Protein AF-A0A9J6FDR6-F1 (afdb_monomer_lite)

Sequence (491 aa):
MSLQPTTLHLKLEGSGISIVPIRKLGHHIQQSADGALTLIRFNNITSHIMAMPRRLSLQRGDSSGLERRPSKRSCSPLIHHYRLASTEGTIRLRRSAPLRRRANQIPRSVSFDAPVVRLSTVPTSDIEVSTITVPSFVGERGPEYGKFLVSLTVITLAITMLQPLLLSRYLEHCTEPRCYKPALAIRESISPYISPCNDFFRYACSGAGSTRFAKIHDSLRNYVLHSLANTPTIPGQGGVEKAAILLQNCMKLTRQRREDIDKIRAVLSAGGLKFPEMPLTSVYSVVRGIVNINLNTGIGPIFRLTVGHNLHARSGYMLYFAPSYHTAMFARYLHQLLLDKNLDVYVRRCAEVIGERGMAYSHLIHAIQTVNRHFLQIPAADPLFVRVKLGHHYPKKSFWQALSKVLRRKFQAMPGVRTTCLVTDGEYAKFVSRNVFQLLEPTKISAYVGLYIVWLLSRLASHSLAYSTPVTNYSNSLKDMWPRCFSDVRQ

Radius of gyration: 34.71 Å; chains: 1; bounding box: 98×101×78 Å

Secondary structure (DSSP, 8-state):
--------------S----PPPP----------------------------------------------------------PPPPPS------PPPPP--PPP--PPPP-----------------------------STTHHHHHHHHHHHHHHHHHHHHHHHHHHHHHS----SHHHHHHHHHHHTT--TTS-TTT-HHHHHHSSS-THHHHHHHHHHHHHHHHHHHHS-------HHHHHHHHHHHHHHHHHS----HHHHHHHHHHTT--SS------HHHHHHHHHHHHHHH---SSEEEEEEE-TTSSS-EEEEEEE-HHHHHHHHHHHHHHHTT-HHHHHHHHHHHHS-TT---HHHHHHHHHHHHHHTTPPPPP---B---TTTSS-S-HHHHHHHHHHHHHHTTSTTEEEEEEES-HHHHHHIIIIITTTS-HHHHHHHHHHHHHHHHHHHH-HHHHHSS--TTTGGGGS-HHHHHHHHHH-

Organism: Haemaphysalis longicornis (NCBI:txid44386)

pLDDT: mean 70.32, std 27.01, range [20.95, 98.25]

Foldseek 3Di:
DDDDDDDDDDDDDDDDDDDDDDDDDDDYDDDDDDDDDDDDDDDDDDDDDDDDDDDDDDDDDDDDDDDDDDDDDDDDDDWDFDADDDPDDDDDDDDDDDDDDDDDDDDDDDDDPDDDPDPDDDDDDDPPPPPPPPPPPPDPCVVVVVVVVVVVVVVVVVCVVCVVVVVVVVPDPPPDPVNCVVVVVQVQQADPVDDCVVPVCCRRHVSVDPCPVVVVVVVVLVVLLVVLCPPDLDPDPDLSSVLSVLLNLLVVLVVPQAFQLVVLVVLCVQLVFDPPDLDQDDLLSLLSSQVSSCNNPVDRQAWHWGWGADPVDPFFIEIETGGDPLNLVVLVVLVLCVVVVNNVVLRLVLRVSNHPPPDDCPVLSVLLVVLSVLSPPQDDFDQDWDFDFQPPPDPPAPNSVSNLVSLVVVVVVPPRYDSGYTYRGPVSVVSCRPSPNPVHRSSSVSSNSSVSSSQVCCLRRHPCSVPVDDRVPPVVCSPDSSNVSSVVSVD

InterPro domains:
  IPR000718 Peptidase M13 [PS51885] (173-491)
  IPR000718 Peptidase M13 [PTHR11733] (157-490)
  IPR024079 Metallopeptidase, catalytic domain superfamily [G3DSA:3.40.390.10] (174-211)
  IPR042089 Peptidase M13, domain 2 [G3DSA:1.10.1380.10] (212-347)

Structure (mmCIF, N/CA/C/O backbone):
data_AF-A0A9J6FDR6-F1
#
_entry.id   AF-A0A9J6FDR6-F1
#
loop_
_atom_site.group_PDB
_atom_site.id
_atom_site.type_symbol
_atom_site.label_atom_id
_atom_site.label_alt_id
_atom_site.label_comp_id
_atom_site.label_asym_id
_atom_site.label_entity_id
_atom_site.label_seq_id
_atom_site.pdbx_PDB_ins_code
_atom_site.Cartn_x
_atom_site.Cartn_y
_atom_site.Cartn_z
_atom_site.occupancy
_atom_site.B_iso_or_equiv
_atom_site.auth_seq_id
_atom_site.auth_comp_id
_atom_site.auth_asym_id
_atom_site.auth_atom_id
_atom_site.pdbx_PDB_model_num
ATOM 1 N N . MET A 1 1 ? 9.803 60.140 -9.026 1.00 36.91 1 MET A N 1
ATOM 2 C CA . MET A 1 1 ? 11.269 59.953 -8.971 1.00 36.91 1 MET A CA 1
ATOM 3 C C . MET A 1 1 ? 11.672 59.066 -10.133 1.00 36.91 1 MET A C 1
ATOM 5 O O . MET A 1 1 ? 11.081 58.011 -10.317 1.00 36.91 1 MET A O 1
ATOM 9 N N . SER A 1 2 ? 12.575 59.575 -10.964 1.00 23.61 2 SER A N 1
ATOM 10 C CA . SER A 1 2 ? 13.025 58.988 -12.229 1.00 23.61 2 SER A CA 1
ATOM 11 C C . SER A 1 2 ? 13.882 57.741 -11.977 1.00 23.61 2 SER A C 1
ATOM 13 O O . SER A 1 2 ? 14.880 57.832 -11.266 1.00 23.61 2 SER A O 1
ATOM 15 N N . LEU A 1 3 ? 13.512 56.602 -12.568 1.00 27.70 3 LEU A N 1
ATOM 16 C CA . LEU A 1 3 ? 14.325 55.384 -12.597 1.00 27.70 3 LEU A CA 1
ATOM 17 C C . LEU A 1 3 ? 15.110 55.349 -13.911 1.00 27.70 3 LEU A C 1
ATOM 19 O O . LEU A 1 3 ? 14.529 55.178 -14.980 1.00 27.70 3 LEU A O 1
ATOM 23 N N . GLN A 1 4 ? 16.428 55.521 -13.821 1.00 27.75 4 GLN A N 1
ATOM 24 C CA . GLN A 1 4 ? 17.350 55.206 -14.910 1.00 27.75 4 GLN A CA 1
ATOM 25 C C . GLN A 1 4 ? 17.640 53.694 -14.932 1.00 27.75 4 GLN A C 1
ATOM 27 O O . GLN A 1 4 ? 17.746 53.086 -13.864 1.00 27.75 4 GLN A O 1
ATOM 32 N N . PRO A 1 5 ? 17.798 53.074 -16.115 1.00 29.23 5 PRO A N 1
ATOM 33 C CA . PRO A 1 5 ? 18.203 51.681 -16.224 1.00 29.23 5 PRO A CA 1
ATOM 34 C C . PRO A 1 5 ? 19.722 51.552 -16.054 1.00 29.23 5 PRO A C 1
ATOM 36 O O . PRO A 1 5 ? 20.500 52.150 -16.793 1.00 29.23 5 PRO A O 1
ATOM 39 N N . THR A 1 6 ? 20.155 50.740 -15.093 1.00 27.61 6 THR A N 1
ATOM 40 C CA . THR A 1 6 ? 21.552 50.321 -14.959 1.00 27.61 6 THR A CA 1
ATOM 41 C C . THR A 1 6 ? 21.852 49.195 -15.945 1.00 27.61 6 THR A C 1
ATOM 43 O O . THR A 1 6 ? 21.437 48.050 -15.773 1.00 27.61 6 THR A O 1
ATOM 46 N N . THR A 1 7 ? 22.596 49.534 -16.992 1.00 26.48 7 THR A N 1
ATOM 47 C CA . THR A 1 7 ? 23.209 48.598 -17.936 1.00 26.48 7 THR A CA 1
ATOM 48 C C . THR A 1 7 ? 24.392 47.905 -17.258 1.00 26.48 7 THR A C 1
ATOM 50 O O . THR A 1 7 ? 25.312 48.564 -16.779 1.00 26.48 7 THR A O 1
ATOM 53 N N . LEU A 1 8 ? 24.386 46.573 -17.212 1.00 23.28 8 LEU A N 1
ATOM 54 C CA . LEU A 1 8 ? 25.481 45.772 -16.662 1.00 23.28 8 LEU A CA 1
ATOM 55 C C . LEU A 1 8 ? 26.344 45.260 -17.824 1.00 23.28 8 LEU A C 1
ATOM 57 O O . LEU A 1 8 ? 25.929 44.381 -18.577 1.00 23.28 8 LEU A O 1
ATOM 61 N N . HIS A 1 9 ? 27.536 45.836 -17.987 1.00 24.64 9 HIS A N 1
ATOM 62 C CA . HIS A 1 9 ? 28.547 45.350 -18.926 1.00 24.64 9 HIS A CA 1
ATOM 63 C C . HIS A 1 9 ? 29.308 44.175 -18.302 1.00 24.64 9 HIS A C 1
ATOM 65 O O . HIS A 1 9 ? 30.040 44.344 -17.329 1.00 24.64 9 HIS A O 1
ATOM 71 N N . LEU A 1 10 ? 29.161 42.981 -18.878 1.00 25.42 10 LEU A N 1
ATOM 72 C CA . LEU A 1 10 ? 30.015 41.832 -18.583 1.00 25.42 10 LEU A CA 1
ATOM 73 C C . LEU A 1 10 ? 31.172 41.810 -19.583 1.00 25.42 10 LEU A C 1
ATOM 75 O O . LEU A 1 10 ? 30.984 41.478 -20.752 1.00 25.42 10 LEU A O 1
ATO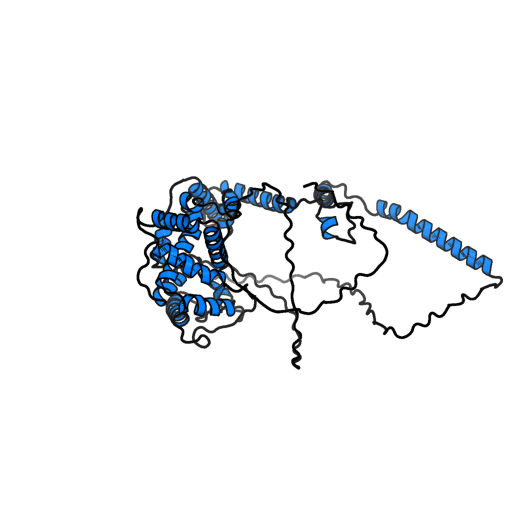M 79 N N . LYS A 1 11 ? 32.371 42.164 -19.112 1.00 24.56 11 LYS A N 1
ATOM 80 C CA . LYS A 1 11 ? 33.626 41.933 -19.830 1.00 24.56 11 LYS A CA 1
ATOM 81 C C . LYS A 1 11 ? 34.212 40.607 -19.338 1.00 24.56 11 LYS A C 1
ATOM 83 O O . LYS A 1 11 ? 34.548 40.473 -18.166 1.00 24.56 11 LYS A O 1
ATOM 88 N N . LEU A 1 12 ? 34.265 39.616 -20.225 1.00 29.53 12 LEU A N 1
ATOM 89 C CA . LEU A 1 12 ? 34.884 38.312 -19.989 1.00 29.53 12 LEU A CA 1
ATOM 90 C C . LEU A 1 12 ? 36.336 38.364 -20.464 1.00 29.53 12 LEU A C 1
ATOM 92 O O . LEU A 1 12 ? 36.585 38.370 -21.665 1.00 29.53 12 LEU A O 1
ATOM 96 N N . GLU A 1 13 ? 37.280 38.354 -19.529 1.00 28.23 13 GLU A N 1
ATOM 97 C CA . GLU A 1 13 ? 38.686 38.052 -19.799 1.00 28.23 13 GLU A CA 1
ATOM 98 C C . GLU A 1 13 ? 39.177 37.024 -18.767 1.00 28.23 13 GLU A C 1
ATOM 100 O O . GLU A 1 13 ? 38.993 37.200 -17.568 1.00 28.23 13 GLU A O 1
ATOM 105 N N . GLY A 1 14 ? 39.760 35.933 -19.274 1.00 29.06 14 GLY A N 1
ATOM 106 C CA . GLY A 1 14 ? 40.844 35.169 -18.648 1.00 29.06 14 GLY A CA 1
ATOM 107 C C . GLY A 1 14 ? 40.660 34.594 -17.238 1.00 29.06 14 GLY A C 1
ATOM 108 O O . GLY A 1 14 ? 40.887 35.265 -16.245 1.00 29.06 14 GLY A O 1
ATOM 109 N N . SER A 1 15 ? 40.430 33.277 -17.184 1.00 32.31 15 SER A N 1
ATOM 110 C CA . SER A 1 15 ? 41.043 32.331 -16.228 1.00 32.31 15 SER A CA 1
ATOM 111 C C . SER A 1 15 ? 41.102 32.688 -14.727 1.00 32.31 15 SER A C 1
ATOM 113 O O . SER A 1 15 ? 42.035 33.339 -14.266 1.00 32.31 15 SER A O 1
ATOM 115 N N . GLY A 1 16 ? 40.225 32.048 -13.941 1.00 29.67 16 GLY A N 1
ATOM 116 C CA . GLY A 1 16 ? 40.499 31.694 -12.540 1.00 29.67 16 GLY A CA 1
ATOM 117 C C . GLY A 1 16 ? 39.584 32.359 -11.511 1.00 29.67 16 GLY A C 1
ATOM 118 O O . GLY A 1 16 ? 39.782 33.507 -11.137 1.00 29.67 16 GLY A O 1
ATOM 119 N N . ILE A 1 17 ? 38.611 31.608 -10.986 1.00 29.38 17 ILE A N 1
ATOM 120 C CA . ILE A 1 17 ? 37.814 32.029 -9.825 1.00 29.38 17 ILE A CA 1
ATOM 121 C C . ILE A 1 17 ? 38.454 31.434 -8.567 1.00 29.38 17 ILE A C 1
ATOM 123 O O . ILE A 1 17 ? 38.370 30.229 -8.331 1.00 29.38 17 ILE A O 1
ATOM 127 N N . SER A 1 18 ? 39.067 32.292 -7.753 1.00 24.19 18 SER A N 1
ATOM 128 C CA . SER A 1 18 ? 39.426 32.003 -6.363 1.00 24.19 18 SER A CA 1
ATOM 129 C C . SER A 1 18 ? 38.373 32.634 -5.451 1.00 24.19 18 SER A C 1
ATOM 131 O O . SER A 1 18 ? 38.114 33.833 -5.543 1.00 24.19 18 SER A O 1
ATOM 133 N N . ILE A 1 19 ? 37.736 31.834 -4.591 1.00 30.03 19 ILE A N 1
ATOM 134 C CA . ILE A 1 19 ? 36.791 32.320 -3.576 1.00 30.03 19 ILE A CA 1
ATOM 135 C C . ILE A 1 19 ? 37.483 32.240 -2.216 1.00 30.03 19 ILE 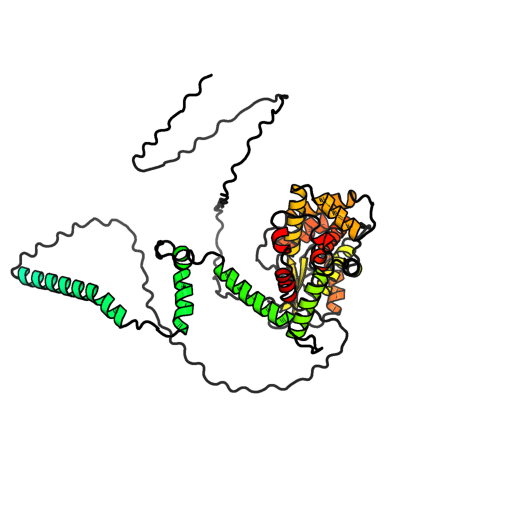A C 1
ATOM 137 O O . ILE A 1 19 ? 37.736 31.153 -1.699 1.00 30.03 19 ILE A O 1
ATOM 141 N N . VAL A 1 20 ? 37.760 33.404 -1.631 1.00 26.38 20 VAL A N 1
ATOM 142 C CA . VAL A 1 20 ? 38.257 33.561 -0.258 1.00 26.38 20 VAL A CA 1
ATOM 143 C C . VAL A 1 20 ? 37.059 33.639 0.705 1.00 26.38 20 VAL A C 1
ATOM 145 O O . VAL A 1 20 ? 36.102 34.357 0.411 1.00 26.38 20 VAL A O 1
ATOM 148 N N . PRO A 1 21 ? 37.061 32.940 1.857 1.00 27.56 21 PRO A N 1
ATOM 149 C CA . PRO A 1 21 ? 35.963 33.017 2.814 1.00 27.56 21 PRO A CA 1
ATOM 150 C C . PRO A 1 21 ? 36.130 34.218 3.756 1.00 27.56 21 PRO A C 1
ATOM 152 O O . PRO A 1 21 ? 37.122 34.320 4.478 1.00 27.56 21 PRO A O 1
ATOM 155 N N . ILE A 1 22 ? 35.123 35.094 3.817 1.00 28.22 22 ILE A N 1
ATOM 156 C CA . ILE A 1 22 ? 35.044 36.149 4.836 1.00 28.22 22 ILE A CA 1
ATOM 157 C C . ILE A 1 22 ? 34.408 35.578 6.111 1.00 28.22 22 ILE A C 1
ATOM 159 O O . ILE A 1 22 ? 33.312 35.015 6.103 1.00 28.22 22 ILE A O 1
ATOM 163 N N . ARG A 1 23 ? 35.144 35.714 7.219 1.00 26.78 23 ARG A N 1
ATOM 164 C CA . ARG A 1 23 ? 34.736 35.397 8.592 1.00 26.78 23 ARG A CA 1
ATOM 165 C C . ARG A 1 23 ? 33.761 36.443 9.150 1.00 26.78 23 ARG A C 1
ATOM 167 O O . ARG A 1 23 ? 33.906 37.628 8.895 1.00 26.78 23 ARG A O 1
ATOM 174 N N . LYS A 1 24 ? 32.851 35.935 9.992 1.00 29.11 24 LYS A N 1
ATOM 175 C CA . LYS A 1 24 ? 32.166 36.542 11.153 1.00 29.11 24 LYS A CA 1
ATOM 176 C C . LYS A 1 24 ? 32.281 38.067 11.341 1.00 29.11 24 LYS A C 1
ATOM 178 O O . LYS A 1 24 ? 33.341 38.561 11.703 1.00 29.11 24 LYS A O 1
ATOM 183 N N . LEU A 1 25 ? 31.121 38.719 11.402 1.00 27.19 25 LEU A N 1
ATOM 184 C CA . LEU A 1 25 ? 30.840 39.739 12.414 1.00 27.19 25 LEU A CA 1
ATOM 185 C C . LEU A 1 25 ? 29.486 39.436 13.057 1.00 27.19 25 LEU A C 1
ATOM 187 O O . LEU A 1 25 ? 28.544 39.024 12.383 1.00 27.19 25 LEU A O 1
ATOM 191 N N . GLY A 1 26 ? 29.448 39.550 14.380 1.00 24.55 26 GLY A N 1
ATOM 192 C CA . GLY A 1 26 ? 28.266 39.339 15.199 1.00 24.55 26 GLY A CA 1
ATOM 193 C C . GLY A 1 26 ? 27.732 40.633 15.804 1.00 24.55 26 GLY A C 1
ATOM 194 O O . GLY A 1 26 ? 28.276 41.709 15.584 1.00 24.55 26 GLY A O 1
ATOM 195 N N . HIS A 1 27 ? 26.728 40.411 16.652 1.00 27.66 27 HIS A N 1
ATOM 196 C CA . HIS A 1 27 ? 26.115 41.284 17.654 1.00 27.66 27 HIS A CA 1
ATOM 197 C C . HIS A 1 27 ? 24.980 42.246 17.244 1.00 27.66 27 HIS A C 1
ATOM 199 O O . HIS A 1 27 ? 25.174 43.265 16.603 1.00 27.66 27 HIS A O 1
ATOM 205 N N . HIS A 1 28 ? 23.820 41.899 17.825 1.00 26.05 28 HIS A N 1
ATOM 206 C CA . HIS A 1 28 ? 22.946 42.720 18.671 1.00 26.05 28 HIS A CA 1
ATOM 207 C C . HIS A 1 28 ? 21.931 43.710 18.062 1.00 26.05 28 HIS A C 1
ATOM 209 O O . HIS A 1 28 ? 22.288 44.694 17.434 1.00 26.05 28 HIS A O 1
ATOM 215 N N . ILE A 1 29 ? 20.673 43.478 18.483 1.00 26.05 29 ILE A N 1
ATOM 216 C CA . ILE A 1 29 ? 19.739 44.410 19.156 1.00 26.05 29 ILE A CA 1
ATOM 217 C C . ILE A 1 29 ? 18.378 44.690 18.468 1.00 26.05 29 ILE A C 1
ATOM 219 O O . ILE A 1 29 ? 18.285 45.093 17.318 1.00 26.05 29 ILE A O 1
ATOM 223 N N . GLN A 1 30 ? 17.360 44.503 19.323 1.00 25.23 30 GLN A N 1
ATOM 224 C CA . GLN A 1 30 ? 16.031 45.118 19.466 1.00 25.23 30 GLN A CA 1
ATOM 225 C C . GLN A 1 30 ? 14.821 44.765 18.591 1.00 25.23 30 GLN A C 1
ATOM 227 O O . GLN A 1 30 ? 14.801 44.819 17.368 1.00 25.23 30 GLN A O 1
ATOM 232 N N . GLN A 1 31 ? 13.766 44.478 19.359 1.00 28.39 31 GLN A N 1
ATOM 233 C CA . GLN A 1 31 ? 12.346 44.480 19.046 1.00 28.39 31 GLN A CA 1
ATOM 234 C C . GLN A 1 31 ? 11.886 45.828 18.471 1.00 28.39 31 GLN A C 1
ATOM 236 O O . GLN A 1 31 ? 12.274 46.875 18.981 1.00 28.39 31 GLN A O 1
ATOM 241 N N . SER A 1 32 ? 10.935 45.787 17.539 1.00 24.50 32 SER A N 1
ATOM 242 C CA . SER A 1 32 ? 9.804 46.719 17.529 1.00 24.50 32 SER A CA 1
ATOM 243 C C . SER A 1 32 ? 8.619 46.086 16.810 1.00 24.50 32 SER A C 1
ATOM 245 O O . SER A 1 32 ? 8.778 45.373 15.820 1.00 24.50 32 SER A O 1
ATOM 247 N N . ALA A 1 33 ? 7.448 46.344 17.377 1.00 29.28 33 ALA A N 1
ATOM 248 C CA . ALA A 1 33 ? 6.132 45.994 16.887 1.00 29.28 33 ALA A CA 1
ATOM 249 C C . ALA A 1 33 ? 5.666 46.932 15.754 1.00 29.28 33 ALA A C 1
ATOM 251 O O . ALA A 1 33 ? 6.257 47.988 15.529 1.00 29.28 33 ALA A O 1
ATOM 252 N N . ASP A 1 34 ? 4.560 46.506 15.141 1.00 27.67 34 ASP A N 1
ATOM 253 C CA . ASP A 1 34 ? 3.600 47.243 14.312 1.00 27.67 34 ASP A CA 1
ATOM 254 C C . ASP A 1 34 ? 3.985 47.632 12.877 1.00 27.67 34 ASP A C 1
ATOM 256 O O . ASP A 1 34 ? 5.003 48.259 12.603 1.00 27.67 34 ASP A O 1
ATOM 260 N N . GLY A 1 35 ? 3.085 47.308 11.937 1.00 26.11 35 GLY A N 1
ATOM 261 C CA . GLY A 1 35 ? 3.068 47.932 10.613 1.00 26.11 35 GLY A CA 1
ATOM 262 C C . GLY A 1 35 ? 2.505 47.069 9.485 1.00 26.11 35 GLY A C 1
ATOM 263 O O . GLY A 1 35 ? 3.231 46.312 8.856 1.00 26.11 35 GLY A O 1
ATOM 264 N N . ALA A 1 36 ? 1.203 47.226 9.240 1.00 24.97 36 ALA A N 1
ATOM 265 C CA . ALA A 1 36 ? 0.423 46.908 8.038 1.00 24.97 36 ALA A CA 1
ATOM 266 C C . ALA A 1 36 ? 1.167 46.353 6.796 1.00 24.97 36 ALA A C 1
ATOM 268 O O . ALA A 1 36 ? 1.967 47.033 6.156 1.00 24.97 36 ALA A O 1
ATOM 269 N N . LEU A 1 37 ? 0.782 45.143 6.374 1.00 22.70 37 LEU A N 1
ATOM 270 C CA . LEU A 1 37 ? 1.190 44.537 5.104 1.00 22.70 37 LEU A CA 1
ATOM 271 C C . LEU A 1 37 ? 0.155 44.843 4.012 1.00 22.70 37 LEU A C 1
ATOM 273 O O . LEU A 1 37 ? -0.924 44.251 3.957 1.00 22.70 37 LEU A O 1
ATOM 277 N N . THR A 1 38 ? 0.516 45.770 3.129 1.00 23.52 38 THR A N 1
ATOM 278 C CA . THR A 1 38 ? -0.179 46.068 1.873 1.00 23.52 38 THR A CA 1
ATOM 279 C C . THR A 1 38 ? 0.016 44.913 0.891 1.00 23.52 38 THR A C 1
ATOM 281 O O . THR A 1 38 ? 1.137 44.523 0.564 1.00 23.52 38 THR A O 1
ATOM 284 N N . LEU A 1 39 ? -1.093 44.351 0.417 1.00 21.34 39 LEU A N 1
ATOM 285 C CA . LEU A 1 39 ? -1.140 43.182 -0.455 1.00 21.34 39 LEU A CA 1
ATOM 286 C C . LEU A 1 39 ? -1.009 43.622 -1.924 1.00 21.34 39 LEU A C 1
ATOM 288 O O . LEU A 1 39 ? -1.997 43.989 -2.555 1.00 21.34 39 LEU A O 1
ATOM 292 N N . ILE A 1 40 ? 0.204 43.592 -2.481 1.00 23.08 40 ILE A N 1
ATOM 293 C CA . ILE A 1 40 ? 0.422 43.770 -3.926 1.00 23.08 40 ILE A CA 1
ATOM 294 C C . ILE A 1 40 ? 0.434 42.387 -4.587 1.00 23.08 40 ILE A C 1
ATOM 296 O O . ILE A 1 40 ? 1.348 41.587 -4.398 1.00 23.08 40 ILE A O 1
ATOM 300 N N . ARG A 1 41 ? -0.619 42.104 -5.362 1.00 20.95 41 ARG A N 1
ATOM 301 C CA . ARG A 1 41 ? -0.712 40.956 -6.277 1.00 20.95 41 ARG A CA 1
ATOM 302 C C . ARG A 1 41 ? 0.270 41.142 -7.435 1.00 20.95 41 ARG A C 1
ATOM 304 O O . ARG A 1 41 ? 0.124 42.092 -8.196 1.00 20.95 41 ARG A O 1
ATOM 311 N N . PHE A 1 42 ? 1.152 40.169 -7.648 1.00 22.12 42 PHE A N 1
ATOM 312 C CA . PHE A 1 42 ? 1.755 39.918 -8.957 1.00 22.12 42 PHE A CA 1
ATOM 313 C C . PHE A 1 42 ? 1.374 38.515 -9.435 1.00 22.12 42 PHE A C 1
ATOM 315 O O . PHE A 1 42 ? 1.606 37.518 -8.753 1.00 22.12 42 PHE A O 1
ATOM 322 N N . ASN A 1 43 ? 0.737 38.471 -10.605 1.00 22.95 43 ASN A N 1
ATOM 323 C CA . ASN A 1 43 ? 0.407 37.256 -11.339 1.00 22.95 43 ASN A CA 1
ATOM 324 C C . ASN A 1 43 ? 1.634 36.743 -12.108 1.00 22.95 43 ASN A C 1
ATOM 326 O O . ASN A 1 43 ? 2.361 37.533 -12.697 1.00 22.95 43 ASN A O 1
ATOM 330 N N . ASN A 1 44 ? 1.743 35.411 -12.166 1.00 23.14 44 ASN A N 1
ATOM 331 C CA . ASN A 1 44 ? 2.405 34.579 -13.178 1.00 23.14 44 ASN A CA 1
ATOM 332 C C . ASN A 1 44 ? 3.874 34.859 -13.537 1.00 23.14 44 ASN A C 1
ATOM 334 O O . ASN A 1 44 ? 4.168 35.785 -14.274 1.00 23.14 44 ASN A O 1
ATOM 338 N N . ILE A 1 45 ? 4.746 33.913 -13.166 1.00 23.33 45 ILE A N 1
ATOM 339 C CA . ILE A 1 45 ? 5.598 33.106 -14.067 1.00 23.33 45 ILE A CA 1
ATOM 340 C C . ILE A 1 45 ? 6.029 31.875 -13.247 1.00 23.33 45 ILE A C 1
ATOM 342 O O . ILE A 1 45 ? 6.754 31.995 -12.264 1.00 23.33 45 ILE A O 1
ATOM 346 N N . THR A 1 46 ? 5.556 30.680 -13.607 1.00 23.16 46 THR A N 1
ATOM 347 C CA . THR A 1 46 ? 6.067 29.411 -13.061 1.00 23.16 46 THR A CA 1
ATOM 348 C C . THR A 1 46 ? 6.991 28.783 -14.095 1.00 23.16 46 THR A C 1
ATOM 350 O O . THR A 1 46 ? 6.552 28.117 -15.027 1.00 23.16 46 THR A O 1
ATOM 353 N N . SER A 1 47 ? 8.294 29.011 -13.941 1.00 24.11 47 SER A N 1
ATOM 354 C CA . SER A 1 47 ? 9.329 28.223 -14.602 1.00 24.11 47 SER A CA 1
ATOM 355 C C . SER A 1 47 ? 9.681 27.026 -13.713 1.00 24.11 47 SER A C 1
ATOM 357 O O . SER A 1 47 ? 10.061 27.154 -12.549 1.00 24.11 47 SER A O 1
ATOM 359 N N . HIS A 1 48 ? 9.504 25.823 -14.255 1.00 24.02 48 HIS A N 1
ATOM 360 C CA . HIS A 1 48 ? 9.888 24.575 -13.607 1.00 24.02 48 HIS A CA 1
ATOM 361 C C . HIS A 1 48 ? 11.404 24.383 -13.675 1.00 24.02 48 HIS A C 1
ATOM 363 O O . HIS A 1 48 ? 11.919 23.911 -14.683 1.00 24.02 48 HIS A O 1
ATOM 369 N N . ILE A 1 49 ? 12.111 24.672 -12.581 1.00 23.94 49 ILE A N 1
ATOM 370 C CA . ILE A 1 49 ? 13.445 24.124 -12.318 1.00 23.94 49 ILE A CA 1
ATOM 371 C C . ILE A 1 49 ? 13.529 23.797 -10.823 1.00 23.94 49 ILE A C 1
ATOM 373 O O . ILE A 1 49 ? 13.649 24.685 -9.988 1.00 23.94 49 ILE A O 1
ATOM 377 N N . MET A 1 50 ? 13.481 22.511 -10.470 1.00 24.11 50 MET A N 1
ATOM 378 C CA . MET A 1 50 ? 13.983 22.036 -9.177 1.00 24.11 50 MET A CA 1
ATOM 379 C C . MET A 1 50 ? 14.989 20.918 -9.422 1.00 24.11 50 MET A C 1
ATOM 381 O O . MET A 1 50 ? 14.644 19.742 -9.513 1.00 24.11 50 MET A O 1
ATOM 385 N N . ALA A 1 51 ? 16.255 21.314 -9.522 1.00 23.94 51 ALA A N 1
ATOM 386 C CA . ALA A 1 51 ? 17.382 20.453 -9.213 1.00 23.94 51 ALA A CA 1
ATOM 387 C C . ALA A 1 51 ? 17.570 20.464 -7.687 1.00 23.94 51 ALA A C 1
ATOM 389 O O . ALA A 1 51 ? 17.714 21.528 -7.087 1.00 23.94 51 ALA A O 1
ATOM 390 N N . MET A 1 52 ? 17.552 19.295 -7.043 1.00 25.34 52 MET A N 1
ATOM 391 C CA . MET A 1 52 ? 17.948 19.177 -5.637 1.00 25.34 52 MET A CA 1
ATOM 392 C C . MET A 1 52 ? 19.476 19.107 -5.523 1.00 25.34 52 MET A C 1
ATOM 394 O O . MET A 1 52 ? 20.075 18.221 -6.138 1.00 25.34 52 MET A O 1
ATOM 398 N N . PRO A 1 53 ? 20.126 19.934 -4.687 1.00 27.58 53 PRO A N 1
ATOM 399 C CA . PRO A 1 53 ? 21.519 19.721 -4.335 1.00 27.58 53 PRO A CA 1
ATOM 400 C C . PRO A 1 53 ? 21.623 18.720 -3.174 1.00 27.58 53 PRO A C 1
ATOM 402 O O . PRO A 1 53 ? 21.224 18.993 -2.042 1.00 27.58 53 PRO A O 1
ATOM 405 N N . ARG A 1 54 ? 22.212 17.548 -3.442 1.00 25.84 54 ARG A N 1
ATOM 406 C CA . ARG A 1 54 ? 22.772 16.669 -2.404 1.00 25.84 54 ARG A CA 1
ATOM 407 C C . ARG A 1 54 ? 24.070 17.296 -1.890 1.00 25.84 54 ARG A C 1
ATOM 409 O O . ARG A 1 54 ? 25.066 17.297 -2.605 1.00 25.84 54 ARG A O 1
ATOM 416 N N . ARG A 1 55 ? 24.091 17.769 -0.643 1.00 23.84 55 ARG A N 1
ATOM 417 C CA . ARG A 1 55 ? 25.337 17.948 0.119 1.00 23.84 55 ARG A CA 1
ATOM 418 C C . ARG A 1 55 ? 25.498 16.760 1.064 1.00 23.84 55 ARG A C 1
ATOM 420 O O . ARG A 1 55 ? 24.810 16.672 2.073 1.00 23.84 55 ARG A O 1
ATOM 427 N N . LEU A 1 56 ? 26.395 15.843 0.709 1.00 27.03 56 LEU A N 1
ATOM 428 C CA . LEU A 1 56 ? 26.966 14.867 1.634 1.00 27.03 56 LEU A CA 1
ATOM 429 C C . LEU A 1 56 ? 28.247 15.484 2.195 1.00 27.03 56 LEU A C 1
ATOM 431 O O . LEU A 1 56 ? 29.259 15.555 1.504 1.00 27.03 56 LEU A O 1
ATOM 435 N N . SER A 1 57 ? 28.196 15.965 3.433 1.00 27.03 57 SER A N 1
ATOM 436 C CA . SER A 1 57 ? 29.392 16.270 4.212 1.00 27.03 57 SER A CA 1
ATOM 437 C C . SER A 1 57 ? 29.934 14.961 4.787 1.00 27.03 57 SER A C 1
ATOM 439 O O . SER A 1 57 ? 29.376 14.425 5.743 1.00 27.03 57 SER A O 1
ATOM 441 N N . LEU A 1 58 ? 30.999 14.430 4.181 1.00 26.52 58 LEU A N 1
ATOM 442 C CA . LEU A 1 58 ? 31.808 13.363 4.765 1.00 26.52 58 LEU A CA 1
ATOM 443 C C . LEU A 1 58 ? 32.638 13.962 5.910 1.00 26.52 58 LEU A C 1
ATOM 445 O O . LEU A 1 58 ? 33.575 14.718 5.666 1.00 26.52 58 LEU A O 1
ATOM 449 N N . GLN A 1 59 ? 32.302 13.622 7.154 1.00 27.25 59 GLN A N 1
ATOM 450 C CA . GLN A 1 59 ? 33.209 13.792 8.286 1.00 27.25 59 GLN A CA 1
ATOM 451 C C . GLN A 1 59 ? 34.030 12.508 8.426 1.00 27.25 59 GLN A C 1
ATOM 453 O O . GLN A 1 59 ? 33.489 11.421 8.624 1.00 27.25 59 GLN A O 1
ATOM 458 N N . ARG A 1 60 ? 35.342 12.653 8.242 1.00 25.97 60 ARG A N 1
ATOM 459 C CA . ARG A 1 60 ? 36.360 11.609 8.348 1.00 25.97 60 ARG A CA 1
ATOM 460 C C . ARG A 1 60 ? 36.672 11.432 9.836 1.00 25.97 60 ARG A C 1
ATOM 462 O O . ARG A 1 60 ? 37.253 12.325 10.442 1.00 25.97 60 ARG A O 1
ATOM 469 N N . GLY A 1 61 ? 36.204 10.337 10.423 1.00 28.73 61 GLY A N 1
ATOM 470 C CA . GLY A 1 61 ? 36.588 9.901 11.761 1.00 28.73 61 GLY A CA 1
ATOM 471 C C . GLY A 1 61 ? 37.471 8.671 11.633 1.00 28.73 61 GLY A C 1
ATOM 472 O O . GLY A 1 61 ? 37.010 7.641 11.142 1.00 28.73 61 GLY A O 1
ATOM 473 N N . ASP A 1 62 ? 38.729 8.804 12.035 1.00 29.84 62 ASP A N 1
ATOM 474 C CA . ASP A 1 62 ? 39.685 7.709 12.120 1.00 29.84 62 ASP A CA 1
ATOM 475 C C . ASP A 1 62 ? 39.212 6.674 13.145 1.00 29.84 62 ASP A C 1
ATOM 477 O O . ASP A 1 62 ? 38.894 6.991 14.291 1.00 29.84 62 ASP A O 1
ATOM 481 N N . SER A 1 63 ? 39.143 5.410 12.736 1.00 30.98 63 SER A N 1
ATOM 482 C CA . SER A 1 63 ? 39.181 4.278 13.662 1.00 30.98 63 SER A CA 1
ATOM 483 C C . SER A 1 63 ? 39.760 3.051 12.965 1.00 30.98 63 SER A C 1
ATOM 485 O O . SER A 1 63 ? 39.379 2.661 11.863 1.00 30.98 63 SER A O 1
ATOM 487 N N . SER A 1 64 ? 40.741 2.499 13.655 1.00 28.48 64 SER A N 1
ATOM 488 C CA . SER A 1 64 ? 41.611 1.376 13.360 1.00 28.48 64 SER A CA 1
ATOM 489 C C . SER A 1 64 ? 40.902 0.062 12.996 1.00 28.48 64 SER A C 1
ATOM 491 O O . SER A 1 64 ? 39.989 -0.398 13.673 1.00 28.48 64 SER A O 1
ATOM 493 N N . GLY A 1 65 ? 41.431 -0.580 11.949 1.00 29.75 65 GLY A N 1
ATOM 494 C CA . GLY A 1 65 ? 41.853 -1.985 11.949 1.00 29.75 65 GLY A CA 1
ATOM 495 C C . GLY A 1 65 ? 40.827 -3.074 12.271 1.00 29.75 65 GLY A C 1
ATOM 496 O O . GLY A 1 65 ? 40.737 -3.516 13.410 1.00 29.75 65 GLY A O 1
ATOM 497 N N . LEU A 1 66 ? 40.201 -3.641 11.233 1.00 28.31 66 LEU A N 1
ATOM 498 C CA . LEU A 1 66 ? 39.979 -5.091 11.138 1.00 28.31 66 LEU A CA 1
ATOM 499 C C . LEU A 1 66 ? 39.720 -5.485 9.670 1.00 28.31 66 LEU A C 1
ATOM 501 O O . LEU A 1 66 ? 38.641 -5.245 9.126 1.00 28.31 66 LEU A O 1
ATOM 505 N N . GLU A 1 67 ? 40.707 -6.096 9.012 1.00 28.02 67 GLU A N 1
ATOM 506 C CA . GLU A 1 67 ? 40.545 -6.659 7.669 1.00 28.02 67 GLU A CA 1
ATOM 507 C C . GLU A 1 67 ? 39.557 -7.838 7.690 1.00 28.02 67 GLU A C 1
ATOM 509 O O . GLU A 1 67 ? 39.806 -8.886 8.288 1.00 28.02 67 GLU A O 1
ATOM 514 N N . ARG A 1 68 ? 38.426 -7.701 6.988 1.00 31.09 68 ARG A N 1
ATOM 515 C CA . ARG A 1 68 ? 37.568 -8.830 6.602 1.00 31.09 68 ARG A CA 1
ATOM 516 C C . ARG A 1 68 ? 37.358 -8.823 5.092 1.00 31.09 68 ARG A C 1
ATOM 518 O O . ARG A 1 68 ? 36.786 -7.895 4.529 1.00 31.09 68 ARG A O 1
ATOM 525 N N . ARG A 1 69 ? 37.822 -9.900 4.451 1.00 28.30 69 ARG A N 1
ATOM 526 C CA . ARG A 1 69 ? 37.687 -10.181 3.012 1.00 28.30 69 ARG A CA 1
ATOM 527 C C . ARG A 1 69 ? 36.213 -10.164 2.562 1.00 28.30 69 ARG A C 1
ATOM 529 O O . ARG A 1 69 ? 35.385 -10.788 3.227 1.00 28.30 69 ARG A O 1
ATOM 536 N N . PRO A 1 70 ? 35.870 -9.569 1.403 1.00 29.83 70 PRO A N 1
ATOM 537 C CA . PRO A 1 70 ? 34.516 -9.632 0.868 1.00 29.83 70 PRO A CA 1
ATOM 538 C C . PRO A 1 70 ? 34.306 -10.914 0.048 1.00 29.83 70 PRO A C 1
ATOM 540 O O . PRO A 1 70 ? 34.952 -11.139 -0.976 1.00 29.83 70 PRO A O 1
ATOM 543 N N . SER A 1 71 ? 33.347 -11.750 0.456 1.00 27.47 71 SER A N 1
ATOM 544 C CA . SER A 1 71 ? 32.826 -12.820 -0.398 1.00 27.47 71 SER A CA 1
ATOM 545 C C . SER A 1 71 ? 31.842 -12.231 -1.414 1.00 27.47 71 SER A C 1
ATOM 547 O O . SER A 1 71 ? 30.734 -11.825 -1.059 1.00 27.47 71 SER A O 1
ATOM 549 N N . LYS A 1 72 ? 32.227 -12.208 -2.692 1.00 31.67 72 LYS A N 1
ATOM 550 C CA . LYS A 1 72 ? 31.333 -11.909 -3.818 1.00 31.67 72 LYS A CA 1
ATOM 551 C C . LYS A 1 72 ? 30.304 -13.034 -3.980 1.00 31.67 72 LYS A C 1
ATOM 553 O O . LYS A 1 72 ? 30.614 -14.040 -4.607 1.00 31.67 72 LYS A O 1
ATOM 558 N N . ARG A 1 73 ? 29.081 -12.868 -3.467 1.00 28.52 73 ARG A N 1
ATOM 559 C CA . ARG A 1 73 ? 27.887 -13.574 -3.973 1.00 28.52 73 ARG A CA 1
ATOM 560 C C . ARG A 1 73 ? 26.670 -12.657 -3.900 1.00 28.52 73 ARG A C 1
ATOM 562 O O . ARG A 1 73 ? 26.056 -12.498 -2.851 1.00 28.52 73 ARG A O 1
ATOM 569 N N . SER A 1 74 ? 26.347 -12.059 -5.044 1.00 25.56 74 SER A N 1
ATOM 570 C CA . SER A 1 74 ? 25.048 -11.442 -5.297 1.00 25.56 74 SER A CA 1
ATOM 571 C C . SER A 1 74 ? 24.011 -12.558 -5.431 1.00 25.56 74 SER A C 1
ATOM 573 O O . SER A 1 74 ? 24.133 -13.427 -6.292 1.00 25.56 74 SER A O 1
ATOM 575 N N . CYS A 1 75 ? 23.025 -12.572 -4.543 1.00 25.81 75 CYS A N 1
ATOM 576 C CA . CYS A 1 75 ? 21.819 -13.380 -4.663 1.00 25.81 75 CYS A CA 1
ATOM 577 C C . CYS A 1 75 ? 20.645 -12.464 -4.327 1.00 25.81 75 CYS A C 1
ATOM 579 O O . CYS A 1 75 ? 20.372 -12.206 -3.158 1.00 25.81 75 CYS A O 1
ATOM 581 N N . SER A 1 76 ? 19.973 -11.945 -5.351 1.00 25.69 76 SER A N 1
ATOM 582 C CA . SER A 1 76 ? 18.673 -11.291 -5.204 1.00 25.69 76 SER A CA 1
ATOM 583 C C . SER A 1 76 ? 17.603 -12.373 -5.016 1.00 25.69 76 SER A C 1
ATOM 585 O O . SER A 1 76 ? 17.444 -13.202 -5.913 1.00 25.69 76 SER A O 1
ATOM 587 N N . PRO A 1 77 ? 16.860 -12.423 -3.894 1.00 30.14 77 PRO A N 1
ATOM 588 C CA . PRO A 1 77 ? 15.767 -13.370 -3.762 1.00 30.14 77 PRO A CA 1
ATOM 589 C C . PRO A 1 77 ? 14.489 -12.772 -4.363 1.00 30.14 77 PRO A C 1
ATOM 591 O O . PRO A 1 77 ? 14.015 -11.720 -3.932 1.00 30.14 77 PRO A O 1
ATOM 594 N N . LEU A 1 78 ? 13.906 -13.473 -5.340 1.00 26.23 78 LEU A N 1
ATOM 595 C CA . LEU A 1 78 ? 12.504 -13.297 -5.715 1.00 26.23 78 LEU A CA 1
ATOM 596 C C . LEU A 1 78 ? 11.626 -13.642 -4.502 1.00 26.23 78 LEU A C 1
ATOM 598 O O . LEU A 1 78 ? 11.606 -14.778 -4.028 1.00 26.23 78 LEU A O 1
ATOM 602 N N . ILE A 1 79 ? 10.909 -12.647 -3.980 1.00 29.69 79 ILE A N 1
ATOM 603 C CA . ILE A 1 79 ? 9.919 -12.828 -2.916 1.00 29.69 79 ILE A CA 1
ATOM 604 C C . ILE A 1 79 ? 8.608 -13.255 -3.581 1.00 29.69 79 ILE A C 1
ATOM 606 O O . ILE A 1 79 ? 7.932 -12.441 -4.203 1.00 29.69 79 ILE A O 1
ATOM 610 N N . HIS A 1 80 ? 8.240 -14.528 -3.446 1.00 27.92 80 HIS A N 1
ATOM 611 C CA . HIS A 1 80 ? 6.935 -15.024 -3.880 1.00 27.92 80 HIS A CA 1
ATOM 612 C C . HIS A 1 80 ? 5.859 -14.711 -2.831 1.00 27.92 80 HIS A C 1
ATOM 614 O O . HIS A 1 80 ? 6.043 -14.950 -1.635 1.00 27.92 80 HIS A O 1
ATOM 620 N N . HIS A 1 81 ? 4.728 -14.168 -3.281 1.00 31.50 81 HIS A N 1
ATOM 621 C CA . HIS A 1 81 ? 3.546 -13.935 -2.458 1.00 31.50 81 HIS A CA 1
ATOM 622 C C . HIS A 1 81 ? 2.738 -15.230 -2.343 1.00 31.50 81 HIS A C 1
ATOM 624 O O . HIS A 1 81 ? 2.140 -15.679 -3.314 1.00 31.50 81 HIS A O 1
ATOM 630 N N . TYR A 1 82 ? 2.713 -15.832 -1.155 1.00 29.53 82 TYR A N 1
ATOM 631 C CA . TYR A 1 82 ? 1.808 -16.940 -0.859 1.00 29.53 82 TYR A CA 1
ATOM 632 C C . TYR A 1 82 ? 0.571 -16.400 -0.139 1.00 29.53 82 TYR A C 1
ATOM 634 O O . TYR A 1 82 ? 0.674 -15.824 0.946 1.00 29.53 82 TYR A O 1
ATOM 642 N N . ARG A 1 83 ? -0.601 -16.586 -0.750 1.00 35.09 83 ARG A N 1
ATOM 643 C CA . ARG A 1 83 ? -1.908 -16.375 -0.121 1.00 35.09 83 ARG A CA 1
ATOM 644 C C . ARG A 1 83 ? -2.318 -17.690 0.539 1.00 35.09 83 ARG A C 1
ATOM 646 O O . ARG A 1 83 ? -2.347 -18.720 -0.129 1.00 35.09 83 ARG A O 1
ATOM 653 N N . LEU A 1 84 ? -2.607 -17.670 1.840 1.00 29.81 84 LEU A N 1
ATOM 654 C CA . LEU A 1 84 ? -3.193 -18.827 2.519 1.00 29.81 84 LEU A CA 1
ATOM 655 C C . LEU A 1 84 ? -4.614 -19.015 1.971 1.00 29.81 84 LEU A C 1
ATOM 657 O O . LEU A 1 84 ? -5.440 -18.106 2.056 1.00 29.81 84 LEU A O 1
ATOM 661 N N . ALA A 1 85 ? -4.863 -20.159 1.337 1.00 27.23 85 ALA A N 1
ATOM 662 C CA . ALA A 1 85 ? -6.188 -20.527 0.862 1.00 27.23 85 ALA A CA 1
ATOM 663 C C . ALA A 1 85 ? -7.125 -20.755 2.057 1.00 27.23 85 ALA A C 1
ATOM 665 O O . ALA A 1 85 ? -6.718 -21.308 3.080 1.00 27.23 85 ALA A O 1
ATOM 666 N N . SER A 1 86 ? -8.374 -20.309 1.907 1.00 28.78 86 SER A N 1
ATOM 667 C CA . SER A 1 86 ? -9.466 -20.592 2.838 1.00 28.78 86 SER A CA 1
ATOM 668 C C . SER A 1 86 ? -9.606 -22.103 3.030 1.00 28.78 86 SER A C 1
ATOM 670 O O . SER A 1 86 ? -9.619 -22.853 2.055 1.00 28.78 86 SER A O 1
ATOM 672 N N . THR A 1 87 ? -9.690 -22.548 4.281 1.00 30.91 87 THR A N 1
ATOM 673 C CA . THR A 1 87 ? -9.903 -23.947 4.658 1.00 30.91 87 THR A CA 1
ATOM 674 C C . THR A 1 87 ? -11.361 -24.344 4.448 1.00 30.91 87 THR A C 1
ATOM 676 O O . THR A 1 87 ? -12.107 -24.471 5.410 1.00 30.91 87 THR A O 1
ATOM 679 N N . GLU A 1 88 ? -11.754 -24.565 3.198 1.00 30.70 88 GLU A N 1
ATOM 680 C CA . GLU A 1 88 ? -12.901 -25.404 2.844 1.00 30.70 88 GLU A CA 1
ATOM 681 C C . GLU A 1 88 ? -12.478 -26.280 1.659 1.00 30.70 88 GLU A C 1
ATOM 683 O O . GLU A 1 88 ? -12.361 -25.816 0.528 1.00 30.70 88 GLU A O 1
ATOM 688 N N . GLY A 1 89 ? -12.152 -27.545 1.945 1.00 30.19 89 GLY A N 1
ATOM 689 C CA . GLY A 1 89 ? -11.770 -28.544 0.943 1.00 30.19 89 GLY A CA 1
ATOM 690 C C . GLY A 1 89 ? -10.476 -29.281 1.286 1.00 30.19 89 GLY A C 1
ATOM 691 O O . GLY A 1 89 ? -9.369 -28.787 1.080 1.00 30.19 89 GLY A O 1
ATOM 692 N N . THR A 1 90 ? -10.605 -30.502 1.797 1.00 27.69 90 THR A N 1
ATOM 693 C CA . THR A 1 90 ? -9.506 -31.448 2.019 1.00 27.69 90 THR A CA 1
ATOM 694 C C . THR A 1 90 ? -8.927 -31.928 0.683 1.00 27.69 90 THR A C 1
ATOM 696 O O . THR A 1 90 ? -9.420 -32.871 0.070 1.00 27.69 90 THR A O 1
ATOM 699 N N . ILE A 1 91 ? -7.836 -31.310 0.221 1.00 28.17 91 ILE A N 1
ATOM 700 C CA . ILE A 1 91 ? -7.083 -31.800 -0.943 1.00 28.17 91 ILE A CA 1
ATOM 701 C C . ILE A 1 91 ? -6.163 -32.945 -0.491 1.00 28.17 91 ILE A C 1
ATOM 703 O O . ILE A 1 91 ? -5.135 -32.727 0.152 1.00 28.17 91 ILE A O 1
ATOM 707 N N . ARG A 1 92 ? -6.521 -34.187 -0.845 1.00 26.39 92 ARG A N 1
ATOM 708 C CA . ARG A 1 92 ? -5.621 -35.350 -0.768 1.00 26.39 92 ARG A CA 1
ATOM 709 C C . ARG A 1 92 ? -4.504 -35.193 -1.808 1.00 26.39 92 ARG A C 1
ATOM 711 O O . ARG A 1 92 ? -4.747 -35.284 -3.007 1.00 26.39 92 ARG A O 1
ATOM 718 N N . LEU A 1 93 ? -3.268 -34.999 -1.349 1.00 25.52 93 LEU A N 1
ATOM 719 C CA . LEU A 1 93 ? -2.071 -35.029 -2.194 1.00 25.52 93 LEU A CA 1
ATOM 720 C C . LEU A 1 93 ? -1.778 -36.471 -2.642 1.00 25.52 93 LEU A C 1
ATOM 722 O O . LEU A 1 93 ? -1.298 -37.293 -1.861 1.00 25.52 93 LEU A O 1
ATOM 726 N N . ARG A 1 94 ? -2.050 -36.778 -3.914 1.00 25.62 94 ARG A N 1
ATOM 727 C CA . ARG A 1 94 ? -1.625 -38.024 -4.567 1.00 25.62 94 ARG A CA 1
ATOM 728 C C . ARG A 1 94 ? -0.148 -37.878 -4.958 1.00 25.62 94 ARG A C 1
ATOM 730 O O . ARG A 1 94 ? 0.198 -37.003 -5.747 1.00 25.62 94 ARG A O 1
ATOM 737 N N . ARG A 1 95 ? 0.735 -38.700 -4.378 1.00 27.42 95 ARG A N 1
ATOM 738 C CA . ARG A 1 95 ? 2.163 -38.764 -4.742 1.00 27.42 95 ARG A CA 1
ATOM 739 C C . ARG A 1 95 ? 2.307 -39.347 -6.150 1.00 27.42 95 ARG A C 1
ATOM 741 O O . ARG A 1 95 ? 1.982 -40.511 -6.357 1.00 27.42 95 ARG A O 1
ATOM 748 N N . SER A 1 96 ? 2.828 -38.567 -7.090 1.00 26.67 96 SER A N 1
ATOM 749 C CA . SER A 1 96 ? 3.344 -39.061 -8.371 1.00 26.67 96 SER A CA 1
ATOM 750 C C . SER A 1 96 ? 4.856 -39.301 -8.274 1.00 26.67 96 SER A C 1
ATOM 752 O O . SER A 1 96 ? 5.596 -38.465 -7.756 1.00 26.67 96 SER A O 1
ATOM 754 N N . ALA A 1 97 ? 5.280 -40.479 -8.737 1.00 28.44 97 ALA A N 1
ATOM 755 C CA . ALA A 1 97 ? 6.647 -41.000 -8.718 1.00 28.44 97 ALA A CA 1
ATOM 756 C C . ALA A 1 97 ? 7.642 -40.150 -9.545 1.00 28.44 97 ALA A C 1
ATOM 758 O O . ALA A 1 97 ? 7.225 -39.442 -10.466 1.00 28.44 97 ALA A O 1
ATOM 759 N N . PRO A 1 98 ? 8.959 -40.213 -9.259 1.00 28.97 98 PRO A N 1
ATOM 760 C CA . PRO A 1 98 ? 9.947 -39.402 -9.958 1.00 28.97 98 PRO A CA 1
ATOM 761 C C . PRO A 1 98 ? 10.276 -39.985 -11.340 1.00 28.97 98 PRO A C 1
ATOM 763 O O . PRO A 1 98 ? 10.788 -41.096 -11.467 1.00 28.97 98 PRO A O 1
ATOM 766 N N . LEU A 1 99 ? 10.035 -39.193 -12.385 1.00 29.25 99 LEU A N 1
ATOM 767 C CA . LEU A 1 99 ? 10.531 -39.439 -13.739 1.00 29.25 99 LEU A CA 1
ATOM 768 C C . LEU A 1 99 ? 12.046 -39.177 -13.794 1.00 29.25 99 LEU A C 1
ATOM 770 O O . LEU A 1 99 ? 12.499 -38.035 -13.706 1.00 29.25 99 LEU A O 1
ATOM 774 N N . ARG A 1 100 ? 12.832 -40.246 -13.979 1.00 36.69 100 ARG A N 1
ATOM 775 C CA . ARG A 1 100 ? 14.238 -40.191 -14.415 1.00 36.69 100 ARG A CA 1
ATOM 776 C C . ARG A 1 100 ? 14.311 -39.479 -15.773 1.00 36.69 100 ARG A C 1
ATOM 778 O O . ARG A 1 100 ? 13.876 -40.037 -16.777 1.00 36.69 100 ARG A O 1
ATOM 785 N N . ARG A 1 101 ? 14.904 -38.282 -15.833 1.00 30.77 101 ARG A N 1
ATOM 786 C CA . ARG A 1 101 ? 15.341 -37.664 -17.098 1.00 30.77 101 ARG A CA 1
ATOM 787 C C . ARG A 1 101 ? 16.846 -37.835 -17.277 1.00 30.77 101 ARG A C 1
ATOM 789 O O . ARG A 1 101 ? 17.631 -37.439 -16.420 1.00 30.77 101 ARG A O 1
ATOM 796 N N . ARG A 1 102 ? 17.200 -38.446 -18.412 1.00 31.22 102 ARG A N 1
ATOM 797 C CA . ARG A 1 102 ? 18.551 -38.570 -18.968 1.00 31.22 102 ARG A CA 1
ATOM 798 C C . ARG A 1 102 ? 19.165 -37.182 -19.160 1.00 31.22 102 ARG A C 1
ATOM 800 O O . ARG A 1 102 ? 18.546 -36.310 -19.765 1.00 31.22 102 ARG A O 1
ATOM 807 N N . ALA A 1 103 ? 20.380 -37.011 -18.654 1.00 37.50 103 ALA A N 1
ATOM 808 C CA . ALA A 1 103 ? 21.237 -35.880 -18.959 1.00 37.50 103 ALA A CA 1
ATOM 809 C C . ALA A 1 103 ? 21.848 -36.085 -20.351 1.00 37.50 103 ALA A C 1
ATOM 811 O O . ALA A 1 103 ? 22.556 -37.065 -20.553 1.00 37.50 103 ALA A O 1
ATOM 812 N N . ASN A 1 104 ? 21.594 -35.163 -21.279 1.00 33.44 104 ASN A N 1
ATOM 813 C CA . ASN A 1 104 ? 22.380 -35.020 -22.499 1.00 33.44 104 ASN A CA 1
ATOM 814 C C . ASN A 1 104 ? 22.908 -33.582 -22.581 1.00 33.44 104 ASN A C 1
ATOM 816 O O . ASN A 1 104 ? 22.139 -32.630 -22.656 1.00 33.44 104 ASN A O 1
ATOM 820 N N . GLN A 1 105 ? 24.236 -33.504 -22.494 1.00 32.91 105 GLN A N 1
ATOM 821 C CA . GLN A 1 105 ? 25.164 -32.588 -23.163 1.00 32.91 105 GLN A CA 1
ATOM 822 C C . GLN A 1 105 ? 24.797 -31.094 -23.224 1.00 32.91 105 GLN A C 1
ATOM 824 O O . GLN A 1 105 ? 24.058 -30.623 -24.081 1.00 32.91 105 GLN A O 1
ATOM 829 N N . ILE A 1 106 ? 25.443 -30.340 -22.333 1.00 35.34 106 ILE A N 1
ATOM 830 C CA . ILE A 1 106 ? 25.623 -28.886 -22.409 1.00 35.34 106 ILE A CA 1
ATOM 831 C C . ILE A 1 106 ? 26.793 -28.612 -23.378 1.00 35.34 106 ILE A C 1
ATOM 833 O O . ILE A 1 106 ? 27.864 -29.193 -23.173 1.00 35.34 106 ILE A O 1
ATOM 837 N N . PRO A 1 107 ? 26.661 -27.740 -24.395 1.00 34.31 107 PRO A N 1
ATOM 838 C CA . PRO A 1 107 ? 27.806 -27.301 -25.185 1.00 34.31 107 PRO A CA 1
ATOM 839 C C . PRO A 1 107 ? 28.737 -26.439 -24.326 1.00 34.31 107 PRO A C 1
ATOM 841 O O . PRO A 1 107 ? 28.293 -25.528 -23.625 1.00 34.31 107 PRO A O 1
ATOM 844 N N . ARG A 1 108 ? 30.038 -26.741 -24.384 1.00 32.28 108 ARG A N 1
ATOM 845 C CA . ARG A 1 108 ? 31.114 -25.981 -23.739 1.00 32.28 108 ARG A CA 1
ATOM 846 C C . ARG A 1 108 ? 31.043 -24.506 -24.149 1.00 32.28 108 ARG A C 1
ATOM 848 O O . ARG A 1 108 ? 31.094 -24.187 -25.333 1.00 32.28 108 ARG A O 1
ATOM 855 N N . SER A 1 109 ? 30.984 -23.617 -23.163 1.00 30.19 109 SER A N 1
ATOM 856 C CA . SER A 1 109 ? 31.260 -22.194 -23.343 1.00 30.19 109 SER A CA 1
ATOM 857 C C . SER A 1 109 ? 32.734 -22.012 -23.706 1.00 30.19 109 SER A C 1
ATOM 859 O O . SER A 1 109 ? 33.607 -22.358 -22.909 1.00 30.19 109 SER A O 1
ATOM 861 N N . VAL A 1 110 ? 33.008 -21.476 -24.892 1.00 32.22 110 VAL A N 1
ATOM 862 C CA . VAL A 1 110 ? 34.335 -20.988 -25.281 1.00 32.22 110 VAL A CA 1
ATOM 863 C C . VAL A 1 110 ? 34.581 -19.688 -24.513 1.00 32.22 110 VAL A C 1
ATOM 865 O O . VAL A 1 110 ? 33.894 -18.695 -24.748 1.00 32.22 110 VAL A O 1
ATOM 868 N N . SER A 1 111 ? 35.507 -19.703 -23.551 1.00 28.50 111 SER A N 1
ATOM 869 C CA . SER A 1 111 ? 36.006 -18.479 -22.924 1.00 28.50 111 SER A CA 1
ATOM 870 C C . SER A 1 111 ? 37.046 -17.849 -23.843 1.00 28.50 111 SER A C 1
ATOM 872 O O . SER A 1 111 ? 38.072 -18.457 -24.135 1.00 28.50 111 SER A O 1
ATOM 874 N N . PHE A 1 112 ? 36.783 -16.629 -24.299 1.00 31.91 112 PHE A N 1
ATOM 875 C CA . PHE A 1 112 ? 37.830 -15.776 -24.844 1.00 31.91 112 PHE A CA 1
ATOM 876 C C . PHE A 1 112 ? 38.570 -15.142 -23.667 1.00 31.91 112 PHE A C 1
ATOM 878 O O . PHE A 1 112 ? 38.046 -14.240 -23.012 1.00 31.91 112 PHE A O 1
ATOM 885 N N . ASP A 1 113 ? 39.773 -15.638 -23.391 1.00 30.47 113 ASP A N 1
ATOM 886 C CA . ASP A 1 113 ? 40.722 -14.964 -22.513 1.00 30.47 113 ASP A CA 1
ATOM 887 C C . ASP A 1 113 ? 41.234 -13.716 -23.241 1.00 30.47 113 ASP A C 1
ATOM 889 O O . ASP A 1 113 ? 42.100 -13.779 -24.112 1.00 30.47 113 ASP A O 1
ATOM 893 N N . ALA A 1 114 ? 40.656 -12.560 -22.916 1.00 37.38 114 ALA A N 1
ATOM 894 C CA . ALA A 1 114 ? 41.241 -11.280 -23.287 1.00 37.38 114 ALA A CA 1
ATOM 895 C C . ALA A 1 114 ? 42.474 -11.030 -22.397 1.00 37.38 114 ALA A C 1
ATOM 897 O O . ALA A 1 114 ? 42.367 -11.155 -21.171 1.00 37.38 114 ALA A O 1
ATOM 898 N N . PRO A 1 115 ? 43.639 -10.655 -22.957 1.00 32.12 115 PRO A N 1
ATOM 899 C CA . PRO A 1 115 ? 44.800 -10.329 -22.147 1.00 32.12 115 PRO A CA 1
ATOM 900 C C . PRO A 1 115 ? 44.508 -9.071 -21.322 1.00 32.12 115 PRO A C 1
ATOM 902 O O . PRO A 1 115 ? 44.251 -7.988 -21.847 1.00 32.12 115 PRO A O 1
ATOM 905 N N . VAL A 1 116 ? 44.551 -9.225 -19.999 1.00 34.00 116 VAL A N 1
ATOM 906 C CA . VAL A 1 116 ? 44.515 -8.114 -19.047 1.00 34.00 116 VAL A CA 1
ATOM 907 C C . VAL A 1 116 ? 45.846 -7.373 -19.159 1.00 34.00 116 VAL A C 1
ATOM 909 O O . VAL A 1 116 ? 46.836 -7.759 -18.540 1.00 34.00 116 VAL A O 1
ATOM 912 N N . VAL A 1 117 ? 45.878 -6.302 -19.951 1.00 30.70 117 VAL A N 1
ATOM 913 C CA . VAL A 1 117 ? 46.990 -5.347 -19.944 1.00 30.70 117 VAL A CA 1
ATOM 914 C C . VAL A 1 117 ? 46.943 -4.602 -18.610 1.00 30.70 117 VAL A C 1
ATOM 916 O O . VAL A 1 117 ? 46.107 -3.726 -18.389 1.00 30.70 117 VAL A O 1
ATOM 919 N N . ARG A 1 118 ? 47.818 -4.991 -17.676 1.00 30.48 118 ARG A N 1
ATOM 920 C CA . ARG A 1 118 ? 48.077 -4.223 -16.456 1.00 30.48 118 ARG A CA 1
ATOM 921 C C . ARG A 1 118 ? 48.811 -2.944 -16.848 1.00 30.48 118 ARG A C 1
ATOM 923 O O . ARG A 1 118 ? 49.993 -2.983 -17.168 1.00 30.48 118 ARG A O 1
ATOM 930 N N . LEU A 1 119 ? 48.110 -1.816 -16.798 1.00 32.78 119 LEU A N 1
ATOM 931 C CA . LEU A 1 119 ? 48.737 -0.498 -16.769 1.00 32.78 119 LEU A CA 1
ATOM 932 C C . LEU A 1 119 ? 49.414 -0.325 -15.406 1.00 32.78 119 LEU A C 1
ATOM 934 O O . LEU A 1 119 ? 48.762 -0.019 -14.408 1.00 32.78 119 LEU A O 1
ATOM 938 N N . SER A 1 120 ? 50.722 -0.572 -15.366 1.00 31.05 120 SER A N 1
ATOM 939 C CA . SER A 1 120 ? 51.570 -0.131 -14.264 1.00 31.05 120 SER A CA 1
ATOM 940 C C . SER A 1 120 ? 51.620 1.394 -14.280 1.00 31.05 120 SER A C 1
ATOM 942 O O . SER A 1 120 ? 52.129 2.001 -15.219 1.00 31.05 120 SER A O 1
ATOM 944 N N . THR A 1 121 ? 51.070 2.015 -13.242 1.00 38.50 121 THR A N 1
ATOM 945 C CA . THR A 1 121 ? 51.254 3.436 -12.950 1.00 38.50 121 THR A CA 1
ATOM 946 C C . THR A 1 121 ? 52.709 3.661 -12.549 1.00 38.50 121 THR A C 1
ATOM 948 O O . THR A 1 121 ? 53.112 3.286 -11.447 1.00 38.50 121 THR A O 1
ATOM 951 N N . VAL A 1 122 ? 53.498 4.228 -13.461 1.00 38.53 122 VAL A N 1
ATOM 952 C CA . VAL A 1 122 ? 54.860 4.707 -13.193 1.00 38.53 122 VAL A CA 1
ATOM 953 C C . VAL A 1 122 ? 54.761 6.017 -12.395 1.00 38.53 122 VAL A C 1
ATOM 955 O O . VAL A 1 122 ? 53.910 6.846 -12.732 1.00 38.53 122 VAL A O 1
ATOM 958 N N . PRO A 1 123 ? 55.568 6.226 -11.336 1.00 40.91 123 PRO A N 1
ATOM 959 C CA . PRO A 1 123 ? 55.565 7.476 -10.589 1.00 40.91 123 PRO A CA 1
ATOM 960 C C . PRO A 1 123 ? 56.113 8.602 -11.466 1.00 40.91 123 PRO A C 1
ATOM 962 O O . PRO A 1 123 ? 57.180 8.479 -12.062 1.00 40.91 123 PRO A O 1
ATOM 965 N N . THR A 1 124 ? 55.379 9.707 -11.526 1.00 49.81 124 THR A N 1
ATOM 966 C CA . THR A 1 124 ? 55.831 10.975 -12.095 1.00 49.81 124 THR A CA 1
ATOM 967 C C . THR A 1 124 ? 56.860 11.604 -11.160 1.00 49.81 124 THR A C 1
ATOM 969 O O . THR A 1 124 ? 56.499 12.343 -10.246 1.00 49.81 124 THR A O 1
ATOM 972 N N . SER A 1 125 ? 58.130 11.287 -11.375 1.00 47.00 125 SER A N 1
ATOM 973 C CA . SER A 1 125 ? 59.259 12.083 -10.901 1.00 47.00 125 SER A CA 1
ATOM 974 C C . SER A 1 125 ? 60.110 12.432 -12.113 1.00 47.00 125 SER A C 1
ATOM 976 O O . SER A 1 125 ? 60.592 11.533 -12.798 1.00 47.00 125 SER A O 1
ATOM 978 N N . ASP A 1 126 ? 60.198 13.732 -12.378 1.00 47.09 126 ASP A N 1
ATOM 979 C CA . ASP A 1 126 ? 61.198 14.407 -13.202 1.00 47.09 126 ASP A CA 1
ATOM 980 C C . ASP A 1 126 ? 61.494 13.748 -14.552 1.00 47.09 126 ASP A C 1
ATOM 982 O O . ASP A 1 126 ? 62.560 13.191 -14.800 1.00 47.09 126 ASP A O 1
ATOM 986 N N . ILE A 1 127 ? 60.531 13.868 -15.471 1.00 45.34 127 ILE A N 1
ATOM 987 C CA . ILE A 1 127 ? 60.843 13.778 -16.896 1.00 45.34 127 ILE A CA 1
ATOM 988 C C . ILE A 1 127 ? 61.471 15.121 -17.264 1.00 45.34 127 ILE A C 1
ATOM 990 O O . ILE A 1 127 ? 60.774 16.076 -17.610 1.00 45.34 127 ILE A O 1
ATOM 994 N N . GLU A 1 128 ? 62.798 15.196 -17.163 1.00 45.19 128 GLU A N 1
ATOM 995 C CA . GLU A 1 128 ? 63.557 16.104 -18.012 1.00 45.19 128 GLU A CA 1
ATOM 996 C C . GLU A 1 128 ? 63.053 15.886 -19.437 1.00 45.19 128 GLU A C 1
ATOM 998 O O . GLU A 1 128 ? 63.083 14.769 -19.961 1.00 45.19 128 GLU A O 1
ATOM 1003 N N . VAL A 1 129 ? 62.522 16.943 -20.050 1.00 45.19 129 VAL A N 1
ATOM 1004 C CA . VAL A 1 129 ? 62.244 16.956 -21.482 1.00 45.19 129 VAL A CA 1
ATOM 1005 C C . VAL A 1 129 ? 63.603 16.836 -22.152 1.00 45.19 129 VAL A C 1
ATOM 1007 O O . VAL A 1 129 ? 64.261 17.832 -22.436 1.00 45.19 129 VAL A O 1
ATOM 1010 N N . SER A 1 130 ? 64.047 15.598 -22.360 1.00 42.22 130 SER A N 1
ATOM 1011 C CA . SER A 1 130 ? 65.114 15.300 -23.287 1.00 42.22 130 SER A CA 1
ATOM 1012 C C . SER A 1 130 ? 64.600 15.804 -24.624 1.00 42.22 130 SER A C 1
ATOM 1014 O O . SER A 1 130 ? 63.710 15.209 -25.236 1.00 42.22 130 SER A O 1
ATOM 1016 N N . THR A 1 131 ? 65.101 16.957 -25.050 1.00 44.75 131 THR A N 1
ATOM 1017 C CA . THR A 1 131 ? 65.101 17.347 -26.448 1.00 44.75 131 THR A CA 1
ATOM 1018 C C . THR A 1 131 ? 65.773 16.198 -27.179 1.00 44.75 131 THR A C 1
ATOM 1020 O O . THR A 1 131 ? 66.995 16.093 -27.213 1.00 44.75 131 THR A O 1
ATOM 1023 N N . ILE A 1 132 ? 64.959 15.275 -27.700 1.00 43.69 132 ILE A N 1
ATOM 1024 C CA . ILE A 1 132 ? 65.406 14.278 -28.657 1.00 43.69 132 ILE A CA 1
ATOM 1025 C C . ILE A 1 132 ? 65.816 15.106 -29.866 1.00 43.69 132 ILE A C 1
ATOM 1027 O O . ILE A 1 132 ? 64.995 15.485 -30.701 1.00 43.69 132 ILE A O 1
ATOM 1031 N N . THR A 1 133 ? 67.093 15.468 -29.904 1.00 45.16 133 THR A N 1
ATOM 1032 C CA . THR A 1 133 ? 67.776 15.891 -31.109 1.00 45.16 133 THR A CA 1
ATOM 1033 C C . THR A 1 133 ? 67.633 14.724 -32.064 1.00 45.16 133 THR A C 1
ATOM 1035 O O . THR A 1 133 ? 68.322 13.713 -31.953 1.00 45.16 133 THR A O 1
ATOM 1038 N N . VAL A 1 134 ? 66.643 14.825 -32.953 1.00 45.75 134 VAL A N 1
ATOM 1039 C CA . VAL A 1 134 ? 66.488 13.900 -34.069 1.00 45.75 134 VAL A CA 1
ATOM 1040 C C . VAL A 1 134 ? 67.838 13.922 -34.781 1.00 45.75 134 VAL A C 1
ATOM 1042 O O . VAL A 1 134 ? 68.227 14.995 -35.251 1.00 45.75 134 VAL A O 1
ATOM 1045 N N . PRO A 1 135 ? 68.599 12.812 -34.803 1.00 49.25 135 PRO A N 1
ATOM 1046 C CA . PRO A 1 135 ? 69.856 12.790 -35.519 1.00 49.25 135 PRO A CA 1
ATOM 1047 C C . PRO A 1 135 ? 69.531 13.170 -36.956 1.00 49.25 135 PRO A C 1
ATOM 1049 O O . PRO A 1 135 ? 68.711 12.523 -37.611 1.00 49.25 135 PRO A O 1
ATOM 1052 N N . SER A 1 136 ? 70.120 14.269 -37.416 1.00 48.59 136 SER A N 1
ATOM 1053 C CA . SER A 1 136 ? 70.107 14.671 -38.811 1.00 48.59 136 SER A CA 1
ATOM 1054 C C . SER A 1 136 ? 70.795 13.559 -39.594 1.00 48.59 136 SER A C 1
ATOM 1056 O O . SER A 1 136 ? 72.011 13.562 -39.768 1.00 48.59 136 SER A O 1
ATOM 1058 N N . PHE A 1 137 ? 70.007 12.562 -40.004 1.00 52.00 137 PHE A N 1
ATOM 1059 C CA . PHE A 1 137 ? 70.390 11.482 -40.902 1.00 52.00 137 PHE A CA 1
ATOM 1060 C C . PHE A 1 137 ? 70.602 12.083 -42.297 1.00 52.00 137 PHE A C 1
ATOM 1062 O O . PHE A 1 137 ? 69.821 11.887 -43.223 1.00 52.00 137 PHE A O 1
ATOM 1069 N N . VAL A 1 138 ? 71.682 12.849 -42.438 1.00 49.81 138 VAL A N 1
ATOM 1070 C CA . VAL A 1 138 ? 72.298 13.190 -43.720 1.00 49.81 138 VAL A CA 1
ATOM 1071 C C . VAL A 1 138 ? 73.284 12.064 -44.023 1.00 49.81 138 VAL A C 1
ATOM 1073 O O . VAL A 1 138 ? 74.496 12.214 -43.946 1.00 49.81 138 VAL A O 1
ATOM 1076 N N . GLY A 1 139 ? 72.737 10.872 -44.250 1.00 55.78 139 GLY A N 1
ATOM 1077 C CA . GLY A 1 139 ? 73.461 9.737 -44.812 1.00 55.78 139 GLY A CA 1
ATOM 1078 C C . GLY A 1 139 ? 72.868 9.439 -46.181 1.00 55.78 139 GLY A C 1
ATOM 1079 O O . GLY A 1 139 ? 71.650 9.505 -46.338 1.00 55.78 139 GLY A O 1
ATOM 1080 N N . GLU A 1 140 ? 73.705 9.104 -47.162 1.00 57.84 140 GLU A N 1
ATOM 1081 C CA . GLU A 1 140 ? 73.407 8.944 -48.603 1.00 57.84 140 GLU A CA 1
ATOM 1082 C C . GLU A 1 140 ? 72.233 8.001 -48.979 1.00 57.84 140 GLU A C 1
ATOM 1084 O O . GLU A 1 140 ? 71.904 7.862 -50.152 1.00 57.84 140 GLU A O 1
ATOM 1089 N N . ARG A 1 141 ? 71.532 7.392 -48.010 1.00 57.12 141 ARG A N 1
ATOM 1090 C CA . ARG A 1 141 ? 70.277 6.632 -48.200 1.00 57.12 141 ARG A CA 1
ATOM 1091 C C . ARG A 1 141 ? 68.995 7.429 -47.910 1.00 57.12 141 ARG A C 1
ATOM 1093 O O . ARG A 1 141 ? 67.898 6.879 -48.003 1.00 57.12 141 ARG A O 1
ATOM 1100 N N . GLY A 1 142 ? 69.107 8.725 -47.604 1.00 60.88 142 GLY A N 1
ATOM 1101 C CA . GLY A 1 142 ? 67.982 9.655 -47.439 1.00 60.88 142 GLY A CA 1
ATOM 1102 C C . GLY A 1 142 ? 66.884 9.581 -48.519 1.00 60.88 142 GLY A C 1
ATOM 1103 O O . GLY A 1 142 ? 65.704 9.561 -48.152 1.00 60.88 142 GLY A O 1
ATOM 1104 N N . PRO A 1 143 ? 67.199 9.463 -49.829 1.00 73.12 143 PRO A N 1
ATOM 1105 C CA . PRO A 1 143 ? 66.150 9.370 -50.844 1.00 73.12 143 PRO A CA 1
ATOM 1106 C C . PRO A 1 143 ? 65.361 8.056 -50.781 1.00 73.12 143 PRO A C 1
ATOM 1108 O O . PRO A 1 143 ? 64.182 8.042 -51.133 1.00 73.12 143 PRO A O 1
ATOM 1111 N N . GLU A 1 144 ? 65.959 6.955 -50.320 1.00 80.06 144 GLU A N 1
ATOM 1112 C CA . GLU A 1 144 ? 65.263 5.665 -50.229 1.00 80.06 144 GLU A CA 1
ATOM 1113 C C . GLU A 1 144 ? 64.302 5.616 -49.042 1.00 80.06 144 GLU A C 1
ATOM 1115 O O . GLU A 1 144 ? 63.165 5.163 -49.181 1.00 80.06 144 GLU A O 1
ATOM 1120 N N . TYR A 1 145 ? 64.706 6.172 -47.899 1.00 80.81 145 TYR A N 1
ATOM 1121 C CA . TYR A 1 145 ? 63.832 6.279 -46.732 1.00 80.81 145 TYR A CA 1
ATOM 1122 C C . TYR A 1 145 ? 62.660 7.245 -46.978 1.00 80.81 145 TYR A C 1
ATOM 1124 O O . TYR A 1 145 ? 61.525 6.957 -46.598 1.00 80.81 145 TYR A O 1
ATOM 1132 N N . GLY A 1 146 ? 62.900 8.350 -47.696 1.00 81.94 146 GLY A N 1
ATOM 1133 C CA . GLY A 1 146 ? 61.841 9.262 -48.136 1.00 81.94 146 GLY A CA 1
ATOM 1134 C C . GLY A 1 146 ? 60.818 8.576 -49.046 1.00 81.94 146 GLY A C 1
ATOM 1135 O O . GLY A 1 146 ? 59.614 8.697 -48.820 1.00 81.94 146 GLY A O 1
ATOM 1136 N N . LYS A 1 147 ? 61.279 7.781 -50.022 1.00 87.44 147 LYS A N 1
ATOM 1137 C CA . LYS A 1 147 ? 60.398 6.968 -50.881 1.00 87.44 147 LYS A CA 1
ATOM 1138 C C . LYS A 1 147 ? 59.592 5.952 -50.071 1.00 87.44 147 LYS A C 1
ATOM 1140 O O . LYS A 1 147 ? 58.397 5.808 -50.318 1.00 87.44 147 LYS A O 1
ATOM 1145 N N . PHE A 1 148 ? 60.205 5.297 -49.082 1.00 88.00 148 PHE A N 1
ATOM 1146 C CA . PHE A 1 148 ? 59.504 4.369 -48.195 1.00 88.00 148 PHE A CA 1
ATOM 1147 C C . PHE A 1 148 ? 58.392 5.071 -47.403 1.00 88.00 148 PHE A C 1
ATOM 1149 O O . PHE A 1 148 ? 57.248 4.621 -47.438 1.00 88.00 148 PHE A O 1
ATOM 1156 N N . LEU A 1 149 ? 58.677 6.212 -46.769 1.00 88.12 149 LEU A N 1
ATOM 1157 C CA . LEU A 1 149 ? 57.672 6.970 -46.016 1.00 88.12 149 LEU A CA 1
ATOM 1158 C C . LEU A 1 149 ? 56.535 7.490 -46.903 1.00 88.12 149 LEU A C 1
ATOM 1160 O O . LEU A 1 149 ? 55.372 7.416 -46.508 1.00 88.12 149 LEU A O 1
ATOM 1164 N N . VAL A 1 150 ? 56.838 7.972 -48.111 1.00 92.00 150 VAL A N 1
ATOM 1165 C CA . VAL A 1 150 ? 55.809 8.390 -49.077 1.00 92.00 150 VAL A CA 1
ATOM 1166 C C . VAL A 1 150 ? 54.973 7.191 -49.528 1.00 92.00 150 VAL A C 1
ATOM 1168 O O . VAL A 1 150 ? 53.750 7.275 -49.565 1.00 92.00 150 VAL A O 1
ATOM 1171 N N . SER A 1 151 ? 55.592 6.041 -49.801 1.00 92.00 151 SER A N 1
ATOM 1172 C CA . SER A 1 151 ? 54.848 4.832 -50.170 1.00 92.00 151 SER A CA 1
ATOM 1173 C C . SER A 1 151 ? 53.945 4.344 -49.032 1.00 92.00 151 SER A C 1
ATOM 1175 O O . SER A 1 151 ? 52.785 4.013 -49.266 1.00 92.00 151 SER A O 1
ATOM 1177 N N . LEU A 1 152 ? 54.426 4.388 -47.786 1.00 93.38 152 LEU A N 1
ATOM 1178 C CA . LEU A 1 152 ? 53.663 3.983 -46.612 1.00 93.38 152 LEU A CA 1
ATOM 1179 C C . LEU A 1 152 ? 52.491 4.935 -46.359 1.00 93.38 152 LEU A C 1
ATOM 1181 O O . LEU A 1 152 ? 51.384 4.471 -46.095 1.00 93.38 152 LEU A O 1
ATOM 1185 N N . THR A 1 153 ? 52.689 6.251 -46.483 1.00 93.38 153 THR A N 1
ATOM 1186 C CA . THR A 1 153 ? 51.595 7.223 -46.333 1.00 93.38 153 THR A CA 1
ATOM 1187 C C . THR A 1 153 ? 50.556 7.070 -47.436 1.00 93.38 153 THR A C 1
ATOM 1189 O O . THR A 1 153 ? 49.368 7.056 -47.125 1.00 93.38 153 THR A O 1
ATOM 1192 N N . VAL A 1 154 ? 50.970 6.849 -48.688 1.00 95.44 154 VAL A N 1
ATOM 1193 C CA . VAL A 1 154 ? 50.051 6.589 -49.808 1.00 95.44 154 VAL A CA 1
ATOM 1194 C C . VAL A 1 154 ? 49.261 5.296 -49.591 1.00 95.44 154 VAL A C 1
ATOM 1196 O O . VAL A 1 154 ? 48.045 5.302 -49.759 1.00 95.44 154 VAL A O 1
ATOM 1199 N N . ILE A 1 155 ? 49.905 4.208 -49.154 1.00 94.38 155 ILE A N 1
ATOM 1200 C CA . ILE A 1 155 ? 49.225 2.936 -48.851 1.00 94.38 155 ILE A CA 1
ATOM 1201 C C . ILE A 1 155 ? 48.244 3.110 -47.691 1.00 94.38 155 ILE A C 1
ATOM 1203 O O . ILE A 1 155 ? 47.107 2.654 -47.768 1.00 94.38 155 ILE A O 1
ATOM 1207 N N . THR A 1 156 ? 48.646 3.799 -46.624 1.00 93.06 156 THR A N 1
ATOM 1208 C CA . THR A 1 156 ? 47.782 4.010 -45.454 1.00 93.06 156 THR A CA 1
ATOM 1209 C C . THR A 1 156 ? 46.587 4.897 -45.817 1.00 93.06 156 THR A C 1
ATOM 1211 O O . THR A 1 156 ? 45.454 4.603 -45.432 1.00 93.06 156 THR A O 1
ATOM 1214 N N . LEU A 1 157 ? 46.802 5.943 -46.623 1.00 94.81 157 LEU A N 1
ATOM 1215 C CA . LEU A 1 157 ? 45.737 6.795 -47.154 1.00 94.81 157 LEU A CA 1
ATOM 1216 C C . LEU A 1 157 ? 44.791 5.998 -48.065 1.00 94.81 157 LEU A C 1
ATOM 1218 O O . LEU A 1 157 ? 43.575 6.109 -47.944 1.00 94.81 157 LEU A O 1
ATOM 1222 N N . ALA A 1 158 ? 45.333 5.139 -48.930 1.00 94.31 158 ALA A N 1
ATOM 1223 C CA . ALA A 1 158 ? 44.541 4.265 -49.787 1.00 94.31 158 ALA A CA 1
ATOM 1224 C C . ALA A 1 158 ? 43.703 3.273 -48.966 1.00 94.31 158 ALA A C 1
ATOM 1226 O O . ALA A 1 158 ? 42.512 3.133 -49.225 1.00 94.31 158 ALA A O 1
ATOM 1227 N N . ILE A 1 159 ? 44.278 2.635 -47.939 1.00 92.25 159 ILE A N 1
ATOM 1228 C CA . ILE A 1 159 ? 43.556 1.711 -47.050 1.00 92.25 159 ILE A CA 1
ATOM 1229 C C . ILE A 1 159 ? 42.447 2.452 -46.303 1.00 92.25 159 ILE A C 1
ATOM 1231 O O . ILE A 1 159 ? 41.308 1.995 -46.304 1.00 92.25 159 ILE A O 1
ATOM 1235 N N . THR A 1 160 ? 42.747 3.607 -45.708 1.00 90.19 160 THR A N 1
ATOM 1236 C CA . THR A 1 160 ? 41.758 4.403 -44.957 1.00 90.19 160 THR A CA 1
ATOM 1237 C C . THR A 1 160 ? 40.622 4.927 -45.837 1.00 90.19 160 THR A C 1
ATOM 1239 O O . THR A 1 160 ? 39.473 4.928 -45.398 1.00 90.19 160 THR A O 1
ATOM 1242 N N . MET A 1 161 ? 40.904 5.288 -47.092 1.00 91.62 161 MET A N 1
ATOM 1243 C CA . MET A 1 161 ? 39.885 5.682 -48.073 1.00 91.62 161 MET A CA 1
ATOM 1244 C C . MET A 1 161 ? 39.070 4.488 -48.595 1.00 91.62 161 MET A C 1
ATOM 1246 O O . MET A 1 161 ? 37.872 4.621 -48.847 1.00 91.62 161 MET A O 1
ATOM 1250 N N . LEU A 1 162 ? 39.683 3.307 -48.739 1.00 92.44 162 LEU A N 1
ATOM 1251 C CA . LEU A 1 162 ? 39.027 2.105 -49.265 1.00 92.44 162 LEU A CA 1
ATOM 1252 C C . LEU A 1 162 ? 38.223 1.346 -48.196 1.00 92.44 162 LEU A C 1
ATOM 1254 O O . LEU A 1 162 ? 37.238 0.677 -48.509 1.00 92.44 162 LEU A O 1
ATOM 1258 N N . GLN A 1 163 ? 38.601 1.471 -46.924 1.00 88.25 163 GLN A N 1
ATOM 1259 C CA . GLN A 1 163 ? 37.964 0.794 -45.798 1.00 88.25 163 GLN A CA 1
ATOM 1260 C C . GLN A 1 163 ? 36.442 1.023 -45.700 1.00 88.25 163 GLN A C 1
ATOM 1262 O O . GLN A 1 163 ? 35.743 0.024 -45.551 1.00 88.25 163 GLN A O 1
ATOM 1267 N N . PRO A 1 164 ? 35.870 2.242 -45.829 1.00 82.38 164 PRO A N 1
ATOM 1268 C CA . PRO A 1 164 ? 34.414 2.425 -45.796 1.00 82.38 164 PRO A CA 1
ATOM 1269 C C . PRO A 1 164 ? 33.686 1.777 -46.985 1.00 82.38 164 PRO A C 1
ATOM 1271 O O . PRO A 1 164 ? 32.563 1.305 -46.815 1.00 82.38 164 PRO A O 1
ATOM 1274 N N . LEU A 1 165 ? 34.317 1.698 -48.165 1.00 83.31 165 LEU A N 1
ATOM 1275 C CA . LEU A 1 165 ? 33.758 1.016 -49.344 1.00 83.31 165 LEU A CA 1
ATOM 1276 C C . LEU A 1 165 ? 33.771 -0.508 -49.182 1.00 83.31 165 LEU A C 1
ATOM 1278 O O . LEU A 1 165 ? 32.822 -1.189 -49.568 1.00 83.31 165 LEU A O 1
ATOM 1282 N N . LEU A 1 166 ? 34.837 -1.052 -48.593 1.00 82.62 166 LEU A N 1
ATOM 1283 C CA . LEU A 1 166 ? 34.915 -2.475 -48.273 1.00 82.62 166 LEU A CA 1
ATOM 1284 C C . LEU A 1 166 ? 33.945 -2.838 -47.146 1.00 82.62 166 LEU A C 1
ATOM 1286 O O . LEU A 1 166 ? 33.249 -3.843 -47.254 1.00 82.62 166 LEU A O 1
ATOM 1290 N N . LEU A 1 167 ? 33.827 -1.998 -46.111 1.00 79.56 167 LEU A N 1
ATOM 1291 C CA . LEU A 1 167 ? 32.860 -2.202 -45.030 1.00 79.56 167 LEU A CA 1
ATOM 1292 C C . LEU A 1 167 ? 31.416 -2.142 -45.536 1.00 79.56 167 LEU A C 1
ATOM 1294 O O . LEU A 1 167 ? 30.605 -2.949 -45.099 1.00 79.56 167 LEU A O 1
ATOM 1298 N N . SER A 1 168 ? 31.084 -1.221 -46.448 1.00 76.94 168 SER A N 1
ATOM 1299 C CA . SER A 1 168 ? 29.719 -1.097 -46.980 1.00 76.94 168 SER A CA 1
ATOM 1300 C C . SER A 1 168 ? 29.317 -2.277 -47.863 1.00 76.94 168 SER A C 1
ATOM 1302 O O . SER A 1 168 ? 28.145 -2.643 -47.879 1.00 76.94 168 SER A O 1
ATOM 1304 N N . ARG A 1 169 ? 30.282 -2.904 -48.551 1.00 76.69 169 ARG A N 1
ATOM 1305 C CA . ARG A 1 169 ? 30.067 -4.157 -49.289 1.00 76.69 169 ARG A CA 1
ATOM 1306 C C . ARG A 1 169 ? 30.016 -5.384 -48.383 1.00 76.69 169 ARG A C 1
ATOM 1308 O O . ARG A 1 169 ? 29.270 -6.306 -48.677 1.00 76.69 169 ARG A O 1
ATOM 1315 N N . TYR A 1 170 ? 30.811 -5.407 -47.315 1.00 74.06 170 TYR A N 1
ATOM 1316 C CA . TYR A 1 170 ? 30.885 -6.547 -46.396 1.00 74.06 170 TYR A CA 1
ATOM 1317 C C . TYR A 1 170 ? 29.711 -6.585 -45.409 1.00 74.06 170 TYR A C 1
ATOM 1319 O O . TYR A 1 170 ? 29.276 -7.651 -44.979 1.00 74.06 170 TYR A O 1
ATOM 1327 N N . LEU A 1 171 ? 29.168 -5.420 -45.056 1.00 72.56 171 LEU A N 1
ATOM 1328 C CA . LEU A 1 171 ? 27.927 -5.301 -44.304 1.00 72.56 171 LEU A CA 1
ATOM 1329 C C . LEU A 1 171 ? 26.753 -5.404 -45.282 1.00 72.56 171 LEU A C 1
ATOM 1331 O O . LEU A 1 171 ? 26.151 -4.396 -45.661 1.00 72.56 171 LEU A O 1
ATOM 1335 N N . GLU A 1 172 ? 26.425 -6.631 -45.695 1.00 76.19 172 GLU A N 1
ATOM 1336 C CA . GLU A 1 172 ? 25.168 -6.889 -46.396 1.00 76.19 172 GLU A CA 1
ATOM 1337 C C . GLU A 1 172 ? 24.020 -6.295 -45.579 1.00 76.19 172 GLU A C 1
ATOM 1339 O O . GLU A 1 172 ? 23.795 -6.626 -44.410 1.00 76.19 172 GLU A O 1
ATOM 1344 N N . HIS A 1 173 ? 23.317 -5.341 -46.185 1.00 77.88 173 HIS A N 1
ATOM 1345 C CA . HIS A 1 173 ? 22.181 -4.721 -45.534 1.00 77.88 173 HIS A CA 1
ATOM 1346 C C . HIS A 1 173 ? 21.107 -5.791 -45.440 1.00 77.88 173 HIS A C 1
ATOM 1348 O O . HIS A 1 173 ? 20.710 -6.361 -46.455 1.00 77.88 173 HIS A O 1
ATOM 1354 N N . CYS A 1 174 ? 20.624 -6.069 -44.233 1.00 80.94 174 CYS A N 1
ATOM 1355 C CA . CYS A 1 174 ? 19.501 -6.977 -44.102 1.00 80.94 174 CYS A CA 1
ATOM 1356 C C . CYS A 1 174 ? 18.271 -6.352 -44.778 1.00 80.94 174 CYS A C 1
ATOM 1358 O O . CYS A 1 174 ? 17.664 -5.418 -44.250 1.00 80.94 174 CYS A O 1
ATOM 1360 N N . THR A 1 175 ? 17.919 -6.864 -45.955 1.00 83.88 175 THR A N 1
ATOM 1361 C CA . THR A 1 175 ? 16.769 -6.423 -46.761 1.00 83.88 175 THR A CA 1
ATOM 1362 C C . THR A 1 175 ? 15.469 -7.108 -46.353 1.00 83.88 175 THR A C 1
ATOM 1364 O O . THR A 1 175 ? 14.389 -6.726 -46.801 1.00 83.88 175 THR A O 1
ATOM 1367 N N . GLU A 1 176 ? 15.543 -8.111 -45.479 1.00 88.81 176 GLU A N 1
ATOM 1368 C CA . GLU A 1 176 ? 14.370 -8.851 -45.045 1.00 88.81 176 GLU A CA 1
ATOM 1369 C C . GLU A 1 176 ? 13.422 -7.956 -44.219 1.00 88.81 176 GLU A C 1
ATOM 1371 O O . GLU A 1 176 ? 13.868 -7.214 -43.334 1.00 88.81 176 GLU A O 1
ATOM 1376 N N . PRO A 1 177 ? 12.092 -8.082 -44.391 1.00 85.06 177 PRO A N 1
ATOM 1377 C CA . PRO A 1 177 ? 11.110 -7.271 -43.661 1.00 85.06 177 PRO A CA 1
ATOM 1378 C C . PRO A 1 177 ? 11.246 -7.335 -42.131 1.00 85.06 177 PRO A C 1
ATOM 1380 O O . PRO A 1 177 ? 10.949 -6.367 -41.425 1.00 85.06 177 PRO A O 1
ATOM 1383 N N . ARG A 1 178 ? 11.742 -8.462 -41.599 1.00 84.69 178 ARG A N 1
ATOM 1384 C CA . ARG A 1 178 ? 11.996 -8.649 -40.162 1.00 84.69 178 ARG A CA 1
ATOM 1385 C C . ARG A 1 178 ? 13.090 -7.732 -39.607 1.00 84.69 178 ARG A C 1
ATOM 1387 O O . ARG A 1 178 ? 13.066 -7.455 -38.413 1.00 84.69 178 ARG A O 1
ATOM 1394 N N . CYS A 1 179 ? 13.998 -7.235 -40.448 1.00 85.31 179 CYS A N 1
ATOM 1395 C CA . CYS A 1 179 ? 15.065 -6.310 -40.066 1.00 85.31 179 CYS A CA 1
ATOM 1396 C C . CYS A 1 179 ? 14.613 -4.848 -40.079 1.00 85.31 179 CYS A C 1
ATOM 1398 O O . CYS A 1 179 ? 15.065 -4.057 -39.251 1.00 85.31 179 CYS A O 1
ATOM 1400 N N . TYR A 1 180 ? 13.662 -4.496 -40.951 1.00 87.06 180 TYR A N 1
ATOM 1401 C CA . TYR A 1 180 ? 13.171 -3.124 -41.068 1.00 87.06 180 TYR A CA 1
ATOM 1402 C C . TYR A 1 180 ? 12.472 -2.647 -39.790 1.00 87.06 180 TYR A C 1
ATOM 1404 O O . TYR A 1 180 ? 12.707 -1.535 -39.323 1.00 87.06 180 TYR A O 1
ATOM 1412 N N . LYS A 1 181 ? 11.648 -3.503 -39.172 1.00 79.38 181 LYS A N 1
ATOM 1413 C CA . LYS A 1 181 ? 10.862 -3.126 -37.987 1.00 79.38 181 LYS A CA 1
ATOM 1414 C C . LYS A 1 181 ? 11.739 -2.793 -36.759 1.00 79.38 181 LYS A C 1
ATOM 1416 O O . LYS A 1 181 ? 11.516 -1.736 -36.166 1.00 79.38 181 LYS A O 1
ATOM 1421 N N . PRO A 1 182 ? 12.746 -3.605 -36.372 1.00 79.38 182 PRO A N 1
ATOM 1422 C CA . PRO A 1 182 ? 13.701 -3.232 -35.327 1.00 79.38 182 PRO A CA 1
ATOM 1423 C C . PRO A 1 182 ? 14.593 -2.050 -35.720 1.00 79.38 182 PRO A C 1
ATOM 1425 O O . PRO A 1 182 ? 14.805 -1.159 -34.898 1.00 79.38 182 PRO A O 1
ATOM 1428 N N . ALA A 1 183 ? 15.084 -2.006 -36.964 1.00 84.94 183 ALA A N 1
ATOM 1429 C CA . ALA A 1 183 ? 15.962 -0.934 -37.430 1.00 84.94 183 ALA A CA 1
ATOM 1430 C C . ALA A 1 183 ? 15.265 0.432 -37.402 1.00 84.94 183 ALA A C 1
ATOM 1432 O O . ALA A 1 183 ? 15.859 1.408 -36.951 1.00 84.94 183 ALA A O 1
ATOM 1433 N N . LEU A 1 184 ? 13.990 0.498 -37.799 1.00 84.88 184 LEU A N 1
ATOM 1434 C CA . LEU A 1 184 ? 13.184 1.714 -37.718 1.00 84.88 184 LEU A CA 1
ATOM 1435 C C . LEU A 1 184 ? 13.024 2.169 -36.263 1.00 84.88 184 LEU A C 1
ATOM 1437 O O . LEU A 1 184 ? 13.268 3.333 -35.959 1.00 84.88 184 LEU A O 1
ATOM 1441 N N . ALA A 1 185 ? 12.711 1.252 -35.343 1.00 79.50 185 ALA A N 1
ATOM 1442 C CA . ALA A 1 185 ? 12.597 1.586 -33.924 1.00 79.50 185 ALA A CA 1
ATOM 1443 C C . ALA A 1 185 ? 13.917 2.123 -33.339 1.00 79.50 185 ALA A C 1
ATOM 1445 O O . ALA A 1 185 ? 13.893 3.070 -32.551 1.00 79.50 185 ALA A O 1
ATOM 1446 N N . ILE A 1 186 ? 15.065 1.560 -33.735 1.00 84.44 186 ILE A N 1
ATOM 1447 C CA . ILE A 1 186 ? 16.393 2.039 -33.321 1.00 84.44 186 ILE A CA 1
ATOM 1448 C C . ILE A 1 186 ? 16.667 3.415 -33.931 1.00 84.44 186 ILE A C 1
ATOM 1450 O O . ILE A 1 186 ? 17.023 4.344 -33.210 1.00 84.44 186 ILE A O 1
ATOM 1454 N N . ARG A 1 187 ? 16.430 3.575 -35.237 1.00 86.38 187 ARG A N 1
ATOM 1455 C CA . ARG A 1 187 ? 16.658 4.829 -35.964 1.00 86.38 187 ARG A CA 1
ATOM 1456 C C . ARG A 1 187 ? 15.856 5.974 -35.370 1.00 86.38 187 ARG A C 1
ATOM 1458 O O . ARG A 1 187 ? 16.391 7.046 -35.141 1.00 86.38 187 ARG A O 1
ATOM 1465 N N . GLU A 1 188 ? 14.584 5.736 -35.087 1.00 86.12 188 GLU A N 1
ATOM 1466 C CA . GLU A 1 188 ? 13.735 6.734 -34.458 1.00 86.12 188 GLU A CA 1
ATOM 1467 C C . GLU A 1 188 ? 14.052 6.925 -32.958 1.00 86.12 188 GLU A C 1
ATOM 1469 O O . GLU A 1 188 ? 13.410 7.745 -32.308 1.00 86.12 188 GLU A O 1
ATOM 1474 N N . SER A 1 189 ? 14.909 6.104 -32.336 1.00 84.56 189 SER A N 1
ATOM 1475 C CA . SER A 1 189 ? 15.351 6.290 -30.939 1.00 84.56 189 SER A CA 1
ATOM 1476 C C . SER A 1 189 ? 16.594 7.169 -30.846 1.00 84.56 189 SER A C 1
ATOM 1478 O O . SER A 1 189 ? 16.739 7.932 -29.887 1.00 84.56 189 SER A O 1
ATOM 1480 N N . ILE A 1 190 ? 17.449 7.083 -31.866 1.00 90.31 190 ILE A N 1
ATOM 1481 C CA . ILE A 1 190 ? 18.730 7.771 -31.939 1.00 90.31 190 ILE A CA 1
ATOM 1482 C C . ILE A 1 190 ? 18.533 9.253 -32.284 1.00 90.31 190 ILE A C 1
ATOM 1484 O O . ILE A 1 190 ? 17.780 9.598 -33.192 1.00 90.31 190 ILE A O 1
ATOM 1488 N N . SER A 1 191 ? 19.255 10.134 -31.591 1.00 92.12 191 SER A N 1
ATOM 1489 C CA . SER A 1 191 ? 19.427 11.532 -31.990 1.00 92.12 191 SER A CA 1
ATOM 1490 C C . SER A 1 191 ? 20.810 11.728 -32.607 1.00 92.12 191 SER A C 1
ATOM 1492 O O . SER A 1 191 ? 21.807 11.683 -31.881 1.00 92.12 191 SER A O 1
ATOM 1494 N N . PRO A 1 192 ? 20.902 11.966 -33.928 1.00 92.38 192 PRO A N 1
ATOM 1495 C CA . PRO A 1 192 ? 22.186 12.072 -34.618 1.00 92.38 192 PRO A CA 1
ATOM 1496 C C . PRO A 1 192 ? 22.979 13.331 -34.231 1.00 92.38 192 PRO A C 1
ATOM 1498 O O . PRO A 1 192 ? 24.168 13.410 -34.511 1.00 92.38 192 PRO A O 1
ATOM 1501 N N . TYR A 1 193 ? 22.342 14.303 -33.571 1.00 95.75 193 TYR A N 1
ATOM 1502 C CA . TYR A 1 193 ? 22.962 15.567 -33.162 1.00 95.75 193 TYR A CA 1
ATOM 1503 C C . TYR A 1 193 ? 23.753 15.472 -31.847 1.00 95.75 193 TYR A C 1
ATOM 1505 O O . TYR A 1 193 ? 24.393 16.440 -31.444 1.00 95.75 193 TYR A O 1
ATOM 1513 N N . ILE A 1 194 ? 23.693 14.335 -31.148 1.00 92.81 194 ILE A N 1
ATOM 1514 C CA . ILE A 1 194 ? 24.391 14.113 -29.876 1.00 92.81 194 ILE A CA 1
ATOM 1515 C C . ILE A 1 194 ? 25.530 13.128 -30.119 1.00 92.81 194 ILE A C 1
ATOM 1517 O O . ILE A 1 194 ? 25.315 12.061 -30.676 1.00 92.81 194 ILE A O 1
ATOM 1521 N N . SER A 1 195 ? 26.749 13.450 -29.691 1.00 92.88 195 SER A N 1
ATOM 1522 C CA . SER A 1 195 ? 27.858 12.497 -29.809 1.00 92.88 195 SER A CA 1
ATOM 1523 C C . SER A 1 195 ? 27.658 11.308 -28.853 1.00 92.88 195 SER A C 1
ATOM 1525 O O . SER A 1 195 ? 27.491 11.538 -27.647 1.00 92.88 195 SER A O 1
ATOM 1527 N N . PRO A 1 196 ? 27.734 10.046 -29.329 1.00 87.44 196 PRO A N 1
ATOM 1528 C CA . PRO A 1 196 ? 27.638 8.865 -28.467 1.00 87.44 196 PRO A CA 1
ATOM 1529 C C . PRO A 1 196 ? 28.761 8.797 -27.428 1.00 87.44 196 PRO A C 1
ATOM 1531 O O . PRO A 1 196 ? 28.568 8.217 -26.363 1.00 87.44 196 PRO A O 1
ATOM 1534 N N . CYS A 1 197 ? 29.916 9.408 -27.710 1.00 92.31 197 CYS A N 1
ATOM 1535 C CA . CYS A 1 197 ? 31.064 9.430 -26.803 1.00 92.31 197 CYS A CA 1
ATOM 1536 C C . CYS A 1 197 ? 30.877 10.397 -25.625 1.00 92.31 197 CYS A C 1
ATOM 1538 O O . CYS A 1 197 ? 31.519 10.224 -24.594 1.00 92.31 197 CYS A O 1
ATOM 1540 N N . ASN A 1 198 ? 30.002 11.397 -25.767 1.00 94.94 198 ASN A N 1
ATOM 1541 C CA . ASN A 1 198 ? 29.742 12.385 -24.719 1.00 94.94 198 ASN A CA 1
ATOM 1542 C C . ASN A 1 198 ? 28.585 11.946 -23.817 1.00 94.94 198 ASN A C 1
ATOM 1544 O O . ASN A 1 198 ? 28.665 12.060 -22.598 1.00 94.94 198 ASN A O 1
ATOM 1548 N N . ASP A 1 199 ? 27.502 11.451 -24.419 1.00 87.12 199 ASP A N 1
ATOM 1549 C CA . ASP A 1 199 ? 26.328 10.969 -23.695 1.00 87.12 199 ASP A CA 1
ATOM 1550 C C . ASP A 1 199 ? 25.600 9.914 -24.537 1.00 87.12 199 ASP A C 1
ATOM 1552 O O . ASP A 1 199 ? 24.663 10.213 -25.285 1.00 87.12 199 ASP A O 1
ATOM 1556 N N . PHE A 1 200 ? 26.048 8.659 -24.424 1.00 89.00 200 PHE A N 1
ATOM 1557 C CA . PHE A 1 200 ? 25.450 7.539 -25.153 1.00 89.00 200 PHE A CA 1
ATOM 1558 C C . PHE A 1 200 ? 23.960 7.372 -24.837 1.00 89.00 200 PHE A C 1
ATOM 1560 O O . PHE A 1 200 ? 23.186 6.994 -25.713 1.00 89.00 200 PHE A O 1
ATOM 1567 N N . PHE A 1 201 ? 23.532 7.690 -23.609 1.00 86.62 201 PHE A N 1
ATOM 1568 C CA . PHE A 1 201 ? 22.126 7.592 -23.230 1.00 86.62 201 PHE A CA 1
ATOM 1569 C C . PHE A 1 201 ? 21.283 8.615 -23.992 1.00 86.62 201 PHE A C 1
ATOM 1571 O O . PHE A 1 201 ? 20.265 8.251 -24.578 1.00 86.62 201 PHE A O 1
ATOM 1578 N N . ARG A 1 202 ? 21.705 9.882 -24.054 1.00 84.06 202 ARG A N 1
ATOM 1579 C CA . ARG A 1 202 ? 20.992 10.889 -24.852 1.00 84.06 202 ARG A CA 1
ATOM 1580 C C . ARG A 1 202 ? 21.105 10.603 -26.344 1.00 84.06 202 ARG A C 1
ATOM 1582 O O . ARG A 1 202 ? 20.097 10.735 -27.031 1.00 84.06 202 ARG A O 1
ATOM 1589 N N . TYR A 1 203 ? 22.254 10.159 -26.844 1.00 89.06 203 TYR A N 1
ATOM 1590 C CA . TYR A 1 203 ? 22.387 9.728 -28.236 1.00 89.06 203 TYR A CA 1
ATOM 1591 C C . TYR A 1 203 ? 21.387 8.621 -28.585 1.00 89.06 203 TYR A C 1
ATOM 1593 O O . TYR A 1 203 ? 20.636 8.775 -29.540 1.00 89.06 203 TYR A O 1
ATOM 1601 N N . ALA A 1 204 ? 21.318 7.549 -27.794 1.00 87.19 204 ALA A N 1
ATOM 1602 C CA . ALA A 1 204 ? 20.500 6.377 -28.101 1.00 87.19 204 ALA A CA 1
ATOM 1603 C C . ALA A 1 204 ? 19.005 6.539 -27.771 1.00 87.19 204 ALA A C 1
ATOM 1605 O O . ALA A 1 204 ? 18.183 5.851 -28.375 1.00 87.19 204 ALA A O 1
ATOM 1606 N N . CYS A 1 205 ? 18.645 7.404 -26.813 1.00 84.12 205 CYS A N 1
ATOM 1607 C CA . CYS A 1 205 ? 17.284 7.476 -26.267 1.00 84.12 205 CYS A CA 1
ATOM 1608 C C . CYS A 1 205 ? 16.570 8.820 -26.470 1.00 84.12 205 CYS A C 1
ATOM 1610 O O . CYS A 1 205 ? 15.388 8.894 -26.160 1.00 84.12 205 CYS A O 1
ATOM 1612 N N . SER A 1 206 ? 17.217 9.896 -26.935 1.00 83.44 206 SER A N 1
ATOM 1613 C CA . SER A 1 206 ? 16.539 11.208 -27.005 1.00 83.44 206 SER A CA 1
ATOM 1614 C C . SER A 1 206 ? 15.572 11.368 -28.182 1.00 83.44 206 SER A C 1
ATOM 1616 O O . SER A 1 206 ? 14.658 12.184 -28.089 1.00 83.44 206 SER A O 1
ATOM 1618 N N . GLY A 1 207 ? 15.712 10.571 -29.248 1.00 79.12 207 GLY A N 1
ATOM 1619 C CA . GLY A 1 207 ? 14.712 10.475 -30.320 1.00 79.12 207 GLY A CA 1
ATOM 1620 C C . GLY A 1 207 ? 13.506 9.626 -29.907 1.00 79.12 207 GLY A C 1
ATOM 1621 O O . GLY A 1 207 ? 12.363 9.906 -30.278 1.00 79.12 207 GLY A O 1
ATOM 1622 N N . ALA A 1 208 ? 13.736 8.627 -29.049 1.00 70.62 208 ALA A N 1
ATOM 1623 C CA . ALA A 1 208 ? 12.679 7.876 -28.395 1.00 70.62 208 ALA A CA 1
ATOM 1624 C C . ALA A 1 208 ? 12.121 8.745 -27.275 1.00 70.62 208 ALA A C 1
ATOM 1626 O O . ALA A 1 208 ? 12.516 8.610 -26.120 1.00 70.62 208 ALA A O 1
ATOM 1627 N N . GLY A 1 209 ? 11.176 9.633 -27.600 1.00 65.88 209 GLY A N 1
ATOM 1628 C CA . GLY A 1 209 ? 10.404 10.312 -26.563 1.00 65.88 209 GLY A CA 1
ATOM 1629 C C . GLY A 1 209 ? 10.010 9.292 -25.488 1.00 65.88 209 GLY A C 1
ATOM 1630 O O . GLY A 1 209 ? 9.683 8.147 -25.821 1.00 65.88 209 GLY A O 1
ATOM 1631 N N . SER A 1 210 ? 10.060 9.685 -24.211 1.00 61.12 210 SER A N 1
ATOM 1632 C CA . SER A 1 210 ? 9.803 8.839 -23.021 1.00 61.12 210 SER A CA 1
ATOM 1633 C C . SER A 1 210 ? 8.546 7.951 -23.119 1.00 61.12 210 SER A C 1
ATOM 1635 O O . SER A 1 210 ? 8.374 6.985 -22.380 1.00 61.12 210 SER A O 1
ATOM 1637 N N . THR A 1 211 ? 7.691 8.250 -24.092 1.00 65.31 211 THR A N 1
ATOM 1638 C CA . THR A 1 211 ? 6.530 7.501 -24.547 1.00 65.31 211 THR A CA 1
ATOM 1639 C C . THR A 1 211 ? 6.794 6.123 -25.174 1.00 65.31 211 THR A C 1
ATOM 1641 O O . THR A 1 211 ? 5.856 5.342 -25.172 1.00 65.31 211 THR A O 1
ATOM 1644 N N . ARG A 1 212 ? 7.970 5.738 -25.708 1.00 70.06 212 ARG A N 1
ATOM 1645 C CA . ARG A 1 212 ? 8.088 4.425 -26.409 1.00 70.06 212 ARG A CA 1
ATOM 1646 C C . ARG A 1 212 ? 7.947 3.204 -25.496 1.00 70.06 212 ARG A C 1
ATOM 1648 O O . ARG A 1 212 ? 7.154 2.314 -25.796 1.00 70.06 212 ARG A O 1
ATOM 1655 N N . PHE A 1 213 ? 8.677 3.154 -24.382 1.00 68.88 213 PHE A N 1
ATOM 1656 C CA . PHE A 1 213 ? 8.521 2.061 -23.412 1.00 68.88 213 PHE A CA 1
ATOM 1657 C C . PHE A 1 213 ? 7.125 2.065 -22.788 1.00 68.88 213 PHE A C 1
ATOM 1659 O O . PHE A 1 213 ? 6.534 1.000 -22.622 1.00 68.88 213 PHE A O 1
ATOM 1666 N N . ALA A 1 214 ? 6.575 3.256 -22.525 1.00 72.62 214 ALA A N 1
ATOM 1667 C CA . ALA A 1 214 ? 5.189 3.407 -22.097 1.00 72.62 214 ALA A CA 1
ATO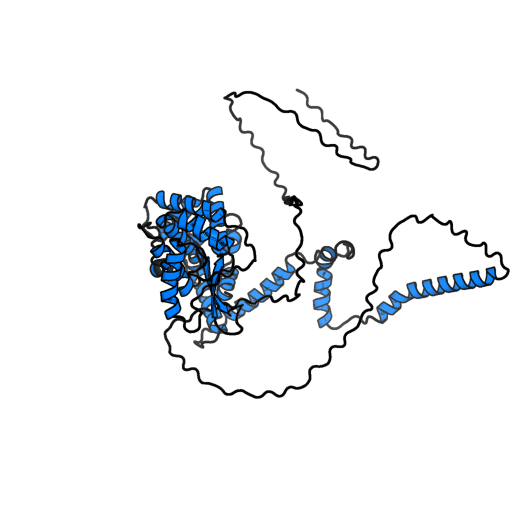M 1668 C C . ALA A 1 214 ? 4.224 2.821 -23.142 1.00 72.62 214 ALA A C 1
ATOM 1670 O O . ALA A 1 214 ? 3.421 1.972 -22.793 1.00 72.62 214 ALA A O 1
ATOM 1671 N N . LYS A 1 215 ? 4.393 3.130 -24.435 1.00 78.81 215 LYS A N 1
ATOM 1672 C CA . LYS A 1 215 ? 3.580 2.599 -25.542 1.00 78.81 215 LYS A CA 1
ATOM 1673 C C . LYS A 1 215 ? 3.652 1.079 -25.661 1.00 78.81 215 LYS A C 1
ATOM 1675 O O . LYS A 1 215 ? 2.619 0.460 -25.893 1.00 78.81 215 LYS A O 1
ATOM 1680 N N . ILE A 1 216 ? 4.829 0.460 -25.517 1.00 76.31 216 ILE A N 1
ATOM 1681 C CA . ILE A 1 216 ? 4.954 -1.012 -25.546 1.00 76.31 216 ILE A CA 1
ATOM 1682 C C . ILE A 1 216 ? 4.243 -1.619 -24.339 1.00 76.31 216 ILE A C 1
ATOM 1684 O O . ILE A 1 216 ? 3.460 -2.556 -24.491 1.00 76.31 216 ILE A O 1
ATOM 1688 N N . HIS A 1 217 ? 4.492 -1.069 -23.150 1.00 72.44 217 HIS A N 1
ATOM 1689 C CA . HIS A 1 217 ? 3.852 -1.524 -21.925 1.00 72.44 217 HIS A CA 1
ATOM 1690 C C . HIS A 1 217 ? 2.326 -1.365 -22.004 1.00 72.44 217 HIS A C 1
ATOM 1692 O O . HIS A 1 217 ? 1.600 -2.289 -21.651 1.00 72.44 217 HIS A O 1
ATOM 1698 N N . ASP A 1 218 ? 1.838 -0.248 -22.538 1.00 78.88 218 ASP A N 1
ATOM 1699 C CA . ASP A 1 218 ? 0.420 0.033 -22.752 1.00 78.88 218 ASP A CA 1
ATOM 1700 C C . ASP A 1 218 ? -0.182 -0.868 -23.832 1.00 78.88 218 ASP A C 1
ATOM 1702 O O . ASP A 1 218 ? -1.281 -1.375 -23.647 1.00 78.88 218 ASP A O 1
ATOM 1706 N N . SER A 1 219 ? 0.545 -1.160 -24.913 1.00 80.44 219 SER A N 1
ATOM 1707 C CA . SER A 1 219 ? 0.092 -2.090 -25.958 1.00 80.44 219 SER A CA 1
ATOM 1708 C C . SER A 1 219 ? -0.044 -3.513 -25.420 1.00 80.44 219 SER A C 1
ATOM 1710 O O . SER A 1 219 ? -1.078 -4.149 -25.615 1.00 80.44 219 SER A O 1
ATOM 1712 N N . LEU A 1 220 ? 0.966 -4.005 -24.692 1.00 75.75 220 LEU A N 1
ATOM 1713 C CA . LEU A 1 220 ? 0.926 -5.324 -24.058 1.00 75.75 220 LEU A CA 1
ATOM 1714 C C . LEU A 1 220 ? -0.194 -5.393 -23.017 1.00 75.75 220 LEU A C 1
ATOM 1716 O O . LEU A 1 220 ? -0.953 -6.358 -22.976 1.00 75.75 220 LEU A O 1
ATOM 1720 N N . ARG A 1 221 ? -0.326 -4.348 -22.199 1.00 79.44 221 ARG A N 1
ATOM 1721 C CA . ARG A 1 221 ? -1.400 -4.224 -21.217 1.00 79.44 221 ARG A CA 1
ATOM 1722 C C . ARG A 1 221 ? -2.771 -4.264 -21.884 1.00 79.44 221 ARG A C 1
ATOM 1724 O O . ARG A 1 221 ? -3.615 -5.033 -21.442 1.00 79.44 221 ARG A O 1
ATOM 1731 N N . ASN A 1 222 ? -2.987 -3.474 -22.933 1.00 81.50 222 ASN A N 1
ATOM 1732 C CA . ASN A 1 222 ? -4.256 -3.412 -23.657 1.00 81.50 222 ASN A CA 1
ATOM 1733 C C . ASN A 1 222 ? -4.584 -4.752 -24.318 1.00 81.50 222 ASN A C 1
ATOM 1735 O O . ASN A 1 222 ? -5.726 -5.193 -24.249 1.00 81.50 222 ASN A O 1
ATOM 1739 N N . TYR A 1 223 ? -3.584 -5.439 -24.875 1.00 82.19 223 TYR A N 1
ATOM 1740 C CA . TYR A 1 223 ? -3.756 -6.784 -25.417 1.00 82.19 223 TYR A CA 1
ATOM 1741 C C . TYR A 1 223 ? -4.193 -7.789 -24.341 1.00 82.19 223 TYR A C 1
ATOM 1743 O O . TYR A 1 223 ? -5.184 -8.495 -24.522 1.00 82.19 223 TYR A O 1
ATOM 1751 N N . VAL A 1 224 ? -3.505 -7.825 -23.192 1.00 81.81 224 VAL A N 1
ATOM 1752 C CA . VAL A 1 224 ? -3.869 -8.716 -22.075 1.00 81.81 224 VAL A CA 1
ATOM 1753 C C . VAL A 1 224 ? -5.251 -8.370 -21.525 1.00 81.81 224 VAL A C 1
ATOM 1755 O O . VAL A 1 224 ? -6.045 -9.267 -21.263 1.00 81.81 224 VAL A O 1
ATOM 1758 N N . LEU A 1 225 ? -5.565 -7.082 -21.383 1.00 82.94 225 LEU A N 1
ATOM 1759 C CA . LEU A 1 225 ? -6.873 -6.614 -20.934 1.00 82.94 225 LEU A CA 1
ATOM 1760 C C . LEU A 1 225 ? -7.989 -7.038 -21.883 1.00 82.94 225 LEU A C 1
ATOM 1762 O O . LEU A 1 225 ? -9.006 -7.547 -21.423 1.00 82.94 225 LEU A O 1
ATOM 1766 N N . HIS A 1 226 ? -7.791 -6.863 -23.187 1.00 85.88 226 HIS A N 1
ATOM 1767 C CA . HIS A 1 226 ? -8.757 -7.274 -24.197 1.00 85.88 226 HIS A CA 1
ATOM 1768 C C . HIS A 1 226 ? -8.937 -8.796 -24.214 1.00 85.88 226 HIS A C 1
ATOM 1770 O O . HIS A 1 226 ? -10.059 -9.283 -24.323 1.00 85.88 226 HIS A O 1
ATOM 1776 N N . SER A 1 227 ? -7.849 -9.553 -24.056 1.00 85.56 227 SER A N 1
ATOM 1777 C CA . SER A 1 227 ? -7.897 -11.013 -23.947 1.00 85.56 227 SER A CA 1
ATOM 1778 C C . SER A 1 227 ? -8.709 -11.449 -22.721 1.00 85.56 227 SER A C 1
ATOM 1780 O O . SER A 1 227 ? -9.717 -12.130 -22.870 1.00 85.56 227 SER A O 1
ATOM 1782 N N . LEU A 1 228 ? -8.366 -10.951 -21.526 1.00 86.50 228 LEU A N 1
ATOM 1783 C CA . LEU A 1 228 ? -9.063 -11.286 -20.278 1.00 86.50 228 LEU A CA 1
ATOM 1784 C C . LEU A 1 228 ? -10.521 -10.810 -20.247 1.00 86.50 228 LEU A C 1
ATOM 1786 O O . LEU A 1 228 ? -11.367 -11.477 -19.660 1.00 86.50 228 LEU A O 1
ATOM 1790 N N . ALA A 1 229 ? -10.832 -9.660 -20.847 1.00 87.50 229 ALA A N 1
ATOM 1791 C CA . ALA A 1 229 ? -12.198 -9.148 -20.894 1.00 87.50 229 ALA A CA 1
ATOM 1792 C C . ALA A 1 229 ? -13.120 -10.044 -21.733 1.00 87.50 229 ALA A C 1
ATOM 1794 O O . ALA A 1 229 ? -14.287 -10.185 -21.375 1.00 87.50 229 ALA A O 1
ATOM 1795 N N . ASN A 1 230 ? -12.593 -10.667 -22.792 1.00 89.44 230 ASN A N 1
ATOM 1796 C CA . ASN A 1 230 ? -13.349 -11.521 -23.710 1.00 89.44 230 ASN A CA 1
ATOM 1797 C C . ASN A 1 230 ? -13.279 -13.018 -23.369 1.00 89.44 230 ASN A C 1
ATOM 1799 O O . ASN A 1 230 ? -13.982 -13.811 -23.993 1.00 89.44 230 ASN A O 1
ATOM 1803 N N . THR A 1 231 ? -12.456 -13.423 -22.396 1.00 87.00 231 THR A N 1
ATOM 1804 C CA . THR A 1 231 ? -12.421 -14.813 -21.929 1.00 87.00 231 THR A CA 1
ATOM 1805 C C . THR A 1 231 ? -13.794 -15.202 -21.369 1.00 87.00 231 THR A C 1
ATOM 1807 O O . THR A 1 231 ? -14.283 -14.541 -20.443 1.00 87.00 231 THR A O 1
ATOM 1810 N N . PRO A 1 232 ? -14.429 -16.271 -21.887 1.00 85.12 232 PRO A N 1
ATOM 1811 C CA . PRO A 1 232 ? -15.711 -16.721 -21.377 1.00 85.12 232 PRO A CA 1
ATOM 1812 C C . PRO A 1 232 ? -15.541 -17.204 -19.936 1.00 85.12 232 PRO A C 1
ATOM 1814 O O . PRO A 1 232 ? -14.615 -17.946 -19.607 1.00 85.12 232 PRO A O 1
ATOM 1817 N N . THR A 1 233 ? -16.449 -16.786 -19.060 1.00 78.56 233 THR A N 1
ATOM 1818 C CA . THR A 1 233 ? -16.454 -17.145 -17.638 1.00 78.56 233 THR A CA 1
ATOM 1819 C C . THR A 1 233 ? -17.045 -18.534 -17.428 1.00 78.56 233 THR A C 1
ATOM 1821 O O . THR A 1 233 ? -17.994 -18.732 -16.673 1.00 78.56 233 THR A O 1
ATOM 1824 N N . ILE A 1 234 ? -16.488 -19.525 -18.121 1.00 79.31 234 ILE A N 1
ATOM 1825 C CA . ILE A 1 234 ? -16.834 -20.919 -17.876 1.00 79.31 234 ILE A CA 1
ATOM 1826 C C . ILE A 1 234 ? -16.157 -21.310 -16.558 1.00 79.31 234 ILE A C 1
ATOM 1828 O O . ILE A 1 234 ? -14.960 -21.057 -16.393 1.00 79.31 234 ILE A O 1
ATOM 1832 N N . PRO A 1 235 ? -16.882 -21.893 -15.592 1.00 64.50 235 PRO A N 1
ATOM 1833 C CA . PRO A 1 235 ? -16.301 -22.318 -14.328 1.00 64.50 235 PRO A CA 1
ATOM 1834 C C . PRO A 1 235 ? -15.318 -23.482 -14.546 1.00 64.50 235 PRO A C 1
ATOM 1836 O O . PRO A 1 235 ? -15.669 -24.653 -14.474 1.00 64.50 235 PRO A O 1
ATOM 1839 N N . GLY A 1 236 ? -14.057 -23.134 -14.796 1.00 66.06 236 GLY A N 1
ATOM 1840 C CA . GLY A 1 236 ? -12.881 -23.998 -14.781 1.00 66.06 236 GLY A CA 1
ATOM 1841 C C . GLY A 1 236 ? -11.797 -23.304 -13.958 1.00 66.06 236 GLY A C 1
ATOM 1842 O O . GLY A 1 236 ? -11.573 -22.107 -14.096 1.00 66.06 236 GLY A O 1
ATOM 1843 N N . GLN A 1 237 ? -11.157 -24.008 -13.023 1.00 64.12 237 GLN A N 1
ATOM 1844 C CA . GLN A 1 237 ? -10.341 -23.402 -11.954 1.00 64.12 237 GLN A CA 1
ATOM 1845 C C . GLN A 1 237 ? -8.991 -22.796 -12.396 1.00 64.12 237 GLN A C 1
ATOM 1847 O O . GLN A 1 237 ? -8.143 -22.524 -11.532 1.00 64.12 237 GLN A O 1
ATOM 1852 N N . GLY A 1 238 ? -8.768 -22.604 -13.697 1.00 85.19 238 GLY A N 1
ATOM 1853 C CA . GLY A 1 238 ? -7.512 -22.098 -14.227 1.00 85.19 238 GLY A CA 1
ATOM 1854 C C . GLY A 1 238 ? -7.217 -20.665 -13.774 1.00 85.19 238 GLY A C 1
ATOM 1855 O O . GLY A 1 238 ? -8.081 -19.901 -13.330 1.00 85.19 238 GLY A O 1
ATOM 1856 N N . GLY A 1 239 ? -5.929 -20.319 -13.789 1.00 86.19 239 GLY A N 1
ATOM 1857 C CA . GLY A 1 239 ? -5.471 -19.002 -13.343 1.00 86.19 239 GLY A CA 1
ATOM 1858 C C . GLY A 1 239 ? -5.977 -17.871 -14.239 1.00 86.19 239 GLY A C 1
ATOM 1859 O O . GLY A 1 239 ? -6.263 -16.783 -13.743 1.00 86.19 239 GLY A O 1
ATOM 1860 N N . VAL A 1 240 ? -6.129 -18.140 -15.539 1.00 84.19 240 VAL A N 1
ATOM 1861 C CA . VAL A 1 240 ? -6.567 -17.155 -16.537 1.00 84.19 240 VAL A CA 1
ATOM 1862 C C . VAL A 1 240 ? -8.047 -16.827 -16.357 1.00 84.19 240 VAL A C 1
ATOM 1864 O O . VAL A 1 240 ? -8.409 -15.655 -16.344 1.00 84.19 240 VAL A O 1
ATOM 1867 N N . GLU A 1 241 ? -8.893 -17.829 -16.129 1.00 87.00 241 GLU A N 1
ATOM 1868 C CA . GLU A 1 241 ? -10.330 -17.663 -15.901 1.00 87.00 241 GLU A CA 1
ATOM 1869 C C . GLU A 1 241 ? -10.589 -16.874 -14.614 1.00 87.00 241 GLU A C 1
ATOM 1871 O O . GLU A 1 241 ? -11.394 -15.944 -14.598 1.00 87.00 241 GLU A O 1
ATOM 1876 N N . LYS A 1 242 ? -9.847 -17.167 -13.537 1.00 87.31 242 LYS A N 1
ATOM 1877 C CA . LYS A 1 242 ? -9.921 -16.388 -12.289 1.00 87.31 242 LYS A CA 1
ATOM 1878 C C . LYS A 1 242 ? -9.489 -14.936 -12.492 1.00 87.31 242 LYS A C 1
ATOM 1880 O O . LYS A 1 242 ? -10.143 -14.038 -11.966 1.00 87.31 242 LYS A O 1
ATOM 1885 N N . ALA A 1 243 ? -8.419 -14.702 -13.255 1.00 89.44 243 ALA A N 1
ATOM 1886 C CA . ALA A 1 243 ? -7.959 -13.356 -13.589 1.00 89.44 243 ALA A CA 1
ATOM 1887 C C . ALA A 1 243 ? -8.996 -12.592 -14.431 1.00 89.44 243 ALA A C 1
ATOM 1889 O O . ALA A 1 243 ? -9.268 -11.425 -14.152 1.00 89.44 243 ALA A O 1
ATOM 1890 N N . ALA A 1 244 ? -9.622 -13.262 -15.403 1.00 88.81 244 ALA A N 1
ATOM 1891 C CA . ALA A 1 244 ? -10.693 -12.711 -16.229 1.00 88.81 244 ALA A CA 1
ATOM 1892 C C . ALA A 1 244 ? -11.925 -12.338 -15.390 1.00 88.81 244 ALA A C 1
ATOM 1894 O O . ALA A 1 244 ? -12.378 -11.196 -15.445 1.00 88.81 244 ALA A O 1
ATOM 1895 N N . ILE A 1 245 ? -12.406 -13.249 -14.534 1.00 89.81 245 ILE A N 1
ATOM 1896 C CA . ILE A 1 245 ? -13.528 -12.993 -13.615 1.00 89.81 245 ILE A CA 1
ATOM 1897 C C . ILE A 1 245 ? -13.211 -11.812 -12.689 1.00 89.81 245 ILE A C 1
ATOM 1899 O O . ILE A 1 245 ? -14.060 -10.946 -12.478 1.00 89.81 245 ILE A O 1
ATOM 1903 N N . LEU A 1 246 ? -11.994 -11.744 -12.140 1.00 89.06 246 LEU A N 1
ATOM 1904 C CA . LEU A 1 246 ? -11.590 -10.653 -11.250 1.00 89.06 246 LEU A CA 1
ATOM 1905 C C . LEU A 1 246 ? -11.551 -9.310 -11.991 1.00 89.06 246 LEU A C 1
ATOM 1907 O O . LEU A 1 246 ? -12.077 -8.319 -11.479 1.00 89.06 246 LEU A O 1
ATOM 1911 N N . LEU A 1 247 ? -11.009 -9.286 -13.213 1.00 89.31 247 LEU A N 1
ATOM 1912 C CA . LEU A 1 247 ? -10.991 -8.098 -14.065 1.00 89.31 247 LEU A CA 1
ATOM 1913 C C . LEU A 1 247 ? -12.412 -7.623 -14.393 1.00 89.31 247 LEU A C 1
ATOM 1915 O O . LEU A 1 247 ? -12.736 -6.455 -14.183 1.00 89.31 247 LEU A O 1
ATOM 1919 N N . GLN A 1 248 ? -13.267 -8.526 -14.874 1.00 89.19 248 GLN A N 1
ATOM 1920 C CA . GLN A 1 248 ? -14.651 -8.225 -15.239 1.00 89.19 248 GLN A CA 1
ATOM 1921 C C . GLN A 1 248 ? -15.464 -7.738 -14.034 1.00 89.19 248 GLN A C 1
ATOM 1923 O O . GLN A 1 248 ? -16.193 -6.751 -14.143 1.00 89.19 248 GLN A O 1
ATOM 1928 N N . ASN A 1 249 ? -15.285 -8.358 -12.864 1.00 88.38 249 ASN A N 1
ATOM 1929 C CA . ASN A 1 249 ? -15.912 -7.906 -11.625 1.00 88.38 249 ASN A CA 1
ATOM 1930 C C . ASN A 1 249 ? -15.418 -6.521 -11.206 1.00 88.38 249 ASN A C 1
ATOM 1932 O O . ASN A 1 249 ? -16.239 -5.682 -10.843 1.00 88.38 249 ASN A O 1
ATOM 1936 N N . CYS A 1 250 ? -14.114 -6.245 -11.301 1.00 86.81 250 CYS A N 1
ATOM 1937 C CA . CYS A 1 250 ? -13.578 -4.915 -11.015 1.00 86.81 250 CYS A CA 1
ATOM 1938 C C . CYS A 1 250 ? -14.198 -3.859 -11.938 1.00 86.81 250 CYS A C 1
ATOM 1940 O O . CYS A 1 250 ? -14.720 -2.856 -11.454 1.00 86.81 250 CYS A O 1
ATOM 1942 N N . MET A 1 251 ? -14.245 -4.121 -13.250 1.00 86.50 251 MET A N 1
ATOM 1943 C CA . MET A 1 251 ? -14.875 -3.218 -14.217 1.00 86.50 251 MET A CA 1
ATOM 1944 C C . MET A 1 251 ? -16.363 -2.996 -13.926 1.00 86.50 251 MET A C 1
ATOM 1946 O O . MET A 1 251 ? -16.850 -1.863 -13.972 1.00 86.50 251 MET A O 1
ATOM 1950 N N . LYS A 1 252 ? -17.095 -4.065 -13.595 1.00 86.31 252 LYS A N 1
ATOM 1951 C CA . LYS A 1 252 ? -18.513 -3.993 -13.232 1.00 86.31 252 LYS A CA 1
ATOM 1952 C C . LYS A 1 252 ? -18.720 -3.133 -11.987 1.00 86.31 252 LYS A C 1
ATOM 1954 O O . LYS A 1 252 ? -19.557 -2.234 -12.029 1.00 86.31 252 LYS A O 1
ATOM 1959 N N . LEU A 1 253 ? -17.932 -3.350 -10.934 1.00 80.06 253 LEU A N 1
ATOM 1960 C CA . LEU A 1 253 ? -17.981 -2.561 -9.699 1.00 80.06 253 LEU A CA 1
ATOM 1961 C C . LEU A 1 253 ? -17.668 -1.088 -9.958 1.00 80.06 253 LEU A C 1
ATOM 1963 O O . LEU A 1 253 ? -18.352 -0.217 -9.447 1.00 80.06 253 LEU A O 1
ATOM 1967 N N . THR A 1 254 ? -16.693 -0.784 -10.812 1.00 76.69 254 THR A N 1
ATOM 1968 C CA . THR A 1 254 ? -16.373 0.612 -11.139 1.00 76.69 254 THR A CA 1
ATOM 1969 C C . THR A 1 254 ? -17.448 1.314 -11.976 1.00 76.69 254 THR A C 1
ATOM 1971 O O . THR A 1 254 ? -17.546 2.538 -11.929 1.00 76.69 254 THR A O 1
ATOM 1974 N N . ARG A 1 255 ? -18.269 0.569 -12.734 1.00 81.31 255 ARG A N 1
ATOM 1975 C CA . ARG A 1 255 ? -19.420 1.118 -13.479 1.00 81.31 255 ARG A CA 1
ATOM 1976 C C . ARG A 1 255 ? -20.657 1.261 -12.599 1.00 81.31 255 ARG A C 1
ATOM 1978 O O . ARG A 1 255 ? -21.425 2.210 -12.748 1.00 81.31 255 ARG A O 1
ATOM 1985 N N . GLN A 1 256 ? -20.865 0.315 -11.691 1.00 74.69 256 GLN A N 1
ATOM 1986 C CA . GLN A 1 256 ? -21.948 0.366 -10.726 1.00 74.69 256 GLN A CA 1
ATOM 1987 C C . GLN A 1 256 ? -21.586 1.410 -9.669 1.00 74.69 256 GLN A C 1
ATOM 1989 O O . GLN A 1 256 ? -20.803 1.146 -8.773 1.00 74.69 256 GLN A O 1
ATOM 1994 N N . ARG A 1 257 ? -22.192 2.603 -9.723 1.00 70.06 257 ARG A N 1
ATOM 1995 C CA . ARG A 1 257 ? -22.029 3.656 -8.693 1.00 70.06 257 ARG A CA 1
ATOM 1996 C C . ARG A 1 257 ? -22.511 3.244 -7.286 1.00 70.06 257 ARG A C 1
ATOM 1998 O O . ARG A 1 257 ? -22.653 4.100 -6.420 1.00 70.06 257 ARG A O 1
ATOM 2005 N N . ARG A 1 258 ? -22.822 1.963 -7.064 1.00 72.44 258 ARG A N 1
ATOM 2006 C CA . ARG A 1 258 ? -23.223 1.436 -5.763 1.00 72.44 258 ARG A CA 1
ATOM 2007 C C . ARG A 1 258 ? -21.998 1.368 -4.864 1.00 72.44 258 ARG A C 1
ATOM 2009 O O . ARG A 1 258 ? -20.946 0.878 -5.259 1.00 72.44 258 ARG A O 1
ATOM 2016 N N . GLU A 1 259 ? -22.156 1.896 -3.664 1.00 81.12 259 GLU A N 1
ATOM 2017 C CA . GLU A 1 259 ? -21.121 1.870 -2.647 1.00 81.12 259 GLU A CA 1
ATOM 2018 C C . GLU A 1 259 ? -21.226 0.545 -1.876 1.00 81.12 259 GLU A C 1
ATOM 2020 O O . GLU A 1 259 ? -22.201 0.306 -1.172 1.00 81.12 259 GLU A O 1
ATOM 2025 N N . ASP A 1 260 ? -20.217 -0.317 -1.990 1.00 87.75 260 ASP A N 1
ATOM 2026 C CA . ASP A 1 260 ? -20.110 -1.598 -1.279 1.00 87.75 260 ASP A CA 1
ATOM 2027 C C . ASP A 1 260 ? -19.516 -1.390 0.133 1.00 87.75 260 ASP A C 1
ATOM 2029 O O . ASP A 1 260 ? -18.549 -2.036 0.553 1.00 87.75 260 ASP A O 1
ATOM 2033 N N . ILE A 1 261 ? -20.085 -0.445 0.883 1.00 91.38 261 ILE A N 1
ATOM 2034 C CA . ILE A 1 261 ? -19.589 -0.034 2.207 1.00 91.38 261 ILE A CA 1
ATOM 2035 C C . ILE A 1 261 ? -19.611 -1.192 3.206 1.00 91.38 261 ILE A C 1
ATOM 2037 O O . ILE A 1 261 ? -18.696 -1.324 4.022 1.00 91.38 261 ILE A O 1
ATOM 2041 N N . ASP A 1 262 ? -20.587 -2.090 3.093 1.00 92.69 262 ASP A N 1
ATOM 2042 C CA . ASP A 1 262 ? -20.717 -3.249 3.977 1.00 92.69 262 ASP A CA 1
ATOM 2043 C C . ASP A 1 262 ? -19.527 -4.205 3.876 1.00 92.69 262 ASP A C 1
ATOM 2045 O O . ASP A 1 262 ? -19.118 -4.790 4.877 1.00 92.69 262 ASP A O 1
ATOM 2049 N N . LYS A 1 263 ? -18.883 -4.300 2.704 1.00 92.06 263 LYS A N 1
ATOM 2050 C CA . LYS A 1 263 ? -17.650 -5.087 2.552 1.00 92.06 263 LYS A CA 1
ATOM 2051 C C . LYS A 1 263 ? -16.476 -4.438 3.282 1.00 92.06 263 LYS A C 1
ATOM 2053 O O . LYS A 1 263 ? -15.667 -5.148 3.876 1.00 92.06 263 LYS A O 1
ATOM 2058 N N . ILE A 1 264 ? -16.390 -3.104 3.285 1.00 94.12 264 ILE A N 1
ATOM 2059 C CA . ILE A 1 264 ? -15.374 -2.380 4.068 1.00 94.12 264 ILE A CA 1
ATOM 2060 C C . ILE A 1 264 ? -15.628 -2.599 5.566 1.00 94.12 264 ILE A C 1
ATOM 2062 O O . ILE A 1 264 ? -14.697 -2.945 6.297 1.00 94.12 264 ILE A O 1
ATOM 2066 N N . ARG A 1 265 ? -16.887 -2.472 6.013 1.00 95.62 265 ARG A N 1
ATOM 2067 C CA . ARG A 1 265 ? -17.290 -2.751 7.401 1.00 95.62 265 ARG A CA 1
ATOM 2068 C C . ARG A 1 265 ? -16.940 -4.181 7.804 1.00 95.62 265 ARG A C 1
ATOM 2070 O O . ARG A 1 265 ? -16.323 -4.367 8.843 1.00 95.62 265 ARG A O 1
ATOM 2077 N N . ALA A 1 266 ? -17.216 -5.171 6.955 1.00 94.94 266 ALA A N 1
ATOM 2078 C CA . ALA A 1 266 ? -16.877 -6.567 7.221 1.00 94.94 266 ALA A CA 1
ATOM 2079 C C . ALA A 1 266 ? -15.367 -6.782 7.431 1.00 94.94 266 ALA A C 1
ATOM 2081 O O . ALA A 1 266 ? -14.974 -7.512 8.342 1.00 94.94 266 ALA A O 1
ATOM 2082 N N . VAL A 1 267 ? -14.504 -6.116 6.650 1.00 94.88 267 VAL A N 1
ATOM 2083 C CA . VAL A 1 267 ? -13.041 -6.187 6.844 1.00 94.88 267 VAL A CA 1
ATOM 2084 C C . VAL A 1 267 ? -12.618 -5.532 8.164 1.00 94.88 267 VAL A C 1
ATOM 2086 O O . VAL A 1 267 ? -11.793 -6.098 8.887 1.00 94.88 267 VAL A O 1
ATOM 2089 N N . LEU A 1 268 ? -13.195 -4.377 8.510 1.00 95.75 268 LEU A N 1
ATOM 2090 C CA . LEU A 1 268 ? -12.954 -3.710 9.795 1.00 95.75 268 LEU A CA 1
ATOM 2091 C C . LEU A 1 268 ? -13.381 -4.609 10.969 1.00 95.75 268 LEU A C 1
ATOM 2093 O O . LEU A 1 268 ? -12.577 -4.878 11.866 1.00 95.75 268 LEU A O 1
ATOM 2097 N N . SER A 1 269 ? -14.595 -5.164 10.913 1.00 95.50 269 SER A N 1
ATOM 2098 C CA . SER A 1 269 ? -15.156 -6.066 11.923 1.00 95.50 269 SER A CA 1
ATOM 2099 C C . SER A 1 269 ? -14.363 -7.367 12.060 1.00 95.50 269 SER A C 1
ATOM 2101 O O . SER A 1 269 ? -14.126 -7.814 13.180 1.00 95.50 269 SER A O 1
ATOM 2103 N N . ALA A 1 270 ? -13.864 -7.944 10.961 1.00 92.50 270 ALA A N 1
ATOM 2104 C CA . ALA A 1 270 ? -12.992 -9.124 10.998 1.00 92.50 270 ALA A CA 1
ATOM 2105 C C . ALA A 1 270 ? -11.659 -8.850 11.725 1.00 92.50 270 ALA A C 1
ATOM 2107 O O . ALA A 1 270 ? -11.073 -9.740 12.351 1.00 92.50 270 ALA A O 1
ATOM 2108 N N . GLY A 1 271 ? -11.187 -7.601 11.680 1.00 92.44 271 GLY A N 1
ATOM 2109 C CA . GLY A 1 271 ? -10.073 -7.112 12.486 1.00 92.44 271 GLY A CA 1
ATOM 2110 C C . GLY A 1 271 ? -10.449 -6.717 13.915 1.00 92.44 271 GLY A C 1
ATOM 2111 O O . GLY A 1 271 ? -9.563 -6.380 14.691 1.00 92.44 271 GLY A O 1
ATOM 2112 N N . GLY A 1 272 ? -11.727 -6.725 14.294 1.00 94.38 272 GLY A N 1
ATOM 2113 C CA . GLY A 1 272 ? -12.181 -6.135 15.557 1.00 94.38 272 GLY A CA 1
ATOM 2114 C C . GLY A 1 272 ? -11.910 -4.628 15.644 1.00 94.38 272 GLY A C 1
ATOM 2115 O O . GLY A 1 272 ? -11.779 -4.090 16.742 1.00 94.38 272 GLY A O 1
ATOM 2116 N N . LEU A 1 273 ? -11.773 -3.960 14.497 1.00 93.88 273 LEU A N 1
ATOM 2117 C CA . LEU A 1 273 ? -11.636 -2.516 14.412 1.00 93.88 273 LEU A CA 1
ATOM 2118 C C . LEU A 1 273 ? -13.024 -1.904 14.307 1.00 93.88 273 LEU A C 1
ATOM 2120 O O . LEU A 1 273 ? -13.851 -2.347 13.511 1.00 93.88 273 LEU A O 1
ATOM 2124 N N . LYS A 1 274 ? -13.249 -0.855 15.089 1.00 92.75 274 LYS A N 1
ATOM 2125 C CA . LYS A 1 274 ? -14.414 0.006 14.941 1.00 92.75 274 LYS A CA 1
ATOM 2126 C C . LYS A 1 274 ? -13.936 1.319 14.335 1.00 92.75 274 LYS A C 1
ATOM 2128 O O . LYS A 1 274 ? -12.932 1.869 14.777 1.00 92.75 274 LYS A O 1
ATOM 2133 N N . PHE A 1 275 ? -14.593 1.748 13.270 1.00 95.69 275 PHE A N 1
ATOM 2134 C CA . PHE A 1 275 ? -14.389 3.039 12.626 1.00 95.69 275 PHE A CA 1
ATOM 2135 C C . PHE A 1 275 ? -15.760 3.483 12.104 1.00 95.69 275 PHE A C 1
ATOM 2137 O O . PHE A 1 275 ? -16.446 2.644 11.519 1.00 95.69 275 PHE A O 1
ATOM 2144 N N . PRO A 1 276 ? -16.177 4.746 12.300 1.00 96.50 276 PRO A N 1
ATOM 2145 C CA . PRO A 1 276 ? -15.416 5.873 12.862 1.00 96.50 276 PRO A CA 1
ATOM 2146 C C . PRO A 1 276 ? -15.343 5.928 14.398 1.00 96.50 276 PRO A C 1
ATOM 2148 O O . PRO A 1 276 ? -14.675 6.808 14.939 1.00 96.50 276 PRO A O 1
ATOM 2151 N N . GLU A 1 277 ? -16.008 5.012 15.104 1.00 95.31 277 GLU A N 1
ATOM 2152 C CA . GLU A 1 277 ? -15.959 4.944 16.568 1.00 95.31 277 GLU A CA 1
ATOM 2153 C C . GLU A 1 277 ? -14.522 4.804 17.096 1.00 95.31 277 GLU A C 1
ATOM 2155 O O . GLU A 1 277 ? -13.705 4.074 16.535 1.00 95.31 277 GLU A O 1
ATOM 2160 N N . MET A 1 278 ? -14.230 5.446 18.230 1.00 94.56 278 MET A N 1
ATOM 2161 C CA . MET A 1 278 ? -12.938 5.341 18.919 1.00 94.56 278 MET A CA 1
ATOM 2162 C C . MET A 1 278 ? -13.106 4.687 20.296 1.00 94.56 278 MET A C 1
ATOM 2164 O O . MET A 1 278 ? -12.913 5.350 21.317 1.00 94.56 278 MET A O 1
ATOM 2168 N N . PRO A 1 279 ? -13.490 3.398 20.359 1.00 92.94 279 PRO A N 1
ATOM 2169 C CA . PRO A 1 279 ? -13.696 2.728 21.634 1.00 92.94 279 PRO A CA 1
ATOM 2170 C C . PRO A 1 279 ? -12.382 2.653 22.415 1.00 92.94 279 PRO A C 1
ATOM 2172 O O . PRO A 1 279 ? -11.313 2.457 21.827 1.00 92.94 279 PRO A O 1
ATOM 2175 N N . LEU A 1 280 ? -12.468 2.736 23.747 1.00 93.25 280 LEU A N 1
ATOM 2176 C CA . LEU A 1 280 ? -11.341 2.429 24.626 1.00 93.25 280 LEU A CA 1
ATOM 2177 C C . LEU A 1 280 ? -10.791 1.044 24.272 1.00 93.25 280 LEU A C 1
ATOM 2179 O O . LEU A 1 280 ? -11.520 0.053 24.216 1.00 93.25 280 LEU A O 1
ATOM 2183 N N . THR A 1 281 ? -9.496 0.980 23.981 1.00 94.44 281 THR A N 1
ATOM 2184 C CA . THR A 1 281 ? -8.861 -0.233 23.468 1.00 94.44 281 THR A CA 1
ATOM 2185 C C . THR A 1 281 ? -7.459 -0.388 24.033 1.00 94.44 281 THR A C 1
ATOM 2187 O O . THR A 1 281 ? -6.829 0.572 24.474 1.00 94.44 281 THR A O 1
ATOM 2190 N N . SER A 1 282 ? -6.966 -1.623 24.036 1.00 96.50 282 SER A N 1
ATOM 2191 C CA . SER A 1 282 ? -5.632 -1.960 24.527 1.00 96.50 282 SER A CA 1
ATOM 2192 C C . SER A 1 282 ? -4.651 -2.131 23.368 1.00 96.50 282 SER A C 1
ATOM 2194 O O . SER A 1 282 ? -5.045 -2.475 22.251 1.00 96.50 282 SER A O 1
ATOM 2196 N N . VAL A 1 283 ? -3.347 -1.998 23.644 1.00 95.81 283 VAL A N 1
ATOM 2197 C CA . VAL A 1 283 ? -2.288 -2.345 22.674 1.00 95.81 283 VAL A CA 1
ATOM 2198 C C . VAL A 1 283 ? -2.492 -3.764 22.132 1.00 95.81 283 VAL A C 1
ATOM 2200 O O . VAL A 1 283 ? -2.346 -3.996 20.934 1.00 95.81 283 VAL A O 1
ATOM 2203 N N . TYR A 1 284 ? -2.885 -4.713 22.990 1.00 96.25 284 TYR A N 1
ATOM 2204 C CA . TYR A 1 284 ? -3.150 -6.092 22.580 1.00 96.25 284 TYR A CA 1
ATOM 2205 C C . TYR A 1 284 ? -4.293 -6.198 21.567 1.00 96.25 284 TYR A C 1
ATOM 2207 O O . TYR A 1 284 ? -4.138 -6.886 20.559 1.00 96.25 284 TYR A O 1
ATOM 2215 N N . SER A 1 285 ? -5.412 -5.510 21.804 1.00 96.50 285 SER A N 1
ATOM 2216 C CA . SER A 1 285 ? -6.574 -5.518 20.909 1.00 96.50 285 SER A CA 1
ATOM 2217 C C . SER A 1 285 ? -6.233 -4.934 19.537 1.00 96.50 285 SER A C 1
ATOM 2219 O O . SER A 1 285 ? -6.539 -5.553 18.519 1.00 96.50 285 SER A O 1
ATOM 2221 N N . VAL A 1 286 ? -5.516 -3.805 19.499 1.00 96.88 286 VAL A N 1
ATOM 2222 C CA . VAL A 1 286 ? -5.089 -3.161 18.244 1.00 96.88 286 VAL A CA 1
ATOM 2223 C C . VAL A 1 286 ? -4.114 -4.048 17.471 1.00 96.88 286 VAL A C 1
ATOM 2225 O O . VAL A 1 286 ? -4.307 -4.295 16.282 1.00 96.88 286 VAL A O 1
ATOM 2228 N N . VAL A 1 287 ? -3.092 -4.594 18.142 1.00 96.94 287 VAL A N 1
ATOM 2229 C CA . VAL A 1 287 ? -2.127 -5.509 17.511 1.00 96.94 287 VAL A CA 1
ATOM 2230 C C . VAL A 1 287 ? -2.822 -6.773 17.007 1.00 96.94 287 VAL A C 1
ATOM 2232 O O . VAL A 1 287 ? -2.540 -7.217 15.896 1.00 96.94 287 VAL A O 1
ATOM 2235 N N . ARG A 1 288 ? -3.761 -7.338 17.777 1.00 96.69 288 ARG A N 1
ATOM 2236 C CA . ARG A 1 288 ? -4.571 -8.485 17.346 1.00 96.69 288 ARG A CA 1
ATOM 2237 C C . ARG A 1 288 ? -5.340 -8.166 16.069 1.00 96.69 288 ARG A C 1
ATOM 2239 O O . ARG A 1 288 ? -5.324 -8.989 15.156 1.00 96.69 288 ARG A O 1
ATOM 2246 N N . GLY A 1 289 ? -5.964 -6.993 15.995 1.00 96.25 289 GLY A N 1
ATOM 2247 C CA . GLY A 1 289 ? -6.708 -6.572 14.815 1.00 96.25 289 GLY A CA 1
ATOM 2248 C C . GLY A 1 289 ? -5.833 -6.401 13.583 1.00 96.25 289 GLY A C 1
ATOM 2249 O O . GLY A 1 289 ? -6.119 -6.992 12.543 1.00 96.25 289 GLY A O 1
ATOM 2250 N N . ILE A 1 290 ? -4.703 -5.704 13.728 1.00 96.81 290 ILE A N 1
ATOM 2251 C CA . ILE A 1 290 ? -3.723 -5.534 12.648 1.00 96.81 290 ILE A CA 1
ATOM 2252 C C . ILE A 1 290 ? -3.223 -6.891 12.150 1.00 96.81 290 ILE A C 1
ATOM 2254 O O . ILE A 1 290 ? -3.208 -7.120 10.947 1.00 96.81 290 ILE A O 1
ATOM 2258 N N . VAL A 1 291 ? -2.833 -7.804 13.047 1.00 96.31 291 VAL A N 1
ATOM 2259 C CA . VAL A 1 291 ? -2.328 -9.136 12.669 1.00 96.31 291 VAL A CA 1
ATOM 2260 C C . VAL A 1 291 ? -3.409 -9.972 11.983 1.00 96.31 291 VAL A C 1
ATOM 2262 O O . VAL A 1 291 ? -3.114 -10.644 10.998 1.00 96.31 291 VAL A O 1
ATOM 2265 N N . ASN A 1 292 ? -4.652 -9.932 12.472 1.00 95.00 292 ASN A N 1
ATOM 2266 C CA . ASN A 1 292 ? -5.768 -10.639 11.847 1.00 95.00 292 ASN A CA 1
ATOM 2267 C C . ASN A 1 292 ? -6.025 -10.137 10.426 1.00 95.00 292 ASN A C 1
ATOM 2269 O O . ASN A 1 292 ? -6.109 -10.948 9.509 1.00 95.00 292 ASN A O 1
ATOM 2273 N N . ILE A 1 293 ? -6.088 -8.819 10.233 1.00 95.38 293 ILE A N 1
ATOM 2274 C CA . ILE A 1 293 ? -6.254 -8.217 8.907 1.00 95.38 293 ILE A CA 1
ATOM 2275 C C . ILE A 1 293 ? -5.081 -8.601 8.002 1.00 95.38 293 ILE A C 1
ATOM 2277 O O . ILE A 1 293 ? -5.308 -9.051 6.882 1.00 95.38 293 ILE A O 1
ATOM 2281 N N . ASN A 1 294 ? -3.847 -8.537 8.500 1.00 95.31 294 ASN A N 1
ATOM 2282 C CA . ASN A 1 294 ? -2.653 -8.899 7.735 1.00 95.31 294 ASN A CA 1
ATOM 2283 C C . ASN A 1 294 ? -2.703 -10.334 7.213 1.00 95.31 294 ASN A C 1
ATOM 2285 O O . ASN A 1 294 ? -2.568 -10.568 6.018 1.00 95.31 294 ASN A O 1
ATOM 2289 N N . LEU A 1 295 ? -2.938 -11.294 8.107 1.00 92.31 295 LEU A N 1
ATOM 2290 C CA . LEU A 1 295 ? -2.882 -12.711 7.758 1.00 92.31 295 LEU A CA 1
ATOM 2291 C C . LEU A 1 295 ? -4.113 -13.171 6.966 1.00 92.31 295 LEU A C 1
ATOM 2293 O O . LEU A 1 295 ? -3.983 -14.059 6.131 1.00 92.31 295 LEU A O 1
ATOM 2297 N N . ASN A 1 296 ? -5.285 -12.572 7.202 1.00 91.81 296 ASN A N 1
ATOM 2298 C CA . ASN A 1 296 ? -6.523 -12.981 6.534 1.00 91.81 296 ASN A CA 1
ATOM 2299 C C . ASN A 1 296 ? -6.729 -12.276 5.183 1.00 91.81 296 ASN A C 1
ATOM 2301 O O . ASN A 1 296 ? -7.295 -12.863 4.266 1.00 91.81 296 ASN A O 1
ATOM 2305 N N . THR A 1 297 ? -6.299 -11.016 5.053 1.00 91.94 297 THR A N 1
ATOM 2306 C CA . THR A 1 297 ? -6.571 -10.187 3.859 1.00 91.94 297 THR A CA 1
ATOM 2307 C C . THR A 1 297 ? -5.315 -9.773 3.096 1.00 91.94 297 THR A C 1
ATOM 2309 O O . THR A 1 297 ? -5.419 -9.302 1.969 1.00 91.94 297 THR A O 1
ATOM 2312 N N . GLY A 1 298 ? -4.125 -9.930 3.684 1.00 92.69 298 GLY A N 1
ATOM 2313 C CA . GLY A 1 298 ? -2.865 -9.435 3.121 1.00 92.69 298 GLY A CA 1
ATOM 2314 C C . GLY A 1 298 ? -2.624 -7.935 3.336 1.00 92.69 298 GLY A C 1
ATOM 2315 O O . GLY A 1 298 ? -1.572 -7.428 2.946 1.00 92.69 298 GLY A O 1
ATOM 2316 N N . ILE A 1 299 ? -3.562 -7.215 3.962 1.00 94.19 299 ILE A N 1
ATOM 2317 C CA . ILE A 1 299 ? -3.465 -5.770 4.189 1.00 94.19 299 ILE A CA 1
ATOM 2318 C C . ILE A 1 299 ? -2.569 -5.487 5.404 1.00 94.19 299 ILE A C 1
ATOM 2320 O O . ILE A 1 299 ? -2.857 -5.909 6.523 1.00 94.19 299 ILE A O 1
ATOM 2324 N N . GLY A 1 300 ? -1.483 -4.736 5.197 1.00 95.62 300 GLY A N 1
ATOM 2325 C CA . GLY A 1 300 ? -0.542 -4.339 6.249 1.00 95.62 300 GLY A CA 1
ATOM 2326 C C . GLY A 1 300 ? -0.657 -2.857 6.615 1.00 95.62 300 GLY A C 1
ATOM 2327 O O . GLY A 1 300 ? 0.111 -2.066 6.074 1.00 95.62 300 GLY A O 1
ATOM 2328 N N . PRO A 1 301 ? -1.568 -2.447 7.519 1.00 93.69 301 PRO A N 1
ATOM 2329 C CA . PRO A 1 301 ? -1.841 -1.030 7.788 1.00 93.69 301 PRO A CA 1
ATOM 2330 C C . PRO A 1 301 ? -0.733 -0.290 8.543 1.00 93.69 301 PRO A C 1
ATOM 2332 O O . PRO A 1 301 ? -0.624 0.928 8.436 1.00 93.69 301 PRO A O 1
ATOM 2335 N N . ILE A 1 302 ? 0.104 -1.011 9.291 1.00 95.81 302 ILE A N 1
ATOM 2336 C CA . ILE A 1 302 ? 1.292 -0.458 9.956 1.00 95.81 302 ILE A CA 1
ATOM 2337 C C . ILE A 1 302 ? 2.509 -1.222 9.455 1.00 95.81 302 ILE A C 1
ATOM 2339 O O . ILE A 1 302 ? 3.356 -0.674 8.774 1.00 95.81 302 ILE A O 1
ATOM 2343 N N . PHE A 1 303 ? 2.552 -2.523 9.707 1.00 96.19 303 PHE A N 1
ATOM 2344 C CA . PHE A 1 303 ? 3.598 -3.418 9.225 1.00 96.19 303 PHE A CA 1
ATOM 2345 C C . PHE A 1 303 ? 2.985 -4.507 8.350 1.00 96.19 303 PHE A C 1
ATOM 2347 O O . PHE A 1 303 ? 1.781 -4.764 8.410 1.00 96.19 303 PHE A O 1
ATOM 2354 N N . ARG A 1 304 ? 3.814 -5.168 7.546 1.00 95.69 304 ARG A N 1
ATOM 2355 C CA . ARG A 1 304 ? 3.435 -6.321 6.731 1.00 95.69 304 ARG A CA 1
ATOM 2356 C C . ARG A 1 304 ? 3.929 -7.605 7.396 1.00 95.69 304 ARG A C 1
ATOM 2358 O O . ARG A 1 304 ? 5.068 -7.657 7.856 1.00 95.69 304 ARG A O 1
ATOM 2365 N N . LEU A 1 305 ? 3.078 -8.628 7.431 1.00 95.75 305 LEU A N 1
ATOM 2366 C CA . LEU A 1 305 ? 3.441 -9.984 7.818 1.00 95.75 305 LEU A CA 1
ATOM 2367 C C . LEU A 1 305 ? 3.346 -10.882 6.587 1.00 95.75 305 LEU A C 1
ATOM 2369 O O . LEU A 1 305 ? 2.278 -11.019 6.001 1.00 95.75 305 LEU A O 1
ATOM 2373 N N . THR A 1 306 ? 4.451 -11.494 6.179 1.00 94.31 306 THR A N 1
ATOM 2374 C CA . THR A 1 306 ? 4.459 -12.421 5.038 1.00 94.31 306 THR A CA 1
ATOM 2375 C C . THR A 1 306 ? 5.083 -13.744 5.415 1.00 94.31 306 THR A C 1
ATOM 2377 O O . THR A 1 306 ? 6.047 -13.794 6.168 1.00 94.31 306 THR A O 1
ATOM 2380 N N . VAL A 1 307 ? 4.546 -14.838 4.885 1.00 93.56 307 VAL A N 1
ATOM 2381 C CA . VAL A 1 307 ? 5.196 -16.145 4.977 1.00 93.56 307 VAL A CA 1
ATOM 2382 C C . VAL A 1 307 ? 6.072 -16.314 3.742 1.00 93.56 307 VAL A C 1
ATOM 2384 O O . VAL A 1 307 ? 5.604 -16.143 2.619 1.00 93.56 307 VAL A O 1
ATOM 2387 N N . GLY A 1 308 ? 7.349 -16.617 3.950 1.00 92.88 308 GLY A N 1
ATOM 2388 C CA . GLY A 1 308 ? 8.323 -16.806 2.879 1.00 92.88 308 GLY A CA 1
ATOM 2389 C C . GLY A 1 308 ? 9.265 -17.967 3.168 1.00 92.88 308 GLY A C 1
ATOM 2390 O O . GLY A 1 308 ? 9.286 -18.504 4.279 1.00 92.88 308 GLY A O 1
ATOM 2391 N N . HIS A 1 309 ? 10.048 -18.362 2.165 1.00 93.12 309 HIS A N 1
ATOM 2392 C CA . HIS A 1 309 ? 11.111 -19.348 2.352 1.00 93.12 309 HIS A CA 1
ATOM 2393 C C . HIS A 1 309 ? 12.120 -18.841 3.366 1.00 93.12 309 HIS A C 1
ATOM 2395 O O . HIS A 1 309 ? 12.572 -17.705 3.264 1.00 93.12 309 HIS A O 1
ATOM 2401 N N . ASN A 1 310 ? 12.506 -19.696 4.307 1.00 92.12 310 ASN A N 1
ATOM 2402 C CA . ASN A 1 310 ? 13.520 -19.356 5.284 1.00 92.12 310 ASN A CA 1
ATOM 2403 C C . ASN A 1 310 ? 14.853 -19.047 4.581 1.00 92.12 310 ASN A C 1
ATOM 2405 O O . ASN A 1 310 ? 15.574 -19.947 4.175 1.00 92.12 310 ASN A O 1
ATOM 2409 N N . LEU A 1 311 ? 15.232 -17.773 4.506 1.00 87.56 311 LEU A N 1
ATOM 2410 C CA . LEU A 1 311 ? 16.486 -17.337 3.868 1.00 87.56 311 LEU A CA 1
ATOM 2411 C C . LEU A 1 311 ? 17.752 -17.905 4.538 1.00 87.56 311 LEU A C 1
ATOM 2413 O O . LEU A 1 311 ? 18.864 -17.713 4.054 1.00 87.56 311 LEU A O 1
ATOM 2417 N N . HIS A 1 312 ? 17.607 -18.569 5.682 1.00 85.56 312 HIS A N 1
ATOM 2418 C CA . HIS A 1 312 ? 18.707 -19.105 6.473 1.00 85.56 312 HIS A CA 1
ATOM 2419 C C . HIS A 1 312 ? 18.747 -20.630 6.520 1.00 85.56 312 HIS A C 1
ATOM 2421 O O . HIS A 1 312 ? 19.725 -21.187 7.008 1.00 85.56 312 HIS A O 1
ATOM 2427 N N . ALA A 1 313 ? 17.708 -21.309 6.035 1.00 88.94 313 ALA A N 1
ATOM 2428 C CA . ALA A 1 313 ? 17.686 -22.759 5.922 1.00 88.94 313 ALA A CA 1
ATOM 2429 C C . ALA A 1 313 ? 17.127 -23.144 4.553 1.00 88.94 313 ALA A C 1
ATOM 2431 O O . ALA A 1 313 ? 16.113 -22.611 4.129 1.00 88.94 313 ALA A O 1
ATOM 2432 N N . ARG A 1 314 ? 17.755 -24.110 3.875 1.00 84.38 314 ARG A N 1
ATOM 2433 C CA . ARG A 1 314 ? 17.318 -24.556 2.538 1.00 84.38 314 ARG A CA 1
ATOM 2434 C C . ARG A 1 314 ? 15.881 -25.095 2.508 1.00 84.38 314 ARG A C 1
ATOM 2436 O O . ARG A 1 314 ? 15.286 -25.153 1.439 1.00 84.38 314 ARG A O 1
ATOM 2443 N N . SER A 1 315 ? 15.332 -25.482 3.659 1.00 86.75 315 SER A N 1
ATOM 2444 C CA . SER A 1 315 ? 13.959 -25.953 3.807 1.00 86.75 315 SER A CA 1
ATOM 2445 C C . SER A 1 315 ? 13.202 -25.187 4.894 1.00 86.75 315 SER A C 1
ATOM 2447 O O . SER A 1 315 ? 13.763 -24.723 5.894 1.00 86.75 315 SER A O 1
ATOM 2449 N N . GLY A 1 316 ? 11.889 -25.093 4.694 1.00 90.06 316 GLY A N 1
ATOM 2450 C CA . GLY A 1 316 ? 10.947 -24.538 5.656 1.00 90.06 316 GLY A CA 1
ATOM 2451 C C . GLY A 1 316 ? 10.564 -23.088 5.386 1.00 90.06 316 GLY A C 1
ATOM 2452 O O . GLY A 1 316 ? 11.243 -22.344 4.673 1.00 90.06 316 GLY A O 1
ATOM 2453 N N . TYR A 1 317 ? 9.447 -22.701 5.988 1.00 93.62 317 TYR A N 1
ATOM 2454 C CA . TYR A 1 317 ? 8.884 -21.367 5.869 1.00 93.62 317 TYR A CA 1
ATOM 2455 C C . TYR A 1 317 ? 9.081 -20.590 7.167 1.00 93.62 317 TYR A C 1
ATOM 2457 O O . TYR A 1 317 ? 9.176 -21.157 8.261 1.00 93.62 317 TYR A O 1
ATOM 2465 N N . MET A 1 318 ? 9.160 -19.273 7.049 1.00 93.31 318 MET A N 1
ATOM 2466 C CA . MET A 1 318 ? 9.271 -18.361 8.178 1.00 93.31 318 MET A CA 1
ATOM 2467 C C . MET A 1 318 ? 8.333 -17.180 7.968 1.00 93.31 318 MET A C 1
ATOM 2469 O O . MET A 1 318 ? 8.046 -16.797 6.834 1.00 93.31 318 MET A O 1
ATOM 2473 N N . LEU A 1 319 ? 7.848 -16.613 9.068 1.00 94.12 319 LEU A N 1
ATOM 2474 C CA . LEU A 1 319 ? 7.095 -15.369 9.037 1.00 94.12 319 LEU A CA 1
ATOM 2475 C C . LEU A 1 319 ? 8.059 -14.180 9.012 1.00 94.12 319 LEU A C 1
ATOM 2477 O O . LEU A 1 319 ? 8.996 -14.135 9.802 1.00 94.12 319 LEU A O 1
ATOM 2481 N N . TYR A 1 320 ? 7.803 -13.198 8.166 1.00 93.88 320 TYR A N 1
ATOM 2482 C CA . TYR A 1 320 ? 8.586 -11.981 8.007 1.00 93.88 320 TYR A CA 1
ATOM 2483 C C . TYR A 1 320 ? 7.775 -10.788 8.499 1.00 93.88 320 TYR A C 1
ATOM 2485 O O . TYR A 1 320 ? 6.629 -10.622 8.096 1.00 93.88 320 TYR A O 1
ATOM 2493 N N . PHE A 1 321 ? 8.373 -9.962 9.349 1.00 94.62 321 PHE A N 1
ATOM 2494 C CA . PHE A 1 321 ? 7.882 -8.648 9.741 1.00 94.62 321 PHE A CA 1
ATOM 2495 C C . PHE A 1 321 ? 8.611 -7.609 8.898 1.00 94.62 321 PHE A C 1
ATOM 2497 O O . PHE A 1 321 ? 9.827 -7.457 9.030 1.00 94.62 321 PHE A O 1
ATOM 2504 N N . ALA A 1 322 ? 7.874 -6.908 8.043 1.00 93.06 322 ALA A N 1
ATOM 2505 C CA . ALA A 1 322 ? 8.438 -5.955 7.098 1.00 93.06 322 ALA A CA 1
ATOM 2506 C C . ALA A 1 322 ? 7.739 -4.588 7.152 1.00 93.06 322 ALA A C 1
ATOM 2508 O O . ALA A 1 322 ? 6.568 -4.509 7.545 1.00 93.06 322 ALA A O 1
ATOM 2509 N N . PRO A 1 323 ? 8.422 -3.508 6.729 1.00 92.75 323 PRO A N 1
ATOM 2510 C CA . PRO A 1 323 ? 7.786 -2.215 6.522 1.00 92.75 323 PRO A CA 1
ATOM 2511 C C . PRO A 1 323 ? 6.615 -2.307 5.540 1.00 92.75 323 PRO A C 1
ATOM 2513 O O . PRO A 1 323 ? 6.678 -3.022 4.536 1.00 92.75 323 PRO A O 1
ATOM 2516 N N . SER A 1 324 ? 5.545 -1.558 5.808 1.00 92.31 324 SER A N 1
ATOM 2517 C CA . SER A 1 324 ? 4.459 -1.387 4.843 1.00 92.31 324 SER A CA 1
ATOM 2518 C C . SER A 1 324 ? 4.681 -0.129 4.011 1.00 92.31 324 SER A C 1
ATOM 2520 O O . SER A 1 324 ? 4.527 0.996 4.489 1.00 92.31 324 SER A O 1
ATOM 2522 N N . TYR A 1 325 ? 5.006 -0.315 2.730 1.00 89.12 325 TYR A N 1
ATOM 2523 C CA . TYR A 1 325 ? 5.145 0.791 1.779 1.00 89.12 325 TYR A CA 1
ATOM 2524 C C . TYR A 1 325 ? 3.847 1.607 1.651 1.00 89.12 325 TYR A C 1
ATOM 2526 O O . TYR A 1 325 ? 3.871 2.835 1.559 1.00 89.12 325 TYR A O 1
ATOM 2534 N N . HIS A 1 326 ? 2.695 0.935 1.722 1.00 89.56 326 HIS A N 1
ATOM 2535 C CA . HIS A 1 326 ? 1.393 1.589 1.663 1.00 89.56 326 HIS A CA 1
ATOM 2536 C C . HIS A 1 326 ? 1.140 2.510 2.859 1.00 89.56 326 HIS A C 1
ATOM 2538 O O . HIS A 1 326 ? 0.511 3.546 2.679 1.00 89.56 326 HIS A O 1
ATOM 2544 N N . THR A 1 327 ? 1.640 2.181 4.054 1.00 91.81 327 THR A N 1
ATOM 2545 C CA . THR A 1 327 ? 1.520 3.056 5.233 1.00 91.81 327 THR A CA 1
ATOM 2546 C C . THR A 1 327 ? 2.283 4.361 5.034 1.00 91.81 327 THR A C 1
ATOM 2548 O O . THR A 1 327 ? 1.750 5.428 5.322 1.00 91.81 327 THR A O 1
ATOM 2551 N N . ALA A 1 328 ? 3.493 4.306 4.468 1.00 90.19 328 ALA A N 1
ATOM 2552 C CA . ALA A 1 328 ? 4.258 5.512 4.149 1.00 90.19 328 ALA A CA 1
ATOM 2553 C C . ALA A 1 328 ? 3.559 6.372 3.079 1.00 90.19 328 ALA A C 1
ATOM 2555 O O . ALA A 1 328 ? 3.498 7.595 3.209 1.00 90.19 328 ALA A O 1
ATOM 2556 N N . MET A 1 329 ? 2.990 5.745 2.041 1.00 88.56 329 MET A N 1
ATOM 2557 C CA . MET A 1 329 ? 2.186 6.457 1.038 1.00 88.56 329 MET A CA 1
ATOM 2558 C C . MET A 1 329 ? 0.941 7.103 1.649 1.00 88.56 329 MET A C 1
ATOM 2560 O O . MET A 1 329 ? 0.654 8.260 1.354 1.00 88.56 329 MET A O 1
ATOM 2564 N N . PHE A 1 330 ? 0.226 6.380 2.510 1.00 93.62 330 PHE A N 1
ATOM 2565 C CA . PHE A 1 330 ? -0.956 6.889 3.194 1.00 93.62 330 PHE A CA 1
ATOM 2566 C C . PHE A 1 330 ? -0.620 8.084 4.091 1.00 93.62 330 PHE A C 1
ATOM 2568 O O . PHE A 1 330 ? -1.306 9.101 4.039 1.00 93.62 330 PHE A O 1
ATOM 2575 N N . ALA A 1 331 ? 0.480 8.012 4.845 1.00 94.94 331 ALA A N 1
ATOM 2576 C CA . ALA A 1 331 ? 0.895 9.106 5.715 1.00 94.94 331 ALA A CA 1
ATOM 2577 C C . ALA A 1 331 ? 1.199 10.395 4.933 1.00 94.94 331 ALA A C 1
ATOM 2579 O O . ALA A 1 331 ? 0.779 11.488 5.323 1.00 94.94 331 ALA A O 1
ATOM 2580 N N . ARG A 1 332 ? 1.877 10.259 3.783 1.00 92.00 332 ARG A N 1
ATOM 2581 C CA . ARG A 1 332 ? 2.134 11.367 2.851 1.00 92.00 332 ARG A CA 1
ATOM 2582 C C . ARG A 1 332 ? 0.848 11.898 2.223 1.00 92.00 332 ARG A C 1
ATOM 2584 O O . ARG A 1 332 ? 0.694 13.107 2.121 1.00 92.00 332 ARG A O 1
ATOM 2591 N N . TYR A 1 333 ? -0.082 11.017 1.856 1.00 92.00 333 TYR A N 1
ATOM 2592 C CA . TYR A 1 333 ? -1.393 11.400 1.328 1.00 92.00 333 TYR A CA 1
ATOM 2593 C C . TYR A 1 333 ? -2.186 12.246 2.336 1.00 92.00 333 TYR A C 1
ATOM 2595 O O . TYR A 1 333 ? -2.645 13.334 1.996 1.00 92.00 333 TYR A O 1
ATOM 2603 N N . LEU A 1 334 ? -2.278 11.806 3.596 1.00 95.00 334 LEU A N 1
ATOM 2604 C CA . LEU A 1 334 ? -2.938 12.580 4.653 1.00 95.00 334 LEU A CA 1
ATOM 2605 C C . LEU A 1 334 ? -2.216 13.898 4.953 1.00 95.00 334 LEU A C 1
ATOM 2607 O O . LEU A 1 334 ? -2.861 14.895 5.266 1.00 95.00 334 LEU A O 1
ATOM 2611 N N . HIS A 1 335 ? -0.885 13.922 4.864 1.00 94.56 335 HIS A N 1
ATOM 2612 C CA . HIS A 1 335 ? -0.123 15.154 5.046 1.00 94.56 335 HIS A CA 1
ATOM 2613 C C . HIS A 1 335 ? -0.375 16.153 3.920 1.00 94.56 335 HIS A C 1
ATOM 2615 O O . HIS A 1 335 ? -0.575 17.329 4.200 1.00 94.56 335 HIS A O 1
ATOM 2621 N N . GLN A 1 336 ? -0.450 15.690 2.672 1.00 91.94 336 GLN A N 1
ATOM 2622 C CA . GLN A 1 336 ? -0.815 16.552 1.555 1.00 91.94 336 GLN A CA 1
ATOM 2623 C C . GLN A 1 336 ? -2.230 17.113 1.734 1.00 91.94 336 GLN A C 1
ATOM 2625 O O . GLN A 1 336 ? -2.423 18.316 1.614 1.00 91.94 336 GLN A O 1
ATOM 2630 N N . LEU A 1 337 ? -3.198 16.282 2.140 1.00 93.25 337 LEU A N 1
ATOM 2631 C CA . LEU A 1 337 ? -4.543 16.755 2.482 1.00 93.25 337 LEU A CA 1
ATOM 2632 C C . LEU A 1 337 ? -4.541 17.796 3.610 1.00 93.25 337 LEU A C 1
ATOM 2634 O O . LEU A 1 337 ? -5.371 18.702 3.600 1.00 93.25 337 LEU A O 1
ATOM 2638 N N . LEU A 1 338 ? -3.641 17.671 4.589 1.00 94.88 338 LEU A N 1
ATOM 2639 C CA . LEU A 1 338 ? -3.494 18.653 5.664 1.00 94.88 338 LEU A CA 1
ATOM 2640 C C . LEU A 1 338 ? -2.977 19.993 5.124 1.00 94.88 338 LEU A C 1
ATOM 2642 O O . LEU A 1 338 ? -3.524 21.033 5.481 1.00 94.88 338 LEU A O 1
ATOM 2646 N N . LEU A 1 339 ? -1.961 19.968 4.254 1.00 93.12 339 LEU A N 1
ATOM 2647 C CA . LEU A 1 339 ? -1.419 21.166 3.599 1.00 93.12 339 LEU A CA 1
ATOM 2648 C C . LEU A 1 339 ? -2.470 21.847 2.711 1.00 93.12 339 LEU A C 1
ATOM 2650 O O . LEU A 1 339 ? -2.605 23.068 2.744 1.00 93.12 339 LEU A O 1
ATOM 2654 N N . ASP A 1 340 ? -3.274 21.051 2.006 1.00 93.06 340 ASP A N 1
ATOM 2655 C CA . ASP A 1 340 ? -4.364 21.520 1.145 1.00 93.06 340 ASP A CA 1
ATOM 2656 C C . ASP A 1 340 ? -5.626 21.927 1.938 1.00 93.06 340 ASP A C 1
ATOM 2658 O O . ASP A 1 340 ? -6.646 22.258 1.338 1.00 93.06 340 ASP A O 1
ATOM 2662 N N . LYS A 1 341 ? -5.593 21.875 3.282 1.00 94.50 341 LYS A N 1
ATOM 2663 C CA . LYS A 1 341 ? -6.733 22.145 4.187 1.00 94.50 341 LYS A CA 1
ATOM 2664 C C . LYS A 1 341 ? -7.979 21.280 3.915 1.00 94.50 341 LYS A C 1
ATOM 2666 O O . LYS A 1 341 ? -9.089 21.644 4.286 1.00 94.50 341 LYS A O 1
ATOM 2671 N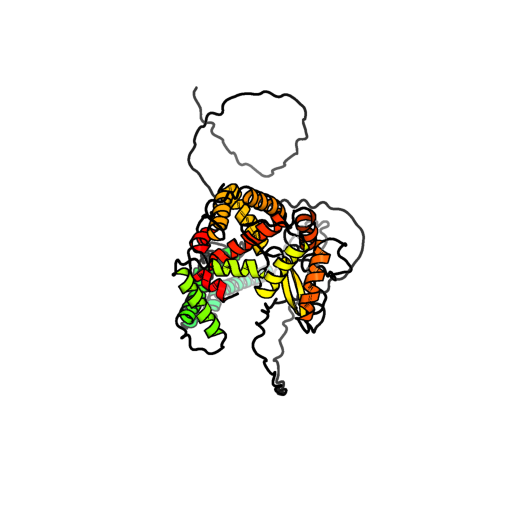 N . ASN A 1 342 ? -7.789 20.107 3.315 1.00 94.44 342 ASN A N 1
ATOM 2672 C CA . ASN A 1 342 ? -8.846 19.168 2.927 1.00 94.44 342 ASN A CA 1
ATOM 2673 C C . ASN A 1 342 ? -8.921 17.919 3.820 1.00 94.44 342 ASN A C 1
ATOM 2675 O O . ASN A 1 342 ? -9.830 17.104 3.655 1.00 94.44 342 ASN A O 1
ATOM 2679 N N . LEU A 1 343 ? -7.987 17.742 4.764 1.00 94.81 343 LEU A N 1
ATOM 2680 C CA . LEU A 1 343 ? -7.944 16.556 5.629 1.00 94.81 343 LEU A CA 1
ATOM 2681 C C . LEU A 1 343 ? -9.233 16.380 6.436 1.00 94.81 343 LEU A C 1
ATOM 2683 O O . LEU A 1 343 ? -9.786 15.284 6.473 1.00 94.81 343 LEU A O 1
ATOM 2687 N N . ASP A 1 344 ? -9.723 17.451 7.049 1.00 95.62 344 ASP A N 1
ATOM 2688 C CA . ASP A 1 344 ? -10.894 17.412 7.924 1.00 95.62 344 ASP A CA 1
ATOM 2689 C C . ASP A 1 344 ? -12.154 17.018 7.143 1.00 95.62 344 ASP A C 1
ATOM 2691 O O . ASP A 1 344 ? -12.932 16.177 7.596 1.00 95.62 344 ASP A O 1
ATOM 2695 N N . VAL A 1 345 ? -12.307 17.566 5.932 1.00 93.94 345 VAL A N 1
ATOM 2696 C CA . VAL A 1 345 ? -13.391 17.232 4.996 1.00 93.94 345 VAL A CA 1
ATOM 2697 C C . VAL A 1 345 ? -13.301 15.765 4.577 1.00 93.94 345 VAL A C 1
ATOM 2699 O O . VAL A 1 345 ? -14.299 15.048 4.634 1.00 93.94 345 VAL A O 1
ATOM 2702 N N . TYR A 1 346 ? -12.106 15.293 4.211 1.00 94.38 346 TYR A N 1
ATOM 2703 C CA . TYR A 1 346 ? -11.886 13.907 3.801 1.00 94.38 346 TYR A CA 1
ATOM 2704 C C . TYR A 1 346 ? -12.199 12.906 4.922 1.00 94.38 346 TYR A C 1
ATOM 2706 O O . TYR A 1 346 ? -12.926 11.933 4.709 1.00 94.38 346 TYR A O 1
ATOM 2714 N N . VAL A 1 347 ? -11.678 13.146 6.128 1.00 95.88 347 VAL A N 1
ATOM 2715 C CA . VAL A 1 347 ? -11.893 12.272 7.290 1.00 95.88 347 VAL A CA 1
ATOM 2716 C C . VAL A 1 347 ? -13.364 12.257 7.687 1.00 95.88 347 VAL A C 1
ATOM 2718 O O . VAL A 1 347 ? -13.913 11.175 7.894 1.00 95.88 347 VAL A O 1
ATOM 2721 N N . ARG A 1 348 ? -14.014 13.428 7.743 1.00 95.56 348 ARG A N 1
ATOM 2722 C CA . ARG A 1 348 ? -15.454 13.540 8.003 1.00 95.56 348 ARG A CA 1
ATOM 2723 C C . ARG A 1 348 ? -16.249 12.742 6.979 1.00 95.56 348 ARG A C 1
ATOM 2725 O O . ARG A 1 348 ? -17.075 11.927 7.365 1.00 95.56 348 ARG A O 1
ATOM 2732 N N . ARG A 1 349 ? -15.941 12.890 5.689 1.00 93.56 349 ARG A N 1
ATOM 2733 C CA . ARG A 1 349 ? -16.633 12.152 4.629 1.00 93.56 349 ARG A CA 1
ATOM 2734 C C . ARG A 1 349 ? -16.453 10.639 4.760 1.00 93.56 349 ARG A C 1
ATOM 2736 O O . ARG A 1 349 ? -17.425 9.901 4.626 1.00 93.56 349 ARG A O 1
ATOM 2743 N N . CYS A 1 350 ? -15.240 10.168 5.053 1.00 94.94 350 CYS A N 1
ATOM 2744 C CA . CYS A 1 350 ? -14.988 8.749 5.326 1.00 94.94 350 CYS A CA 1
ATOM 2745 C C . CYS A 1 350 ? -15.811 8.248 6.516 1.00 94.94 350 CYS A C 1
ATOM 2747 O O . CYS A 1 350 ? -16.370 7.155 6.467 1.00 94.94 350 CYS A O 1
ATOM 2749 N N . ALA A 1 351 ? -15.888 9.049 7.577 1.00 95.81 351 ALA A N 1
ATOM 2750 C CA . ALA A 1 351 ? -16.625 8.712 8.780 1.00 95.81 351 ALA A CA 1
ATOM 2751 C C . ALA A 1 351 ? -18.144 8.672 8.543 1.00 95.81 351 ALA A C 1
ATOM 2753 O O . ALA A 1 351 ? -18.776 7.708 8.952 1.00 95.81 351 ALA A O 1
ATOM 2754 N N . GLU A 1 352 ? -18.707 9.634 7.810 1.00 94.12 352 GLU A N 1
ATOM 2755 C CA . GLU A 1 352 ? -20.138 9.695 7.468 1.00 94.12 352 GLU A CA 1
ATOM 2756 C C . GLU A 1 352 ? -20.588 8.578 6.523 1.00 94.12 352 GLU A C 1
ATOM 2758 O O . GLU A 1 352 ? -21.738 8.152 6.571 1.00 94.12 352 GLU A O 1
ATOM 2763 N N . VAL A 1 353 ? -19.709 8.130 5.621 1.00 92.44 353 VAL A N 1
ATOM 2764 C CA . VAL A 1 353 ? -20.025 7.028 4.701 1.00 92.44 353 VAL A CA 1
ATOM 2765 C C . VAL A 1 353 ? -19.979 5.686 5.432 1.00 92.44 353 VAL A C 1
ATOM 2767 O O . VAL A 1 353 ? -20.806 4.816 5.171 1.00 92.44 353 VAL A O 1
ATOM 2770 N N . ILE A 1 354 ? -19.027 5.501 6.352 1.00 94.12 354 ILE A N 1
ATOM 2771 C CA . ILE A 1 354 ? -18.876 4.239 7.087 1.00 94.12 354 ILE A CA 1
ATOM 2772 C C . ILE A 1 354 ? -19.836 4.158 8.284 1.00 94.12 354 ILE A C 1
ATOM 2774 O O . ILE A 1 354 ? -20.386 3.085 8.533 1.00 94.12 354 ILE A O 1
ATOM 2778 N N . GLY A 1 355 ? -20.031 5.255 9.012 1.00 92.19 355 GLY A N 1
ATOM 2779 C CA . GLY A 1 355 ? -20.844 5.352 10.226 1.00 92.19 355 GLY A CA 1
ATOM 2780 C C . GLY A 1 355 ? -22.120 6.178 10.041 1.00 92.19 355 GLY A C 1
ATOM 2781 O O . GLY A 1 355 ? -22.755 6.131 8.991 1.00 92.19 355 GLY A O 1
ATOM 2782 N N . GLU A 1 356 ? -22.504 6.908 11.088 1.00 88.50 356 GLU A N 1
ATOM 2783 C CA . GLU A 1 356 ? -23.724 7.727 11.134 1.00 88.50 356 GLU A CA 1
ATOM 2784 C C . GLU A 1 356 ? -23.485 9.155 10.636 1.00 88.50 356 GLU A C 1
ATOM 2786 O O . GLU A 1 356 ? -22.508 9.797 11.011 1.00 88.50 356 GLU A O 1
ATOM 2791 N N . ARG A 1 357 ? -24.393 9.699 9.822 1.00 87.94 357 ARG A N 1
ATOM 2792 C CA . ARG A 1 357 ? -24.272 11.077 9.319 1.00 87.94 357 ARG A CA 1
ATOM 2793 C C . ARG A 1 357 ? -24.528 12.104 10.426 1.00 87.94 357 ARG A C 1
ATOM 2795 O O . ARG A 1 357 ? -25.384 11.897 11.274 1.00 87.94 357 ARG A O 1
ATOM 2802 N N . GLY A 1 358 ? -23.837 13.245 10.361 1.00 80.75 358 GLY A N 1
ATOM 2803 C CA . GLY A 1 358 ? -24.096 14.396 11.240 1.00 80.75 358 GLY A CA 1
ATOM 2804 C C . GLY A 1 358 ? -23.386 14.367 12.598 1.00 80.75 358 GLY A C 1
ATOM 2805 O O . GLY A 1 358 ? -23.556 15.292 13.385 1.00 80.75 358 GLY A O 1
ATOM 2806 N N . MET A 1 359 ? -22.555 13.356 12.868 1.00 88.69 359 MET A N 1
ATOM 2807 C CA . MET A 1 359 ? -21.774 13.281 14.105 1.00 88.69 359 MET A CA 1
ATOM 2808 C C . MET A 1 359 ? -20.578 14.246 14.098 1.00 88.69 359 MET A C 1
ATOM 2810 O O . MET A 1 359 ? -19.937 14.492 13.073 1.00 88.69 359 MET A O 1
ATOM 2814 N N . ALA A 1 360 ? -20.227 14.776 15.272 1.00 91.12 360 ALA A N 1
ATOM 2815 C CA . ALA A 1 360 ? -19.038 15.606 15.432 1.00 91.12 360 ALA A CA 1
ATOM 2816 C C . ALA A 1 360 ? -17.763 14.738 15.426 1.00 91.12 360 ALA A C 1
ATOM 2818 O O . ALA A 1 360 ? -17.435 14.069 16.403 1.00 91.12 360 ALA A O 1
ATOM 2819 N N . TYR A 1 361 ? -17.003 14.772 14.328 1.00 96.31 361 TYR A N 1
ATOM 2820 C CA . TYR A 1 361 ? -15.762 13.992 14.170 1.00 96.31 361 TYR A CA 1
ATOM 2821 C C . TYR A 1 361 ? -14.478 14.741 14.553 1.00 96.31 361 TYR A C 1
ATOM 2823 O O . TYR A 1 361 ? -13.387 14.329 14.161 1.00 96.31 361 TYR A O 1
ATOM 2831 N N . SER A 1 362 ? -14.566 15.836 15.311 1.00 96.75 362 SER A N 1
ATOM 2832 C CA . SER A 1 362 ? -13.401 16.651 15.698 1.00 96.75 362 SER A CA 1
ATOM 2833 C C . SER A 1 362 ? -12.334 15.832 16.437 1.00 96.75 362 SER A C 1
ATOM 2835 O O . SER A 1 362 ? -11.155 15.887 16.084 1.00 96.75 362 SER A O 1
ATOM 2837 N N . HIS A 1 363 ? -12.741 14.998 17.398 1.00 97.06 363 HIS A N 1
ATOM 2838 C CA . HIS A 1 363 ? -11.828 14.119 18.134 1.00 97.06 363 HIS A CA 1
ATOM 2839 C C . HIS A 1 363 ? -11.149 13.083 17.227 1.00 97.06 363 HIS A C 1
ATOM 2841 O O . HIS A 1 363 ? -9.952 12.831 17.372 1.00 97.06 363 HIS A O 1
ATOM 2847 N N . LEU A 1 364 ? -11.893 12.509 16.275 1.00 97.50 364 LEU A N 1
ATOM 2848 C CA . LEU A 1 364 ? -11.370 11.551 15.298 1.00 97.50 364 LEU A CA 1
ATOM 2849 C C . LEU A 1 364 ? -10.335 12.213 14.380 1.00 97.50 364 LEU A C 1
ATOM 2851 O O . LEU A 1 364 ? -9.232 11.693 14.211 1.00 97.50 364 LEU A O 1
ATOM 2855 N N . ILE A 1 365 ? -10.664 13.385 13.834 1.00 97.75 365 ILE A N 1
ATOM 2856 C CA . ILE A 1 365 ? -9.775 14.181 12.981 1.00 97.75 365 ILE A CA 1
ATOM 2857 C C . ILE A 1 365 ? -8.479 14.513 13.726 1.00 97.75 365 ILE A C 1
ATOM 2859 O O . ILE A 1 365 ? -7.388 14.248 13.216 1.00 97.75 365 ILE A O 1
ATOM 2863 N N . HIS A 1 366 ? -8.581 15.014 14.959 1.00 97.81 366 HIS A N 1
ATOM 2864 C CA . HIS A 1 366 ? -7.416 15.335 15.781 1.00 97.81 366 HIS A CA 1
ATOM 2865 C C . HIS A 1 366 ? -6.564 14.092 16.094 1.00 97.81 366 HIS A C 1
ATOM 2867 O O . HIS A 1 366 ? -5.330 14.145 16.036 1.00 97.81 366 HIS A O 1
ATOM 2873 N N . ALA A 1 367 ? -7.197 12.949 16.381 1.00 97.75 367 ALA A N 1
ATOM 2874 C CA . ALA A 1 367 ? -6.499 11.681 16.577 1.00 97.75 367 ALA A CA 1
ATOM 2875 C C . ALA A 1 367 ? -5.711 11.268 15.323 1.00 97.75 367 ALA A C 1
ATOM 2877 O O . ALA A 1 367 ? -4.527 10.940 15.425 1.00 97.75 367 ALA A O 1
ATOM 2878 N N . ILE A 1 368 ? -6.324 11.353 14.138 1.00 98.25 368 ILE A N 1
ATOM 2879 C CA . ILE A 1 368 ? -5.672 11.036 12.861 1.00 98.25 368 ILE A CA 1
ATOM 2880 C C . ILE A 1 368 ? -4.499 11.976 12.595 1.00 98.25 368 ILE A C 1
ATOM 2882 O O . ILE A 1 368 ? -3.413 11.500 12.271 1.00 98.25 368 ILE A O 1
ATOM 2886 N N . GLN A 1 369 ? -4.678 13.287 12.773 1.00 98.00 369 GLN A N 1
ATOM 2887 C CA . GLN A 1 369 ? -3.609 14.277 12.611 1.00 98.00 369 GLN A CA 1
ATOM 2888 C C . GLN A 1 369 ? -2.423 13.980 13.538 1.00 98.00 369 GLN A C 1
ATOM 2890 O O . GLN A 1 369 ? -1.275 13.974 13.089 1.00 98.00 369 GLN A O 1
ATOM 2895 N N . THR A 1 370 ? -2.702 13.684 14.811 1.00 97.56 370 THR A N 1
ATOM 2896 C CA . THR A 1 370 ? -1.686 13.350 15.821 1.00 97.56 370 THR A CA 1
ATOM 2897 C C . THR A 1 370 ? -0.880 12.127 15.394 1.00 97.56 370 THR A C 1
ATOM 2899 O O . THR A 1 370 ? 0.344 12.192 15.310 1.00 97.56 370 THR A O 1
ATOM 2902 N N . VAL A 1 371 ? -1.556 11.027 15.054 1.00 97.69 371 VAL A N 1
ATOM 2903 C CA . VAL A 1 371 ? -0.895 9.781 14.638 1.00 97.69 371 VAL A CA 1
ATOM 2904 C C . VAL A 1 371 ? -0.124 9.978 13.327 1.00 97.69 371 VAL A C 1
ATOM 2906 O O . VAL A 1 371 ? 1.003 9.497 13.197 1.00 97.69 371 VAL A O 1
ATOM 2909 N N . ASN A 1 372 ? -0.672 10.743 12.375 1.00 97.31 372 ASN A N 1
ATOM 2910 C CA . ASN A 1 372 ? -0.029 10.992 11.088 1.00 97.31 372 ASN A CA 1
ATOM 2911 C C . ASN A 1 372 ? 1.323 11.704 11.228 1.00 97.31 372 ASN A C 1
ATOM 2913 O O . ASN A 1 372 ? 2.270 11.347 10.530 1.00 97.31 372 ASN A O 1
ATOM 2917 N N . ARG A 1 373 ? 1.443 12.668 12.154 1.00 96.88 373 ARG A N 1
ATOM 2918 C CA . ARG A 1 373 ? 2.711 13.373 12.422 1.00 96.88 373 ARG A CA 1
ATOM 2919 C C . ARG A 1 373 ? 3.832 12.412 12.815 1.00 96.88 373 ARG A C 1
ATOM 2921 O O . ARG A 1 373 ? 4.959 12.590 12.363 1.00 96.88 373 ARG A O 1
ATOM 2928 N N . HIS A 1 374 ? 3.524 11.368 13.584 1.00 95.50 374 HIS A N 1
ATOM 2929 C CA . HIS A 1 374 ? 4.506 10.336 13.916 1.00 95.50 374 HIS A CA 1
ATOM 2930 C C . HIS A 1 374 ? 4.869 9.488 12.694 1.00 95.50 374 HIS A C 1
ATOM 2932 O O . HIS A 1 374 ? 6.047 9.236 12.463 1.00 95.50 374 HIS A O 1
ATOM 2938 N N . PHE A 1 375 ? 3.898 9.087 11.867 1.00 94.50 375 PHE A N 1
ATOM 2939 C CA . PHE A 1 375 ? 4.177 8.306 10.654 1.00 94.50 375 PHE A CA 1
ATOM 2940 C C . PHE A 1 375 ? 4.950 9.077 9.572 1.00 94.50 375 PHE A C 1
ATOM 2942 O O . PHE A 1 375 ? 5.635 8.458 8.762 1.00 94.50 375 PHE A O 1
ATOM 2949 N N . LEU A 1 376 ? 4.934 10.411 9.577 1.00 93.12 376 LEU A N 1
ATOM 2950 C CA . LEU A 1 376 ? 5.817 11.205 8.711 1.00 93.12 376 LEU A CA 1
ATOM 2951 C C . LEU A 1 376 ? 7.302 11.078 9.081 1.00 93.12 376 LEU A C 1
ATOM 2953 O O . LEU A 1 376 ? 8.158 11.360 8.250 1.00 93.12 376 LEU A O 1
ATOM 2957 N N . GLN A 1 377 ? 7.604 10.601 10.291 1.00 92.88 377 GLN A N 1
ATOM 2958 C CA . GLN A 1 377 ? 8.959 10.332 10.770 1.00 92.88 377 GLN A CA 1
ATOM 2959 C C . GLN A 1 377 ? 9.408 8.887 10.493 1.00 92.88 377 GLN A C 1
ATOM 2961 O O . GLN A 1 377 ? 10.408 8.447 11.062 1.00 92.88 377 GLN A O 1
ATOM 2966 N N . ILE A 1 378 ? 8.675 8.117 9.669 1.00 88.31 378 ILE A N 1
ATOM 2967 C CA . ILE A 1 378 ? 9.127 6.783 9.248 1.00 88.31 378 ILE A CA 1
ATOM 2968 C C . ILE A 1 378 ? 10.538 6.925 8.643 1.00 88.31 378 ILE A C 1
ATOM 2970 O O . ILE A 1 378 ? 10.705 7.705 7.699 1.00 88.31 378 ILE A O 1
ATOM 2974 N N . PRO A 1 379 ? 11.544 6.183 9.147 1.00 83.81 379 PRO A N 1
ATOM 2975 C CA . PRO A 1 379 ? 12.888 6.237 8.590 1.00 83.81 379 PRO A CA 1
ATOM 2976 C C . PRO A 1 379 ? 12.867 5.813 7.118 1.00 83.81 379 PRO A C 1
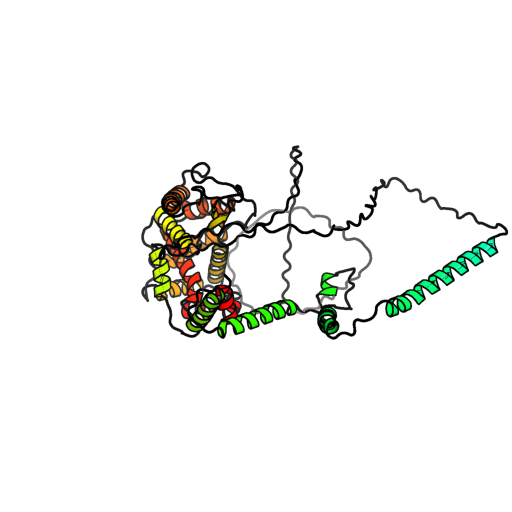ATOM 2978 O O . PRO A 1 379 ? 12.096 4.935 6.720 1.00 83.81 379 PRO A O 1
ATOM 2981 N N . ALA A 1 380 ? 13.719 6.434 6.300 1.00 75.38 380 ALA A N 1
ATOM 2982 C CA . ALA A 1 380 ? 13.981 5.916 4.964 1.00 75.38 380 ALA A CA 1
ATOM 2983 C C . ALA A 1 380 ? 14.473 4.469 5.106 1.00 75.38 380 ALA A C 1
ATOM 2985 O O . ALA A 1 380 ? 15.326 4.199 5.949 1.00 75.38 380 ALA A O 1
ATOM 2986 N N . ALA A 1 381 ? 13.892 3.547 4.336 1.00 65.31 381 ALA A N 1
ATOM 2987 C CA . ALA A 1 381 ? 14.196 2.128 4.474 1.00 65.31 381 ALA A CA 1
ATOM 2988 C C . ALA A 1 381 ? 15.698 1.887 4.253 1.00 65.31 381 ALA A C 1
ATOM 2990 O O . ALA A 1 381 ? 16.220 2.207 3.183 1.00 65.31 381 ALA A O 1
ATOM 2991 N N . ASP A 1 382 ? 16.365 1.318 5.256 1.00 56.44 382 ASP A N 1
ATOM 2992 C CA . ASP A 1 382 ? 17.732 0.819 5.142 1.00 56.44 382 ASP A CA 1
ATOM 2993 C C . ASP A 1 382 ? 17.643 -0.692 4.852 1.00 56.44 382 ASP A C 1
ATOM 2995 O O . ASP A 1 382 ? 17.054 -1.428 5.648 1.00 56.44 382 ASP A O 1
ATOM 2999 N N . PRO A 1 383 ? 18.145 -1.192 3.707 1.00 53.03 383 PRO A N 1
ATOM 3000 C CA . PRO A 1 383 ? 17.966 -2.587 3.289 1.00 53.03 383 PRO A CA 1
ATOM 3001 C C . PRO A 1 383 ? 18.703 -3.638 4.150 1.00 53.03 383 PRO A C 1
ATOM 3003 O O . PRO A 1 383 ? 18.765 -4.809 3.765 1.00 53.03 383 PRO A O 1
ATOM 3006 N N . LEU A 1 384 ? 19.271 -3.273 5.302 1.00 54.16 384 LEU A N 1
ATOM 3007 C CA . LEU A 1 384 ? 19.981 -4.196 6.187 1.00 54.16 384 LEU A CA 1
ATOM 3008 C C . LEU A 1 384 ? 19.017 -5.093 6.994 1.00 54.16 384 LEU A C 1
ATOM 3010 O O . LEU A 1 384 ? 18.363 -4.672 7.948 1.00 54.16 384 LEU A O 1
ATOM 3014 N N . PHE A 1 385 ? 18.980 -6.383 6.640 1.00 53.09 385 PHE A N 1
ATOM 3015 C CA . PHE A 1 385 ? 18.189 -7.408 7.330 1.00 53.09 385 PHE A CA 1
ATOM 3016 C C . PHE A 1 385 ? 18.705 -7.681 8.754 1.00 53.09 385 PHE A C 1
ATOM 3018 O O . PHE A 1 385 ? 19.825 -8.163 8.933 1.00 53.09 385 PHE A O 1
ATOM 3025 N N . VAL A 1 386 ? 17.862 -7.482 9.775 1.00 57.97 386 VAL A N 1
ATOM 3026 C CA . VAL A 1 386 ? 18.202 -7.773 11.182 1.00 57.97 386 VAL A CA 1
ATOM 3027 C C . VAL A 1 386 ? 17.426 -8.990 11.685 1.00 57.97 386 VAL A C 1
ATOM 3029 O O . VAL A 1 386 ? 16.223 -8.931 11.930 1.00 57.97 386 VAL A O 1
ATOM 3032 N N . ARG A 1 387 ? 18.113 -10.115 11.926 1.00 50.97 387 ARG A N 1
ATOM 3033 C CA . ARG A 1 387 ? 17.479 -11.278 12.571 1.00 50.97 387 ARG A CA 1
ATOM 3034 C C . ARG A 1 387 ? 17.032 -10.915 13.978 1.00 50.97 387 ARG A C 1
ATOM 3036 O O . ARG A 1 387 ? 17.872 -10.652 14.834 1.00 50.97 387 ARG A O 1
ATOM 3043 N N . VAL A 1 388 ? 15.739 -11.045 14.260 1.00 55.50 388 VAL A N 1
ATOM 3044 C CA . VAL A 1 388 ? 15.265 -10.964 15.640 1.00 55.50 388 VAL A CA 1
ATOM 3045 C C . VAL A 1 388 ? 14.391 -12.148 15.995 1.00 55.50 388 VAL A C 1
ATOM 3047 O O . VAL A 1 388 ? 13.318 -12.330 15.443 1.00 55.50 388 VAL A O 1
ATOM 3050 N N . LYS A 1 389 ? 14.835 -12.954 16.963 1.00 55.78 389 LYS A N 1
ATOM 3051 C CA . LYS A 1 389 ? 13.978 -13.974 17.569 1.00 55.78 389 LYS A CA 1
ATOM 3052 C C . LYS A 1 389 ? 12.932 -13.276 18.443 1.00 55.78 389 LYS A C 1
ATOM 3054 O O . LYS A 1 389 ? 13.279 -12.675 19.464 1.00 55.78 389 LYS A O 1
ATOM 3059 N N . LEU A 1 390 ? 11.656 -13.378 18.059 1.00 54.28 390 LEU A N 1
ATOM 3060 C CA . LEU A 1 390 ? 10.527 -12.978 18.906 1.00 54.28 390 LEU A CA 1
ATOM 3061 C C . LEU A 1 390 ? 10.652 -13.661 20.280 1.00 54.28 390 LEU A C 1
ATOM 3063 O O . LEU A 1 390 ? 10.514 -14.876 20.381 1.00 54.28 390 LEU A O 1
ATOM 3067 N N . GLY A 1 391 ? 10.920 -12.872 21.325 1.00 48.41 391 GLY A N 1
ATOM 3068 C CA . GLY A 1 391 ? 10.964 -13.331 22.717 1.00 48.41 391 GLY A CA 1
ATOM 3069 C C . GLY A 1 391 ? 12.326 -13.293 23.420 1.00 48.41 391 GLY A C 1
ATOM 3070 O O . GLY A 1 391 ? 12.333 -13.458 24.634 1.00 48.41 391 GLY A O 1
ATOM 3071 N N . HIS A 1 392 ? 13.455 -13.068 22.731 1.00 51.94 392 HIS A N 1
ATOM 3072 C CA . HIS A 1 392 ? 14.782 -13.014 23.391 1.00 51.94 392 HIS A CA 1
ATOM 3073 C C . HIS A 1 392 ? 15.566 -11.710 23.181 1.00 51.94 392 HIS A C 1
ATOM 3075 O O . HIS A 1 392 ? 16.483 -11.438 23.948 1.00 51.94 392 HIS A O 1
ATOM 3081 N N . HIS A 1 393 ? 15.238 -10.892 22.174 1.00 54.22 393 HIS A N 1
ATOM 3082 C CA . HIS A 1 393 ? 16.040 -9.700 21.834 1.00 54.22 393 HIS A CA 1
ATOM 3083 C C . HIS A 1 393 ? 15.261 -8.389 21.727 1.00 54.22 393 HIS A C 1
ATOM 3085 O O . HIS A 1 393 ? 15.873 -7.332 21.596 1.00 54.22 393 HIS A O 1
ATOM 3091 N N . TYR A 1 394 ? 13.931 -8.421 21.831 1.00 59.03 394 TYR A N 1
ATOM 3092 C CA . TYR A 1 394 ? 13.172 -7.188 22.001 1.00 59.03 394 TYR A CA 1
ATOM 3093 C C . TYR A 1 394 ? 12.836 -6.983 23.478 1.00 59.03 394 TYR A C 1
ATOM 3095 O O . TYR A 1 394 ? 12.439 -7.945 24.141 1.00 59.03 394 TYR A O 1
ATOM 3103 N N . PRO A 1 395 ? 12.990 -5.750 24.000 1.00 59.50 395 PRO A N 1
ATOM 3104 C CA . PRO A 1 395 ? 12.671 -5.435 25.388 1.00 59.50 395 PRO A CA 1
ATOM 3105 C C . PRO A 1 395 ? 11.232 -5.850 25.709 1.00 59.50 395 PRO A C 1
ATOM 3107 O O . PRO A 1 395 ? 10.401 -5.912 24.798 1.00 59.50 395 PRO A O 1
ATOM 3110 N N . LYS A 1 396 ? 10.938 -6.110 26.995 1.00 64.81 396 LYS A N 1
ATOM 3111 C CA . LYS A 1 396 ? 9.604 -6.419 27.560 1.00 64.81 396 LYS A CA 1
ATOM 3112 C C . LYS A 1 396 ? 8.615 -5.247 27.372 1.00 64.81 396 LYS A C 1
ATOM 3114 O O . LYS A 1 396 ? 8.058 -4.722 28.325 1.00 64.81 396 LYS A O 1
ATOM 3119 N N . LYS A 1 397 ? 8.431 -4.794 26.135 1.00 80.50 397 LYS A N 1
ATOM 3120 C CA . LYS A 1 397 ? 7.517 -3.734 25.727 1.00 80.50 397 LYS A CA 1
ATOM 3121 C C . LYS A 1 397 ? 6.190 -4.361 25.328 1.00 80.50 397 LYS A C 1
ATOM 3123 O O . LYS A 1 397 ? 6.158 -5.417 24.687 1.00 80.50 397 LYS A O 1
ATOM 3128 N N . SER A 1 398 ? 5.113 -3.668 25.676 1.00 88.25 398 SER A N 1
ATOM 3129 C CA . SER A 1 398 ? 3.721 -4.078 25.459 1.00 88.25 398 SER A CA 1
ATOM 3130 C C . SER A 1 398 ? 3.448 -4.549 24.023 1.00 88.25 398 SER A C 1
ATOM 3132 O O . SER A 1 398 ? 2.800 -5.575 23.830 1.00 88.25 398 SER A O 1
ATOM 3134 N N . PHE A 1 399 ? 4.010 -3.870 23.016 1.00 92.44 399 PHE A N 1
ATOM 3135 C CA . PHE A 1 399 ? 3.864 -4.233 21.602 1.00 92.44 399 PHE A CA 1
ATOM 3136 C C . PHE A 1 399 ? 4.383 -5.640 21.264 1.00 92.44 399 PHE A C 1
ATOM 3138 O O . PHE A 1 399 ? 3.641 -6.455 20.719 1.00 92.44 399 PHE A O 1
ATOM 3145 N N . TRP A 1 400 ? 5.639 -5.959 21.592 1.00 91.25 400 TRP A N 1
ATOM 3146 C CA . TRP A 1 400 ? 6.240 -7.253 21.235 1.00 91.25 400 TRP A CA 1
ATOM 3147 C C . TRP A 1 400 ? 5.615 -8.414 22.011 1.00 91.25 400 TRP A C 1
ATOM 3149 O O . TRP A 1 400 ? 5.456 -9.515 21.477 1.00 91.25 400 TRP A O 1
ATOM 3159 N N . GLN A 1 401 ? 5.206 -8.169 23.258 1.00 91.44 401 GLN A N 1
ATOM 3160 C CA . GLN A 1 401 ? 4.434 -9.130 24.046 1.00 91.44 401 GLN A CA 1
ATOM 3161 C C . GLN A 1 401 ? 3.060 -9.385 23.417 1.00 91.44 401 GLN A C 1
ATOM 3163 O O . GLN A 1 401 ? 2.669 -10.540 23.246 1.00 91.44 401 GLN A O 1
ATOM 3168 N N . ALA A 1 402 ? 2.358 -8.331 22.996 1.00 93.75 402 ALA A N 1
ATOM 3169 C CA . ALA A 1 402 ? 1.093 -8.463 22.286 1.00 93.75 402 ALA A CA 1
ATOM 3170 C C . ALA A 1 402 ? 1.259 -9.225 20.964 1.00 93.75 402 ALA A C 1
ATOM 3172 O O . ALA A 1 402 ? 0.551 -10.204 20.732 1.00 93.75 402 ALA A O 1
ATOM 3173 N N . LEU A 1 403 ? 2.233 -8.835 20.135 1.00 94.31 403 LEU A N 1
ATOM 3174 C CA . LEU A 1 403 ? 2.501 -9.461 18.842 1.00 94.31 403 LEU A CA 1
ATOM 3175 C C . LEU A 1 403 ? 2.838 -10.945 19.003 1.00 94.31 403 LEU A C 1
ATOM 3177 O O . LEU A 1 403 ? 2.233 -11.787 18.345 1.00 94.31 403 LEU A O 1
ATOM 3181 N N . SER A 1 404 ? 3.747 -11.288 19.918 1.00 91.69 404 SER A N 1
ATOM 3182 C CA . SER A 1 404 ? 4.103 -12.686 20.180 1.00 91.69 404 SER A CA 1
ATOM 3183 C C . SER A 1 404 ? 2.918 -13.500 20.709 1.00 91.69 404 SER A C 1
ATOM 3185 O O . SER A 1 404 ? 2.704 -14.618 20.243 1.00 91.69 404 SER A O 1
ATOM 3187 N N . LYS A 1 405 ? 2.096 -12.947 21.612 1.00 93.00 405 LYS A N 1
ATOM 3188 C CA . LYS A 1 405 ? 0.881 -13.610 22.117 1.00 93.00 405 LYS A CA 1
ATOM 3189 C C . LYS A 1 405 ? -0.126 -13.893 20.999 1.00 93.00 405 LYS A C 1
ATOM 3191 O O . LYS A 1 405 ? -0.705 -14.978 20.971 1.00 93.00 405 LYS A O 1
ATOM 3196 N N . VAL A 1 406 ? -0.333 -12.950 20.076 1.00 94.19 406 VAL A N 1
ATOM 3197 C CA . VAL A 1 406 ? -1.231 -13.140 18.924 1.00 94.19 406 VAL A CA 1
ATOM 3198 C C . VAL A 1 406 ? -0.650 -14.158 17.940 1.00 94.19 406 VAL A C 1
ATOM 3200 O O . VAL A 1 406 ? -1.350 -15.086 17.534 1.00 94.19 406 VAL A O 1
ATOM 3203 N N . LEU A 1 407 ? 0.634 -14.033 17.595 1.00 93.25 407 LEU A N 1
ATOM 3204 C CA . LEU A 1 407 ? 1.290 -14.916 16.631 1.00 93.25 407 LEU A CA 1
ATOM 3205 C C . LEU A 1 407 ? 1.404 -16.358 17.123 1.00 93.25 407 LEU A C 1
ATOM 3207 O O . LEU A 1 407 ? 1.225 -17.260 16.317 1.00 93.25 407 LEU A O 1
ATOM 3211 N N . ARG A 1 408 ? 1.619 -16.610 18.423 1.00 91.94 408 ARG A N 1
ATOM 3212 C CA . ARG A 1 408 ? 1.639 -17.981 18.978 1.00 91.94 408 ARG A CA 1
ATOM 3213 C C . ARG A 1 408 ? 0.366 -18.758 18.640 1.00 91.94 408 ARG A C 1
ATOM 3215 O O . ARG A 1 408 ? 0.458 -19.896 18.196 1.00 91.94 408 ARG A O 1
ATOM 3222 N N . ARG A 1 409 ? -0.804 -18.124 18.781 1.00 90.94 409 ARG A N 1
ATOM 3223 C CA . ARG A 1 409 ? -2.095 -18.734 18.417 1.00 90.94 409 ARG A CA 1
ATOM 3224 C C . ARG A 1 409 ? -2.211 -18.975 16.910 1.00 90.94 409 ARG A C 1
ATOM 3226 O O . ARG A 1 409 ? -2.769 -19.976 16.490 1.00 90.94 409 ARG A O 1
ATOM 3233 N N . LYS A 1 410 ? -1.670 -18.071 16.086 1.00 91.31 410 LYS A N 1
ATOM 3234 C CA . LYS A 1 410 ? -1.703 -18.194 14.619 1.00 91.31 410 LYS A CA 1
ATOM 3235 C C . LYS A 1 410 ? -0.715 -19.237 14.088 1.00 91.31 410 LYS A C 1
ATOM 3237 O O . LYS A 1 410 ? -1.047 -19.934 13.140 1.00 91.31 410 LYS A O 1
ATOM 3242 N N . PHE A 1 411 ? 0.457 -19.392 14.704 1.00 89.19 411 PHE A N 1
ATOM 3243 C CA . PHE A 1 411 ? 1.439 -20.414 14.326 1.00 89.19 411 PHE A CA 1
ATOM 3244 C C . PHE A 1 411 ? 0.918 -21.836 14.530 1.00 89.19 411 PHE A C 1
ATOM 3246 O O . PHE A 1 411 ? 1.236 -22.703 13.725 1.00 89.19 411 PHE A O 1
ATOM 3253 N N . GLN A 1 412 ? 0.071 -22.067 15.538 1.00 89.12 412 GLN A N 1
ATOM 3254 C CA . GLN A 1 412 ? -0.599 -23.361 15.722 1.00 89.12 412 GLN A CA 1
ATOM 3255 C C . GLN A 1 412 ? -1.461 -23.752 14.508 1.00 89.12 412 GLN A C 1
ATOM 3257 O O . GLN A 1 412 ? -1.600 -24.934 14.221 1.00 89.12 412 GLN A O 1
ATOM 3262 N N . ALA A 1 413 ? -1.978 -22.771 13.761 1.00 88.31 413 ALA A N 1
ATOM 3263 C CA . ALA A 1 413 ? -2.760 -22.984 12.543 1.00 88.31 413 ALA A CA 1
ATOM 3264 C C . ALA A 1 413 ? -1.914 -23.019 11.249 1.00 88.31 413 ALA A C 1
ATOM 3266 O O . ALA A 1 413 ? -2.472 -23.164 10.166 1.00 88.31 413 ALA A O 1
ATOM 3267 N N . MET A 1 414 ? -0.585 -22.864 11.328 1.00 88.69 414 MET A N 1
ATOM 3268 C CA . MET A 1 414 ? 0.318 -22.801 10.167 1.00 88.69 414 MET A CA 1
ATOM 3269 C C . MET A 1 414 ? 1.395 -23.901 10.239 1.00 88.69 414 MET A C 1
ATOM 3271 O O . MET A 1 414 ? 2.551 -23.610 10.573 1.00 88.69 414 MET A O 1
ATOM 3275 N N . PRO A 1 415 ? 1.057 -25.169 9.933 1.00 88.00 415 PRO A N 1
ATOM 3276 C CA . PRO A 1 415 ? 2.026 -26.260 9.971 1.00 88.00 415 PRO A CA 1
ATOM 3277 C C . PRO A 1 415 ? 3.178 -26.007 8.986 1.00 88.00 415 PRO A C 1
ATOM 3279 O O . PRO A 1 415 ? 2.974 -25.576 7.854 1.00 88.00 415 PRO A O 1
ATOM 3282 N N . GLY A 1 416 ? 4.415 -26.254 9.426 1.00 87.50 416 GLY A N 1
ATOM 3283 C CA . GLY A 1 416 ? 5.624 -26.065 8.611 1.00 87.50 416 GLY A CA 1
ATOM 3284 C C . GLY A 1 416 ? 6.197 -24.640 8.592 1.00 87.50 416 GLY A C 1
ATOM 3285 O O . GLY A 1 416 ? 7.293 -24.434 8.060 1.00 87.50 416 GLY A O 1
ATOM 3286 N N . VAL A 1 417 ? 5.519 -23.665 9.208 1.00 88.44 417 VAL A N 1
ATOM 3287 C CA . VAL A 1 417 ? 6.076 -22.327 9.454 1.00 88.44 417 VAL A CA 1
ATOM 3288 C C . VAL A 1 417 ? 6.788 -22.324 10.805 1.00 88.44 417 VAL A C 1
ATOM 3290 O O . VAL A 1 417 ? 6.217 -22.703 11.826 1.00 88.44 417 VAL A O 1
ATOM 3293 N N . ARG A 1 418 ? 8.051 -21.882 10.841 1.00 86.50 418 ARG A N 1
ATOM 3294 C CA . ARG A 1 418 ? 8.789 -21.749 12.106 1.00 86.50 418 ARG A CA 1
ATOM 3295 C C . ARG A 1 418 ? 8.084 -20.758 13.037 1.00 86.50 418 ARG A C 1
ATOM 3297 O O . ARG A 1 418 ? 7.670 -19.687 12.606 1.00 86.50 418 ARG A O 1
ATOM 3304 N N . THR A 1 419 ? 8.063 -21.063 14.334 1.00 86.19 419 THR A N 1
ATOM 3305 C CA . THR A 1 419 ? 7.470 -20.222 15.396 1.00 86.19 419 THR A CA 1
ATOM 3306 C C . THR A 1 419 ? 8.231 -18.913 15.654 1.00 86.19 419 THR A C 1
ATOM 3308 O O . THR A 1 419 ? 7.855 -18.114 16.513 1.00 86.19 419 THR A O 1
ATOM 3311 N N . THR A 1 420 ? 9.309 -18.674 14.908 1.00 86.19 420 THR A N 1
ATOM 3312 C CA . THR A 1 420 ? 10.100 -17.445 14.924 1.00 86.19 420 THR A CA 1
ATOM 3313 C C . THR A 1 420 ? 9.697 -16.541 13.763 1.00 86.19 420 THR A C 1
ATOM 3315 O O . THR A 1 420 ? 9.609 -17.005 12.628 1.00 86.19 420 THR A O 1
ATOM 3318 N N . CYS A 1 421 ? 9.540 -15.243 14.021 1.00 89.31 421 CYS A N 1
ATOM 3319 C CA . CYS A 1 421 ? 9.378 -14.235 12.973 1.00 89.31 421 CYS A CA 1
ATOM 3320 C C . CYS A 1 421 ? 10.712 -13.533 12.707 1.00 89.31 421 CYS A C 1
ATOM 3322 O O . CYS A 1 421 ? 11.386 -13.168 13.663 1.00 89.31 421 CYS A O 1
ATOM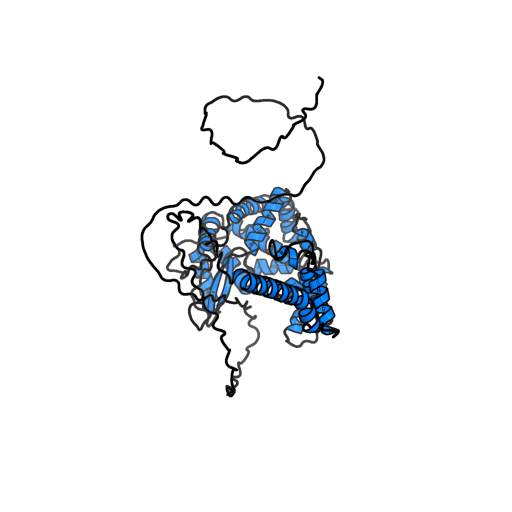 3324 N N . LEU A 1 422 ? 11.083 -13.339 11.443 1.00 89.81 422 LEU A N 1
ATOM 3325 C CA . LEU A 1 422 ? 12.238 -12.552 11.027 1.00 89.81 422 LEU A CA 1
ATOM 3326 C C . LEU A 1 422 ? 11.834 -11.095 10.799 1.00 89.81 422 LEU A C 1
ATOM 3328 O O . LEU A 1 422 ? 10.897 -10.835 10.055 1.00 89.81 422 LEU A O 1
ATOM 3332 N N . VAL A 1 423 ? 12.565 -10.143 11.369 1.00 91.69 423 VAL A N 1
ATOM 3333 C CA . VAL A 1 423 ? 12.382 -8.716 11.081 1.00 91.69 423 VAL A CA 1
ATOM 3334 C C . VAL A 1 423 ? 13.247 -8.335 9.879 1.00 91.69 423 VAL A C 1
ATOM 3336 O O . VAL A 1 423 ? 14.444 -8.596 9.873 1.00 91.69 423 VAL A O 1
ATOM 3339 N N . THR A 1 424 ? 12.665 -7.751 8.831 1.00 89.56 424 THR A N 1
ATOM 3340 C CA . THR A 1 424 ? 13.444 -7.370 7.639 1.00 89.56 424 THR A CA 1
ATOM 3341 C C . THR A 1 424 ? 14.141 -6.026 7.790 1.00 89.56 424 THR A C 1
ATOM 3343 O O . THR A 1 424 ? 15.139 -5.809 7.126 1.00 89.56 424 THR A O 1
ATOM 3346 N N . ASP A 1 425 ? 13.625 -5.146 8.648 1.00 88.75 425 ASP A N 1
ATOM 3347 C CA . ASP A 1 425 ? 14.158 -3.804 8.894 1.00 88.75 425 ASP A CA 1
ATOM 3348 C C . ASP A 1 425 ? 14.104 -3.513 10.402 1.00 88.75 425 ASP A C 1
ATOM 3350 O O . ASP A 1 425 ? 13.029 -3.381 11.005 1.00 88.75 425 ASP A O 1
ATOM 3354 N N . GLY A 1 426 ? 15.283 -3.489 11.028 1.00 89.00 426 GLY A N 1
ATOM 3355 C CA . GLY A 1 426 ? 15.422 -3.326 12.472 1.00 89.00 426 GLY A CA 1
ATOM 3356 C C . GLY A 1 426 ? 15.045 -1.929 12.968 1.00 89.00 426 GLY A C 1
ATOM 3357 O O . GLY A 1 426 ? 14.440 -1.815 14.038 1.00 89.00 426 GLY A O 1
ATOM 3358 N N . GLU A 1 427 ? 15.357 -0.881 12.202 1.00 89.19 427 GLU A N 1
ATOM 3359 C CA . GLU A 1 427 ? 15.058 0.508 12.565 1.00 89.19 427 GLU A CA 1
ATOM 3360 C C . GLU A 1 427 ? 13.569 0.799 12.428 1.00 89.19 427 GLU A C 1
ATOM 3362 O O . GLU A 1 427 ? 12.958 1.364 13.338 1.00 89.19 427 GLU A O 1
ATOM 3367 N N . TYR A 1 428 ? 12.937 0.295 11.369 1.00 91.69 428 TYR A N 1
ATOM 3368 C CA . TYR A 1 428 ? 11.490 0.365 11.228 1.00 91.69 428 TYR A CA 1
ATOM 3369 C C . TYR A 1 428 ? 10.764 -0.362 12.369 1.00 91.69 428 TYR A C 1
ATOM 3371 O O . TYR A 1 428 ? 9.809 0.155 12.953 1.00 91.69 428 TYR A O 1
ATOM 3379 N N . ALA A 1 429 ? 11.232 -1.551 12.758 1.00 92.31 429 ALA A N 1
ATOM 3380 C CA . ALA A 1 429 ? 10.659 -2.282 13.886 1.00 92.31 429 ALA A CA 1
ATOM 3381 C C . ALA A 1 429 ? 10.825 -1.535 15.224 1.00 92.31 429 ALA A C 1
ATOM 3383 O O . ALA A 1 429 ? 9.904 -1.521 16.050 1.00 92.31 429 ALA A O 1
ATOM 3384 N N . LYS A 1 430 ? 11.973 -0.873 15.441 1.00 91.38 430 LYS A N 1
ATOM 3385 C CA . LYS A 1 430 ? 12.179 0.021 16.593 1.00 91.38 430 LYS A CA 1
ATOM 3386 C C . LYS A 1 430 ? 11.227 1.215 16.539 1.00 91.38 430 LYS A C 1
ATOM 3388 O O . LYS A 1 430 ? 10.620 1.514 17.566 1.00 91.38 430 LYS A O 1
ATOM 3393 N N . PHE A 1 431 ? 11.057 1.840 15.374 1.00 93.06 431 PHE A N 1
ATOM 3394 C CA . PHE A 1 431 ? 10.118 2.938 15.146 1.00 93.06 431 PHE A CA 1
ATOM 3395 C C . PHE A 1 431 ? 8.685 2.523 15.504 1.00 93.06 431 PHE A C 1
ATOM 3397 O O . PHE A 1 431 ? 8.055 3.171 16.335 1.00 93.06 431 PHE A O 1
ATOM 3404 N N . VAL A 1 432 ? 8.190 1.396 14.981 1.00 94.75 432 VAL A N 1
ATOM 3405 C CA . VAL A 1 432 ? 6.837 0.901 15.292 1.00 94.75 432 VAL A CA 1
ATOM 3406 C C . VAL A 1 432 ? 6.685 0.641 16.792 1.00 94.75 432 VAL A C 1
ATOM 3408 O O . VAL A 1 432 ? 5.720 1.077 17.417 1.00 94.75 432 VAL A O 1
ATOM 3411 N N . SER A 1 433 ? 7.654 -0.031 17.414 1.00 94.38 433 SER A N 1
ATOM 3412 C CA . SER A 1 433 ? 7.563 -0.352 18.839 1.00 94.38 433 SER A CA 1
ATOM 3413 C C . SER A 1 433 ? 7.659 0.871 19.754 1.00 94.38 433 SER A C 1
ATOM 3415 O O . SER A 1 433 ? 7.038 0.850 20.814 1.00 94.38 433 SER A O 1
ATOM 3417 N N . ARG A 1 434 ? 8.487 1.867 19.416 1.00 92.88 434 ARG A N 1
ATOM 3418 C CA . ARG A 1 434 ? 8.751 3.046 20.256 1.00 92.88 434 ARG A CA 1
ATOM 3419 C C . ARG A 1 434 ? 7.804 4.186 19.896 1.00 92.88 434 ARG A C 1
ATOM 3421 O O . ARG A 1 434 ? 7.007 4.607 20.718 1.00 92.88 434 ARG A O 1
ATOM 3428 N N . ASN A 1 435 ? 7.839 4.644 18.655 1.00 93.62 435 ASN A N 1
ATOM 3429 C CA . ASN A 1 435 ? 7.152 5.867 18.257 1.00 93.62 435 ASN A CA 1
ATOM 3430 C C . ASN A 1 435 ? 5.658 5.663 18.029 1.00 93.62 435 ASN A C 1
ATOM 3432 O O . ASN A 1 435 ? 4.892 6.598 18.221 1.00 93.62 435 ASN A O 1
ATOM 3436 N N . VAL A 1 436 ? 5.237 4.452 17.653 1.00 93.94 436 VAL A N 1
ATOM 3437 C CA . VAL A 1 436 ? 3.813 4.162 17.453 1.00 93.94 436 VAL A CA 1
ATOM 3438 C C . VAL A 1 436 ? 3.205 3.606 18.736 1.00 93.94 436 VAL A C 1
ATOM 3440 O O . VAL A 1 436 ? 2.409 4.273 19.378 1.00 93.94 436 VAL A O 1
ATOM 3443 N N . PHE A 1 437 ? 3.602 2.409 19.169 1.00 95.25 437 PHE A N 1
ATOM 3444 C CA . PHE A 1 437 ? 2.884 1.712 20.246 1.00 95.25 437 PHE A CA 1
ATOM 3445 C C . PHE A 1 437 ? 3.273 2.097 21.680 1.00 95.25 437 PHE A C 1
ATOM 3447 O O . PHE A 1 437 ? 2.580 1.676 22.605 1.00 95.25 437 PHE A O 1
ATOM 3454 N N . GLN A 1 438 ? 4.369 2.834 21.889 1.00 93.94 438 GLN A N 1
ATOM 3455 C CA . GLN A 1 438 ? 4.752 3.308 23.226 1.00 93.94 438 GLN A CA 1
ATOM 3456 C C . GLN A 1 438 ? 4.352 4.772 23.462 1.00 93.94 438 GLN A C 1
ATOM 3458 O O . GLN A 1 438 ? 4.023 5.108 24.593 1.00 93.94 438 GLN A O 1
ATOM 3463 N N . LEU A 1 439 ? 4.368 5.623 22.429 1.00 94.44 439 LEU A N 1
ATOM 3464 C CA . LEU A 1 439 ? 4.047 7.050 22.566 1.00 94.44 439 LEU A CA 1
ATOM 3465 C C . LEU A 1 439 ? 2.584 7.400 22.263 1.00 94.44 439 LEU A C 1
ATOM 3467 O O . LEU A 1 439 ? 2.112 8.430 22.732 1.00 94.44 439 LEU A O 1
ATOM 3471 N N . LEU A 1 440 ? 1.865 6.584 21.484 1.00 96.12 440 LEU A N 1
ATOM 3472 C CA . LEU A 1 440 ? 0.494 6.895 21.077 1.00 96.12 440 LEU A CA 1
ATOM 3473 C C . LEU A 1 440 ? -0.530 6.046 21.827 1.00 96.12 440 LEU A C 1
ATOM 3475 O O . LEU A 1 440 ? -0.340 4.850 22.057 1.00 96.12 440 LEU A O 1
ATOM 3479 N N . GLU A 1 441 ? -1.664 6.666 22.146 1.00 97.31 441 GLU A N 1
ATOM 3480 C CA . GLU A 1 441 ? -2.813 5.966 22.714 1.00 97.31 441 GLU A CA 1
ATOM 3481 C C . GLU A 1 441 ? -3.351 4.909 21.731 1.00 97.31 441 GLU A C 1
ATOM 3483 O O . GLU A 1 441 ? -3.562 5.212 20.548 1.00 97.31 441 GLU A O 1
ATOM 3488 N N . PRO A 1 442 ? -3.649 3.680 22.194 1.00 97.31 442 PRO A N 1
ATOM 3489 C CA . PRO A 1 442 ? -4.166 2.617 21.332 1.00 97.31 442 PRO A CA 1
ATOM 3490 C C . PRO A 1 442 ? -5.457 2.988 20.590 1.00 97.31 442 PRO A C 1
ATOM 3492 O O . PRO A 1 442 ? -5.661 2.548 19.460 1.00 97.31 442 PRO A O 1
ATOM 3495 N N . THR A 1 443 ? -6.307 3.821 21.192 1.00 97.62 443 THR A N 1
ATOM 3496 C CA . THR A 1 443 ? -7.550 4.342 20.597 1.00 97.62 443 THR A CA 1
ATOM 3497 C C . THR A 1 443 ? -7.269 5.131 19.317 1.00 97.62 443 THR A C 1
ATOM 3499 O O . THR A 1 443 ? -7.847 4.843 18.268 1.00 97.62 443 THR A O 1
ATOM 3502 N N . LYS A 1 444 ? -6.298 6.051 19.368 1.00 97.62 444 LYS A N 1
ATOM 3503 C CA . LYS A 1 444 ? -5.854 6.868 18.230 1.00 97.62 444 LYS A CA 1
ATOM 3504 C C . LYS A 1 444 ? -5.234 6.000 17.133 1.00 97.62 444 LYS A C 1
ATOM 3506 O O . LYS A 1 444 ? -5.535 6.188 15.955 1.00 97.62 444 LYS A O 1
ATOM 3511 N N . ILE A 1 445 ? -4.419 5.006 17.509 1.00 97.62 445 ILE A N 1
ATOM 3512 C CA . ILE A 1 445 ? -3.834 4.048 16.553 1.00 97.62 445 ILE A CA 1
ATOM 3513 C C . ILE A 1 445 ? -4.942 3.246 15.855 1.00 97.62 445 ILE A C 1
ATOM 3515 O O . ILE A 1 445 ? -4.911 3.105 14.635 1.00 97.62 445 ILE A O 1
ATOM 3519 N N . SER A 1 446 ? -5.932 2.748 16.603 1.00 97.62 446 SER A N 1
ATOM 3520 C CA . SER A 1 446 ? -7.070 2.003 16.050 1.00 97.62 446 SER A CA 1
ATOM 3521 C C . SER A 1 446 ? -7.842 2.831 15.023 1.00 97.62 446 SER A C 1
ATOM 3523 O O . SER A 1 446 ? -8.119 2.342 13.930 1.00 97.62 446 SER A O 1
ATOM 3525 N N . ALA A 1 447 ? -8.131 4.094 15.343 1.00 97.81 447 ALA A N 1
ATOM 3526 C CA . ALA A 1 447 ? -8.816 5.016 14.442 1.00 97.81 447 ALA A CA 1
ATOM 3527 C C . ALA A 1 447 ? -8.017 5.271 13.152 1.00 97.81 447 ALA A C 1
ATOM 3529 O O . ALA A 1 447 ? -8.569 5.214 12.053 1.00 97.81 447 ALA A O 1
ATOM 3530 N N . TYR A 1 448 ? -6.701 5.480 13.275 1.00 98.12 448 TYR A N 1
ATOM 3531 C CA . TYR A 1 448 ? -5.806 5.669 12.131 1.00 98.12 448 TYR A CA 1
ATOM 3532 C C . TYR A 1 448 ? -5.742 4.426 11.231 1.00 98.12 448 TYR A C 1
ATOM 3534 O O . TYR A 1 448 ? -5.812 4.538 10.008 1.00 98.12 448 TYR A O 1
ATOM 3542 N N . VAL A 1 449 ? -5.657 3.231 11.826 1.00 97.69 449 VAL A N 1
ATOM 3543 C CA . VAL A 1 449 ? -5.699 1.954 11.095 1.00 97.69 449 VAL A CA 1
ATOM 3544 C C . VAL A 1 449 ? -7.051 1.762 10.403 1.00 97.69 449 VAL A C 1
ATOM 3546 O O . VAL A 1 449 ? -7.085 1.320 9.256 1.00 97.69 449 VAL A O 1
ATOM 3549 N N . GLY A 1 450 ? -8.152 2.127 11.064 1.00 97.75 450 GLY A N 1
ATOM 3550 C CA . GLY A 1 450 ? -9.489 2.125 10.475 1.00 97.75 450 GLY A CA 1
ATOM 3551 C C . GLY A 1 450 ? -9.561 3.009 9.230 1.00 97.75 450 GLY A C 1
ATOM 3552 O O . GLY A 1 450 ? -9.921 2.523 8.158 1.00 97.75 450 GLY A O 1
ATOM 3553 N N . LEU A 1 451 ? -9.115 4.266 9.333 1.00 97.75 451 LEU A N 1
ATOM 3554 C CA . LEU A 1 451 ? -9.074 5.182 8.190 1.00 97.75 451 LEU A CA 1
ATOM 3555 C C . LEU A 1 451 ? -8.161 4.670 7.068 1.00 97.75 451 LEU A C 1
ATOM 3557 O O . LEU A 1 451 ? -8.519 4.793 5.900 1.00 97.75 451 LEU A O 1
ATOM 3561 N N . TYR A 1 452 ? -7.008 4.078 7.393 1.00 97.25 452 TYR A N 1
ATOM 3562 C CA . TYR A 1 452 ? -6.123 3.470 6.396 1.00 97.25 452 TYR A CA 1
ATOM 3563 C C . TYR A 1 452 ? -6.849 2.385 5.588 1.00 97.25 452 TYR A C 1
ATOM 3565 O O . TYR A 1 452 ? -6.728 2.338 4.365 1.00 97.25 452 TYR A O 1
ATOM 3573 N N . ILE A 1 453 ? -7.613 1.514 6.255 1.00 96.88 453 ILE A N 1
ATOM 3574 C CA . ILE A 1 453 ? -8.363 0.437 5.590 1.00 96.88 453 ILE A CA 1
ATOM 3575 C C . ILE A 1 453 ? -9.460 1.027 4.711 1.00 96.88 453 ILE A C 1
ATOM 3577 O O . ILE A 1 453 ? -9.610 0.599 3.568 1.00 96.88 453 ILE A O 1
ATOM 3581 N N . VAL A 1 454 ? -10.179 2.037 5.209 1.00 95.94 454 VAL A N 1
ATOM 3582 C CA . VAL A 1 454 ? -11.186 2.762 4.426 1.00 95.94 454 VAL A CA 1
ATOM 3583 C C . VAL A 1 454 ? -10.548 3.400 3.198 1.00 95.94 454 VAL A C 1
ATOM 3585 O O . VAL A 1 454 ? -11.058 3.209 2.106 1.00 95.94 454 VAL A O 1
ATOM 3588 N N . TRP A 1 455 ? -9.409 4.080 3.330 1.00 94.56 455 TRP A N 1
ATOM 3589 C CA . TRP A 1 455 ? -8.677 4.673 2.206 1.00 94.56 455 TRP A CA 1
ATOM 3590 C C . TRP A 1 455 ? -8.202 3.633 1.183 1.00 94.56 455 TRP A C 1
ATOM 3592 O O . TRP A 1 455 ? -8.289 3.854 -0.025 1.00 94.56 455 TRP A O 1
ATOM 3602 N N . LEU A 1 456 ? -7.695 2.490 1.647 1.00 92.81 456 LEU A N 1
ATOM 3603 C CA . LEU A 1 456 ? -7.194 1.445 0.761 1.00 92.81 456 LEU A CA 1
ATOM 3604 C C . LEU A 1 456 ? -8.340 0.778 -0.013 1.00 92.81 456 LEU A C 1
ATOM 3606 O O . LEU A 1 456 ? -8.236 0.579 -1.224 1.00 92.81 456 LEU A O 1
ATOM 3610 N N . LEU A 1 457 ? -9.429 0.443 0.685 1.00 92.31 457 LEU A N 1
ATOM 3611 C CA . LEU A 1 457 ? -10.568 -0.284 0.126 1.00 92.31 457 LEU A CA 1
ATOM 3612 C C . LEU A 1 457 ? -11.592 0.621 -0.562 1.00 92.31 457 LEU A C 1
ATOM 3614 O O . LEU A 1 457 ? -12.307 0.135 -1.436 1.00 92.31 457 LEU A O 1
ATOM 3618 N N . SER A 1 458 ? -11.651 1.917 -0.240 1.00 90.19 458 SER A N 1
ATOM 3619 C CA . SER A 1 458 ? -12.562 2.874 -0.885 1.00 90.19 458 SER A CA 1
ATOM 3620 C C . SER A 1 458 ? -12.350 2.913 -2.382 1.00 90.19 458 SER A C 1
ATOM 3622 O O . SER A 1 458 ? -13.316 2.986 -3.129 1.00 90.19 458 SER A O 1
ATOM 3624 N N . ARG A 1 459 ? -11.100 2.750 -2.827 1.00 84.38 459 ARG A N 1
ATOM 3625 C CA . ARG A 1 459 ? -10.772 2.578 -4.238 1.00 84.38 459 ARG A CA 1
ATOM 3626 C C . ARG A 1 459 ? -11.703 1.518 -4.834 1.00 84.38 459 ARG A C 1
ATOM 3628 O O . ARG A 1 459 ? -12.416 1.804 -5.794 1.00 84.38 459 ARG A O 1
ATOM 3635 N N . LEU A 1 460 ? -11.727 0.313 -4.273 1.00 81.69 460 LEU A N 1
ATOM 3636 C CA . LEU A 1 460 ? -12.476 -0.833 -4.803 1.00 81.69 460 LEU A CA 1
ATOM 3637 C C . LEU A 1 460 ? -13.987 -0.747 -4.566 1.00 81.69 460 LEU A C 1
ATOM 3639 O O . LEU A 1 460 ? -14.745 -1.220 -5.404 1.00 81.69 460 LEU A O 1
ATOM 3643 N N . ALA A 1 461 ? -14.406 -0.177 -3.437 1.00 83.69 461 ALA A N 1
ATOM 3644 C CA . ALA A 1 461 ? -15.768 -0.331 -2.936 1.00 83.69 461 ALA A CA 1
ATOM 3645 C C . ALA A 1 461 ? -16.611 0.955 -2.940 1.00 83.69 461 ALA A C 1
ATOM 3647 O O . ALA A 1 461 ? -17.824 0.866 -2.797 1.00 83.69 461 ALA A O 1
ATOM 3648 N N . SER A 1 462 ? -16.033 2.150 -3.090 1.00 81.69 462 SER A N 1
ATOM 3649 C CA . SER A 1 462 ? -16.812 3.395 -3.068 1.00 81.69 462 SER A CA 1
ATOM 3650 C C . SER A 1 462 ? -16.218 4.475 -3.964 1.00 81.69 462 SER A C 1
ATOM 3652 O O . SER A 1 462 ? -15.206 5.102 -3.649 1.00 81.69 462 SER A O 1
ATOM 3654 N N . HIS A 1 463 ? -16.913 4.756 -5.069 1.00 79.44 463 HIS A N 1
ATOM 3655 C CA . HIS A 1 463 ? -16.565 5.863 -5.956 1.00 79.44 463 HIS A CA 1
ATOM 3656 C C . HIS A 1 463 ? -16.644 7.211 -5.221 1.00 79.44 463 HIS A C 1
ATOM 3658 O O . HIS A 1 463 ? -15.781 8.064 -5.410 1.00 79.44 463 HIS A O 1
ATOM 3664 N N . SER A 1 464 ? -17.638 7.420 -4.351 1.00 82.44 464 SER A N 1
ATOM 3665 C CA . SER A 1 464 ? -17.757 8.700 -3.644 1.00 82.44 464 SER A CA 1
ATOM 3666 C C . SER A 1 464 ? -16.567 8.954 -2.722 1.00 82.44 464 SER A C 1
ATOM 3668 O O . SER A 1 464 ? -16.077 10.076 -2.691 1.00 82.44 464 SER A O 1
ATOM 3670 N N . LEU A 1 465 ? -16.043 7.925 -2.048 1.00 83.62 465 LEU A N 1
ATOM 3671 C CA . LEU A 1 465 ? -14.857 8.036 -1.195 1.00 83.62 465 LEU A CA 1
ATOM 3672 C C . LEU A 1 465 ? -13.548 8.093 -1.987 1.00 83.62 465 LEU A C 1
ATOM 3674 O O . LEU A 1 465 ? -12.632 8.817 -1.606 1.00 83.62 465 LEU A O 1
ATOM 3678 N N . ALA A 1 466 ? -13.440 7.345 -3.086 1.00 79.94 466 ALA A N 1
ATOM 3679 C CA . ALA A 1 466 ? -12.229 7.327 -3.903 1.00 79.94 466 ALA A CA 1
ATOM 3680 C C . ALA A 1 466 ? -11.944 8.685 -4.572 1.00 79.94 466 ALA A C 1
ATOM 3682 O O . ALA A 1 466 ? -10.781 9.010 -4.815 1.00 79.94 466 ALA A O 1
ATOM 3683 N N . TYR A 1 467 ? -12.990 9.470 -4.856 1.00 74.25 467 TYR A N 1
ATOM 3684 C CA . TYR A 1 467 ? -12.893 10.745 -5.575 1.00 74.25 467 TYR A CA 1
ATOM 3685 C C . TYR A 1 467 ? -13.380 11.963 -4.770 1.00 74.25 467 TYR A C 1
ATOM 3687 O O . TYR A 1 467 ? -13.426 13.056 -5.330 1.00 74.25 467 TYR A O 1
ATOM 3695 N N . SER A 1 468 ? -13.716 11.822 -3.479 1.00 70.62 468 SER A N 1
ATOM 3696 C CA . SER A 1 468 ? -14.283 12.924 -2.674 1.00 70.62 468 SER A CA 1
ATOM 3697 C C . SER A 1 468 ? -13.367 14.139 -2.546 1.00 70.62 468 SER A C 1
ATOM 3699 O O . SER A 1 468 ? -13.851 15.249 -2.359 1.00 70.62 468 SER A O 1
ATOM 3701 N N . THR A 1 469 ? -12.051 13.942 -2.617 1.00 66.81 469 THR A N 1
ATOM 3702 C CA . THR A 1 469 ? -11.058 15.013 -2.462 1.00 66.81 469 THR A CA 1
ATOM 3703 C C . THR A 1 469 ? -9.900 14.779 -3.426 1.00 66.81 469 THR A C 1
ATOM 3705 O O . THR A 1 469 ? -9.062 13.901 -3.177 1.00 66.81 469 THR A O 1
ATOM 3708 N N . PRO A 1 470 ? -9.834 15.523 -4.546 1.00 69.12 470 PRO A N 1
ATOM 3709 C CA . PRO A 1 470 ? -8.714 15.424 -5.462 1.00 69.12 470 PRO A CA 1
ATOM 3710 C C . PRO A 1 470 ? -7.462 15.977 -4.778 1.00 69.12 470 PRO A C 1
ATOM 3712 O O . PRO A 1 470 ? -7.332 17.176 -4.572 1.00 69.12 470 PRO A O 1
ATOM 3715 N N . VAL A 1 471 ? -6.518 15.096 -4.455 1.00 67.31 471 VAL A N 1
ATOM 3716 C CA . VAL A 1 471 ? -5.153 15.508 -4.115 1.00 67.31 471 VAL A CA 1
ATOM 3717 C C . VAL A 1 471 ? -4.394 15.703 -5.422 1.00 67.31 471 VAL A C 1
ATOM 3719 O O . VAL A 1 471 ? -4.372 14.798 -6.270 1.00 67.31 471 VAL A O 1
ATOM 3722 N N . THR A 1 472 ? -3.804 16.884 -5.606 1.00 62.34 472 THR A N 1
ATOM 3723 C CA . THR A 1 472 ? -2.941 17.192 -6.754 1.00 62.34 472 THR A CA 1
ATOM 3724 C C . THR A 1 472 ? -1.852 16.115 -6.863 1.00 62.34 472 THR A C 1
ATOM 3726 O O . THR A 1 472 ? -1.289 15.668 -5.868 1.00 62.34 472 THR A O 1
ATOM 3729 N N . ASN A 1 473 ? -1.615 15.602 -8.075 1.00 57.91 473 ASN A N 1
ATOM 3730 C CA . ASN A 1 473 ? -0.728 14.464 -8.391 1.00 57.91 473 ASN A CA 1
ATOM 3731 C C . ASN A 1 473 ? -1.209 13.048 -8.006 1.00 57.91 473 ASN A C 1
ATOM 3733 O O . ASN A 1 473 ? -0.707 12.085 -8.583 1.00 57.91 473 ASN A O 1
ATOM 3737 N N . TYR A 1 474 ? -2.193 12.872 -7.116 1.00 60.06 474 TYR A N 1
ATOM 3738 C CA . TYR A 1 474 ? -2.719 11.533 -6.784 1.00 60.06 474 TYR A CA 1
ATOM 3739 C C . TYR A 1 474 ? -3.904 11.136 -7.682 1.00 60.06 474 TYR A C 1
ATOM 3741 O O . TYR A 1 474 ? -4.001 10.001 -8.157 1.00 60.06 474 TYR A O 1
ATOM 3749 N N . SER A 1 475 ? -4.786 12.099 -7.964 1.00 57.69 475 SER A N 1
ATOM 3750 C CA . SER A 1 475 ? -6.063 11.888 -8.660 1.00 57.69 475 SER A CA 1
ATOM 3751 C C . SER A 1 475 ? -5.926 11.535 -10.145 1.00 57.69 475 SER A C 1
ATOM 3753 O O . SER A 1 475 ? -6.745 10.776 -10.660 1.00 57.69 475 SER A O 1
ATOM 3755 N N . ASN A 1 476 ? -4.876 12.001 -10.830 1.00 58.00 476 ASN A N 1
ATOM 3756 C CA . ASN A 1 476 ? -4.684 11.727 -12.261 1.00 58.00 476 ASN A CA 1
ATOM 3757 C C . ASN A 1 476 ? -4.470 10.232 -12.553 1.00 58.00 476 ASN A C 1
ATOM 3759 O O . ASN A 1 476 ? -4.948 9.740 -13.567 1.00 58.00 476 ASN A O 1
ATOM 3763 N N . SER A 1 477 ? -3.849 9.486 -11.631 1.00 57.31 477 SER A N 1
ATOM 3764 C CA . SER A 1 477 ? -3.649 8.032 -11.768 1.00 57.31 477 SER A CA 1
ATOM 3765 C C . SER A 1 477 ? -4.910 7.195 -11.507 1.00 57.31 477 SER A C 1
ATOM 3767 O O . SER A 1 477 ? -4.954 6.013 -11.844 1.00 57.31 477 SER A O 1
ATOM 3769 N N . LEU A 1 478 ? -5.934 7.791 -10.884 1.00 59.59 478 LEU A N 1
ATOM 3770 C CA . LEU A 1 478 ? -7.177 7.117 -10.503 1.00 59.59 478 LEU A CA 1
ATOM 3771 C C . LEU A 1 478 ? -8.286 7.269 -11.546 1.00 59.59 478 LEU A C 1
ATOM 3773 O O . LEU A 1 478 ? -9.300 6.585 -11.428 1.00 59.59 478 LEU A O 1
ATOM 3777 N N . LYS A 1 479 ? -8.131 8.160 -12.532 1.00 63.94 479 LYS A N 1
ATOM 3778 C CA . LYS A 1 479 ? -9.164 8.414 -13.549 1.00 63.94 479 LYS A CA 1
ATOM 3779 C C . LYS A 1 479 ? -9.317 7.251 -14.530 1.00 63.94 479 LYS A C 1
ATOM 3781 O O . LYS A 1 479 ? -10.436 6.947 -14.934 1.00 63.94 479 LYS A O 1
ATOM 3786 N N . ASP A 1 480 ? -8.233 6.536 -14.821 1.00 71.94 480 ASP A N 1
ATOM 3787 C CA . ASP A 1 480 ? -8.280 5.417 -15.754 1.00 71.94 480 ASP A CA 1
ATOM 3788 C C . ASP A 1 480 ? -8.618 4.102 -15.030 1.00 71.94 480 ASP A C 1
ATOM 3790 O O . ASP A 1 480 ? -7.786 3.453 -14.386 1.00 71.94 480 ASP A O 1
ATOM 3794 N N . MET A 1 481 ? -9.881 3.697 -15.166 1.00 73.75 481 MET A N 1
ATOM 3795 C CA . MET A 1 481 ? -10.466 2.470 -14.608 1.00 73.75 481 MET A CA 1
ATOM 3796 C C . MET A 1 481 ? -9.679 1.205 -14.986 1.00 73.75 481 MET A C 1
ATOM 3798 O O . MET A 1 481 ? -9.388 0.357 -14.141 1.00 73.75 481 MET A O 1
ATOM 3802 N N . TRP A 1 482 ? -9.307 1.096 -16.261 1.00 74.38 482 TRP A N 1
ATOM 3803 C CA . TRP A 1 482 ? -8.613 -0.057 -16.830 1.00 74.38 482 TRP A CA 1
ATOM 3804 C C . TRP A 1 482 ? -7.234 -0.283 -16.207 1.00 74.38 482 TRP A C 1
ATOM 3806 O O . TRP A 1 482 ? -6.966 -1.385 -15.716 1.00 74.38 482 TRP A O 1
ATOM 3816 N N . PRO A 1 483 ? -6.364 0.743 -16.141 1.00 75.44 483 PRO A N 1
ATOM 3817 C CA . PRO A 1 483 ? -5.103 0.646 -15.457 1.00 75.44 483 PRO A CA 1
ATOM 3818 C C . PRO A 1 483 ? -5.156 0.126 -14.037 1.00 75.44 483 PRO A C 1
ATOM 3820 O O . PRO A 1 483 ? -4.297 -0.659 -13.622 1.00 75.44 483 PRO A O 1
ATOM 3823 N N . ARG A 1 484 ? -6.175 0.576 -13.322 1.00 75.00 484 ARG A N 1
ATOM 3824 C CA . ARG A 1 484 ? -6.399 0.245 -11.935 1.00 75.00 484 ARG A CA 1
ATOM 3825 C C . ARG A 1 484 ? -6.819 -1.211 -11.764 1.00 75.00 484 ARG A C 1
ATOM 3827 O O . ARG A 1 484 ? -6.103 -1.953 -11.099 1.00 75.00 484 ARG A O 1
ATOM 3834 N N . CYS A 1 485 ? -7.881 -1.638 -12.447 1.00 82.31 485 CYS A N 1
ATOM 3835 C CA . CYS A 1 485 ? -8.329 -3.028 -12.391 1.00 82.31 485 CYS A CA 1
ATOM 3836 C C . CYS A 1 485 ? -7.246 -4.010 -12.864 1.00 82.31 485 CYS A C 1
ATOM 3838 O O . CYS A 1 485 ? -7.082 -5.074 -12.277 1.00 82.31 485 CYS A O 1
ATOM 3840 N N . PHE A 1 486 ? -6.441 -3.637 -13.865 1.00 81.69 486 PHE A N 1
ATOM 3841 C CA . PHE A 1 486 ? -5.296 -4.446 -14.292 1.00 81.69 486 PHE A CA 1
ATOM 3842 C C . PHE A 1 486 ? -4.252 -4.630 -13.185 1.00 81.69 486 PHE A C 1
ATOM 3844 O O . PHE A 1 486 ? -3.747 -5.731 -12.974 1.00 81.69 486 PHE A O 1
ATOM 3851 N N . SER A 1 487 ? -3.907 -3.544 -12.486 1.00 78.62 487 SER A N 1
ATOM 3852 C CA . SER A 1 487 ? -2.953 -3.601 -11.377 1.00 78.62 487 SER A CA 1
ATOM 3853 C C . SER A 1 487 ? -3.464 -4.499 -10.251 1.00 78.62 487 SER A C 1
ATOM 3855 O O . SER A 1 487 ? -2.657 -5.204 -9.652 1.00 78.62 487 SER A O 1
ATOM 3857 N N . ASP A 1 488 ? -4.771 -4.478 -9.988 1.00 79.19 488 ASP A N 1
ATOM 3858 C CA . ASP A 1 488 ? -5.403 -5.284 -8.942 1.00 79.19 488 ASP A CA 1
ATOM 3859 C C . ASP A 1 488 ? -5.440 -6.781 -9.308 1.00 79.19 488 ASP A C 1
ATOM 3861 O O . ASP A 1 488 ? -5.259 -7.619 -8.435 1.00 79.19 488 ASP A O 1
ATOM 3865 N N . VAL A 1 489 ? -5.603 -7.131 -10.592 1.00 82.25 489 VAL A N 1
ATOM 3866 C CA . VAL A 1 489 ? -5.539 -8.527 -11.088 1.00 82.25 489 VAL A CA 1
ATOM 3867 C C . VAL A 1 489 ? -4.115 -9.083 -11.085 1.00 82.25 489 VAL A C 1
ATOM 3869 O O . VAL A 1 489 ? -3.915 -10.283 -10.913 1.00 82.25 489 VAL A O 1
ATOM 3872 N N . ARG A 1 490 ? -3.115 -8.226 -11.317 1.00 78.88 490 ARG A N 1
ATOM 3873 C CA . ARG A 1 490 ? -1.703 -8.630 -11.375 1.00 78.88 490 ARG A CA 1
ATOM 3874 C C . ARG A 1 490 ? -1.121 -8.968 -9.996 1.00 78.88 490 ARG A C 1
ATOM 3876 O O . ARG A 1 490 ? -0.133 -9.698 -9.936 1.00 78.88 490 ARG A O 1
ATOM 3883 N N . GLN A 1 491 ? -1.650 -8.360 -8.934 1.00 68.19 491 GLN A N 1
ATOM 3884 C CA . GLN A 1 491 ? -1.216 -8.570 -7.545 1.00 68.19 491 GLN A CA 1
ATOM 3885 C C . GLN A 1 491 ? -1.796 -9.861 -6.974 1.00 68.19 491 GLN A C 1
ATOM 3887 O O . GLN A 1 491 ? -1.043 -10.534 -6.232 1.00 68.19 491 GLN A O 1
#